Protein 3SS7 (pdb70)

Sequence (437 aa):
MNSLIAQYPLLVKDLVALKETTWFNPGTTSLAEEGLPYVGLTEQDVQDAHARLSSRFAPYLAKAFPETAATGGIIESELVAIPAMQKRLEKEYQQPISSGQLLLKKDSHLPISGSIKARGGIYEVLAHAEKLALEAGLLTLDDDDYSKLLSPEFKQFFSQYSSIAVVGSTGNLGLSSIGIMSARIGFKKVVTTVHMSADARAWKKAKLRSHGVTVVEYEQDYGVAVEEEGRKAAQSDPNNCFFIDDENSRTLFLGYSVAGQRLKAQFAQQQGRIIVDADNPLFVYLPCGVGGGPGGVAFGLKLAFGDHVHCFFAEPTHSSPCMLLGVHTGLHDQIISVQDIGIDNLTAADGLAVGRASGFVGRAMERLLDGFYTLSSDQTMYDMLGWLAQEEGIRRLLEPSALAGMAGPQRVCASVSYQQQQMHGFSAEQLRNNTTHLVWATGGGMVPEEEMNQYLAKGR

Secondary structure (DSSP, 8-state):
-HHHHHH-THHHHHHTT---EEE-TT---HHHHGGGTS--HHHHHHHHHHHHHHHHHHHHHSGGGGGGTT-----EEE-HHHHHHHHHHHT----SEEEEEEGGG-TTTSBTHHHHHHHHHHHHHHHHHHHTTS--TTS-GGGGGSHHHHHHHHTSEEEEE-SSHHHHHHHHHHHHHT-EEEEEEETTS-HHHHHHHHHTT-EEEEESS-HHHHHHHHHHHHHT-TTEEE--TTT-HHHHHHHHHHHHHHHHHHHHHT---BTTB-EEEEEE-SSSHHHHHHHHHHHHHHGGGEEEEEEEETT--HHHHHHHHS-GGG-BGGGGT-----S-GGG--SB--SSHHHHHGGG--EEEEE-HHHHHHHHHHHHHHH-----GGGGGGGGHHHHHHH-HHHHHHHT--HHHHHT-EEEEEE-B-TT--HHHHHHHHHH--

Radius of gyration: 20.94 Å; Cα contacts (8 Å, |Δi|>4): 941; chains: 1; bounding box: 58×46×59 Å

B-factor: mean 16.99, std 9.45, range [2.0, 59.84]

Foldseek 3Di:
DVVLCVVFVVVVCLLVLHWWKFFQLQADFCVVQQVQQVDDPVLLVVLVLLQVLCLCQQCVLPVVCVVVSSDFAFDKAFFVLLQVVCCVVVVFHFFATEIEGQLCCTPPQRFLLLQLLLQVLSVVLVVQCVVVVNDDSPDNCNCLQDPVNLVVQCQAEEEEEDLDRSCSNNLLNSLSSNHAYEYEYEPPRDPVSVVNSVVSVHHYHYDPDPSVVVLVVVVVVVVPPVRYHYDDLQEDVSSLSSLLNVQVVVLVVCVVVVHDFDQLQAEEEEAEQAQRSNQLSVLVSNCVNRTPRYAYEYFAASLAQALQVCLSSVVAQVDFSVNSPRDLDAQLRSRSHGGHGPRSSSSPVNSHGIYIYDHRQVLLQSQLSCCVRPVDHARSSQCRRVCVSSVCSVDPPSCVSVVDDVSSSNNYYYYRYGTHDNVDDPVVSVVSNVRYD

Nearest PDB structures (foldseek):
  3ss9-assembly1_X  TM=9.847E-01  e=2.675E-79  Escherichia coli K-12
  3r0x-assembly1_A  TM=9.718E-01  e=1.547E-72  Salmonella enterica subsp. enterica serovar Typhimurium
  3r0z-assembly1_A  TM=9.828E-01  e=5.485E-71  Salmonella enterica subsp. enterica serovar Typhimurium
  6aa9-assembly1_A  TM=9.972E-01  e=2.840E-69  Salmonella enterica subsp. enterica serovar Typhimurium str. LT2
  4h27-assembly1_A  TM=8.366E-01  e=1.452E-14  Homo sapiens

Structure (mmCIF, N/CA/C/O backbone):
data_3SS7
#
_entry.id   3SS7
#
_cell.length_a   73.774
_cell.length_b   47.806
_cell.length_c   75.193
_cell.angle_alpha   90.00
_cell.angle_beta   104.96
_cell.angle_gamma   90.00
#
_symmetry.space_group_name_H-M   'P 1 21 1'
#
loop_
_entity.id
_entity.type
_entity.pdbx_description
1 polymer 'D-serine dehydratase'
2 non-polymer GLYCEROL
3 non-polymer "PYRIDOXAL-5'-PHOSPHATE"
4 non-polymer 'POTASSIUM ION'
5 water water
#
loop_
_atom_site.group_PDB
_atom_site.id
_atom_site.type_symbol
_atom_site.label_atom_id
_atom_site.label_alt_id
_atom_site.label_comp_id
_atom_site.label_asym_id
_atom_site.label_entity_id
_atom_site.label_seq_id
_atom_site.pdbx_PDB_ins_code
_atom_site.Cartn_x
_atom_site.Cartn_y
_atom_site.Cartn_z
_atom_site.occupancy
_atom_site.B_iso_or_equiv
_atom_site.auth_seq_id
_atom_site.auth_comp_id
_atom_site.auth_asym_id
_atom_site.auth_atom_id
_atom_site.pdbx_PDB_model_num
ATOM 1 N N . MET A 1 6 ? 8.640 -9.984 -2.479 1.00 45.51 6 MET X N 1
ATOM 2 C CA . MET A 1 6 ? 8.608 -8.524 -2.240 1.00 45.73 6 MET X CA 1
ATOM 3 C C . MET A 1 6 ? 7.556 -7.885 -3.180 1.00 44.95 6 MET X C 1
ATOM 4 O O . MET A 1 6 ? 6.531 -7.336 -2.724 1.00 45.26 6 MET X O 1
ATOM 9 N N . ASN A 1 7 ? 7.806 -7.964 -4.486 1.00 43.53 7 ASN X N 1
ATOM 10 C CA . ASN A 1 7 ? 6.713 -7.913 -5.444 1.00 41.55 7 ASN X CA 1
ATOM 11 C C . ASN A 1 7 ? 6.095 -9.312 -5.436 1.00 40.13 7 ASN X C 1
ATOM 12 O O . ASN A 1 7 ? 4.909 -9.492 -5.718 1.00 39.46 7 ASN X O 1
ATOM 17 N N 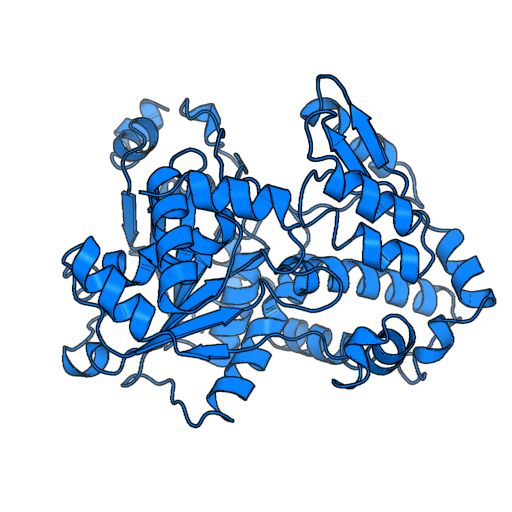. SER A 1 8 ? 6.919 -10.300 -5.102 1.00 37.97 8 SER X N 1
ATOM 18 C CA . SER A 1 8 ? 6.442 -11.657 -4.863 1.00 36.19 8 SER X CA 1
ATOM 19 C C . SER A 1 8 ? 5.462 -11.664 -3.664 1.00 34.72 8 SER X C 1
ATOM 20 O O . SER A 1 8 ? 4.408 -12.333 -3.690 1.00 33.93 8 SER X O 1
ATOM 23 N N . LEU A 1 9 ? 5.806 -10.875 -2.643 1.00 33.10 9 LEU X N 1
ATOM 24 C CA . LEU A 1 9 ? 4.926 -10.610 -1.502 1.00 30.62 9 LEU X CA 1
ATOM 25 C C . LEU A 1 9 ? 3.665 -9.901 -1.919 1.00 28.75 9 LEU X C 1
ATOM 26 O O . LEU A 1 9 ? 2.567 -10.342 -1.542 1.00 27.80 9 LEU X O 1
ATOM 31 N N . ILE A 1 10 ? 3.818 -8.789 -2.651 1.00 26.73 10 ILE X N 1
ATOM 32 C CA . ILE A 1 10 ? 2.650 -8.028 -3.125 1.00 26.16 10 ILE X CA 1
ATOM 33 C C . ILE A 1 10 ? 1.711 -8.924 -3.900 1.00 25.81 10 ILE X C 1
ATOM 34 O O . ILE A 1 10 ? 0.495 -8.837 -3.747 1.00 26.37 10 ILE X O 1
ATOM 39 N N . ALA A 1 11 ? 2.265 -9.782 -4.752 1.00 24.38 11 ALA X N 1
ATOM 40 C CA . ALA A 1 11 ? 1.400 -10.632 -5.553 1.00 24.05 11 ALA X CA 1
ATOM 41 C C . ALA A 1 11 ? 0.488 -11.480 -4.671 1.00 22.55 11 ALA X C 1
ATOM 42 O O . ALA A 1 11 ? -0.719 -11.626 -4.958 1.00 22.71 11 ALA X O 1
ATOM 44 N N . GLN A 1 12 ? 1.069 -12.074 -3.630 1.00 21.12 12 GLN X N 1
ATOM 45 C CA . GLN A 1 12 ? 0.281 -12.910 -2.736 1.00 20.05 12 GLN X CA 1
ATOM 46 C C . GLN A 1 12 ? -0.555 -12.112 -1.729 1.00 20.68 12 GLN X C 1
ATOM 47 O O . GLN A 1 12 ? -1.608 -12.576 -1.258 1.00 20.99 12 GLN X O 1
ATOM 53 N N . TYR A 1 13 ? -0.054 -10.923 -1.389 1.00 18.84 13 TYR X N 1
ATOM 54 C CA . TYR A 1 13 ? -0.679 -10.107 -0.353 1.00 19.65 13 TYR X CA 1
ATOM 55 C C . TYR A 1 13 ? -0.905 -8.698 -0.885 1.00 19.24 13 TYR X C 1
ATOM 56 O O . TYR A 1 13 ? -0.101 -7.804 -0.659 1.00 19.45 13 TYR X O 1
ATOM 65 N N . PRO A 1 14 ? -2.030 -8.477 -1.603 1.00 19.96 14 PRO X N 1
ATOM 66 C CA . PRO A 1 14 ? -2.296 -7.167 -2.198 1.00 19.38 14 PRO X CA 1
ATOM 67 C C . PRO A 1 14 ? -2.279 -5.968 -1.235 1.00 19.16 14 PRO X C 1
ATOM 68 O O . PRO A 1 14 ? -2.028 -4.842 -1.656 1.00 18.93 14 PRO X O 1
ATOM 72 N N A LEU A 1 15 ? -2.542 -6.227 0.047 0.50 18.18 15 LEU X N 1
ATOM 73 N N B LEU A 1 15 ? -2.558 -6.207 0.046 0.50 18.32 15 LEU X N 1
ATOM 74 C CA A LEU A 1 15 ? -2.481 -5.183 1.076 0.50 17.68 15 LEU X CA 1
ATOM 75 C CA B LEU A 1 15 ? -2.499 -5.129 1.039 0.50 17.87 15 LEU X CA 1
ATOM 76 C C A LEU A 1 15 ? -1.101 -4.515 1.166 0.50 17.29 15 LEU X C 1
ATOM 77 C C B LEU A 1 15 ? -1.100 -4.485 1.106 0.50 17.40 15 LEU X C 1
ATOM 78 O O A LEU A 1 15 ? -0.967 -3.336 1.529 0.50 16.75 15 LEU X O 1
ATOM 79 O O B LEU A 1 15 ? -0.954 -3.284 1.376 0.50 16.77 15 LEU X O 1
ATOM 88 N N . VAL A 1 16 ? -0.071 -5.284 0.838 1.00 16.63 16 VAL X N 1
ATOM 89 C CA . VAL A 1 16 ? 1.292 -4.770 0.888 1.00 17.29 16 VAL X CA 1
ATOM 90 C C . VAL A 1 16 ? 1.500 -3.578 -0.063 1.00 17.23 16 VAL X C 1
ATOM 91 O O . VAL A 1 16 ? 2.298 -2.698 0.246 1.00 17.38 16 VAL X O 1
ATOM 95 N N . LYS A 1 17 ? 0.757 -3.515 -1.190 1.00 17.76 17 LYS X N 1
ATOM 96 C CA . LYS A 1 17 ? 0.796 -2.328 -2.086 1.00 18.46 17 LYS X CA 1
ATOM 97 C C . LYS A 1 17 ? 0.423 -1.031 -1.345 1.00 16.70 17 LYS X C 1
ATOM 98 O O . LYS A 1 17 ? 1.074 0.014 -1.526 1.00 18.17 17 LYS X O 1
ATOM 104 N N . ASP A 1 18 ? -0.618 -1.107 -0.495 1.00 16.42 18 ASP X N 1
ATOM 105 C CA . ASP A 1 18 ? -1.050 0.049 0.283 1.00 15.53 18 ASP X CA 1
ATOM 106 C C . ASP A 1 18 ? 0.047 0.462 1.273 1.00 14.34 18 ASP X C 1
ATOM 107 O O . ASP A 1 18 ? 0.293 1.645 1.482 1.00 14.17 18 ASP X O 1
ATOM 112 N N . LEU A 1 19 ? 0.684 -0.527 1.878 1.00 14.11 19 LEU X N 1
ATOM 113 C CA . LEU A 1 19 ? 1.789 -0.227 2.810 1.00 14.16 19 LEU X CA 1
ATOM 114 C C . LEU A 1 19 ? 2.941 0.498 2.121 1.00 14.60 19 LEU X C 1
ATOM 115 O O . LEU A 1 19 ? 3.429 1.507 2.608 1.00 14.80 19 LEU X O 1
ATOM 120 N N . VAL A 1 20 ? 3.343 -0.032 0.959 1.00 15.67 20 VAL X N 1
ATOM 121 C CA . VAL A 1 20 ? 4.436 0.598 0.202 1.00 16.55 20 VAL X CA 1
ATOM 122 C C . VAL A 1 20 ? 4.054 2.026 -0.219 1.00 16.56 20 VAL X C 1
ATOM 123 O O . VAL A 1 20 ? 4.902 2.917 -0.169 1.00 19.12 20 VAL X O 1
ATOM 127 N N . ALA A 1 21 ? 2.779 2.239 -0.575 1.00 16.09 21 ALA X N 1
ATOM 128 C CA . ALA A 1 21 ? 2.259 3.563 -0.940 1.00 15.68 21 ALA X CA 1
ATOM 129 C C . ALA A 1 21 ? 2.107 4.512 0.259 1.00 15.96 21 ALA X C 1
ATOM 130 O O . ALA A 1 21 ? 1.803 5.699 0.069 1.00 16.41 21 ALA X O 1
ATOM 132 N N . LEU A 1 22 ? 2.370 3.994 1.473 1.00 15.60 22 LEU X N 1
ATOM 133 C CA . LEU A 1 22 ? 2.256 4.812 2.704 1.00 15.39 22 LEU X CA 1
ATOM 134 C C . LEU A 1 22 ? 0.824 5.301 2.896 1.00 14.72 22 LEU X C 1
ATOM 135 O O . LEU A 1 22 ? 0.598 6.350 3.489 1.00 15.44 22 LEU X O 1
ATOM 140 N N . LYS A 1 23 ? -0.128 4.494 2.435 1.00 14.13 23 LYS X N 1
ATOM 141 C CA . LYS A 1 23 ? -1.531 4.812 2.573 1.00 14.50 23 LYS X CA 1
ATOM 142 C C . LYS A 1 23 ? -2.009 4.386 3.974 1.00 13.97 23 LYS X C 1
ATOM 143 O O . LYS A 1 23 ? -1.714 3.260 4.413 1.00 14.35 23 LYS X O 1
ATOM 149 N N . GLU A 1 24 ? -2.720 5.259 4.678 1.00 13.25 24 GLU X N 1
ATOM 150 C CA . GLU A 1 24 ? -3.257 4.838 5.996 1.00 13.18 24 GLU X CA 1
ATOM 151 C C . GLU A 1 24 ? -4.109 3.589 5.770 1.00 13.38 24 GLU X C 1
ATOM 152 O O . GLU A 1 24 ? -5.003 3.600 4.929 1.00 14.82 24 GLU X O 1
ATOM 158 N N . THR A 1 25 ? -3.797 2.516 6.483 1.00 12.77 25 THR X N 1
ATOM 159 C CA . THR A 1 25 ? -4.342 1.192 6.172 1.00 12.39 25 THR X CA 1
ATOM 160 C C . THR A 1 25 ? -4.949 0.582 7.430 1.00 12.50 25 THR X C 1
ATOM 161 O O . THR A 1 25 ? -4.449 0.819 8.530 1.00 12.39 25 THR X O 1
ATOM 165 N N . THR A 1 26 ? -6.000 -0.210 7.265 1.00 12.32 26 THR X N 1
ATOM 166 C CA . THR A 1 26 ? -6.612 -0.868 8.425 1.00 12.35 26 THR X CA 1
ATOM 167 C C . THR A 1 26 ? -6.861 -2.326 8.065 1.00 13.19 26 THR X C 1
ATOM 168 O O . THR A 1 26 ? -7.568 -2.612 7.065 1.00 14.55 26 THR X O 1
ATOM 172 N N . TRP A 1 27 ? -6.295 -3.240 8.851 1.00 11.84 27 TRP X N 1
ATOM 173 C CA . TRP A 1 27 ? -6.480 -4.675 8.576 1.00 11.67 27 TRP X CA 1
ATOM 174 C C . TRP A 1 27 ? -7.120 -5.370 9.771 1.00 12.77 27 TRP X C 1
ATOM 175 O O . TRP A 1 27 ? -6.530 -5.427 10.859 1.00 12.65 27 TRP X O 1
ATOM 186 N N . PHE A 1 28 ? -8.326 -5.876 9.567 1.00 10.96 28 PHE X N 1
ATOM 187 C CA . PHE A 1 28 ? -9.014 -6.662 10.617 1.00 10.93 28 PHE X CA 1
ATOM 188 C C . PHE A 1 28 ? -8.586 -8.132 10.483 1.00 11.67 28 PHE X C 1
ATOM 189 O O . PHE A 1 28 ? -8.635 -8.724 9.402 1.00 13.60 28 PHE X O 1
ATOM 197 N N . ASN A 1 29 ? -8.122 -8.711 11.585 1.00 11.78 29 ASN X N 1
ATOM 198 C CA . ASN A 1 29 ? -7.650 -10.068 11.566 1.00 12.71 29 ASN X CA 1
ATOM 199 C C . ASN A 1 29 ? -8.823 -11.040 11.438 1.00 13.07 29 ASN X C 1
ATOM 200 O O . ASN A 1 29 ? -9.698 -11.082 12.300 1.00 13.45 29 ASN X O 1
ATOM 205 N N . PRO A 1 30 ? -8.843 -11.837 10.358 1.00 13.28 30 PRO X N 1
ATOM 206 C CA . PRO A 1 30 ? -9.972 -12.798 10.199 1.00 14.13 30 PRO X CA 1
ATOM 207 C C . PRO A 1 30 ? -9.739 -14.085 10.984 1.00 15.56 30 PRO X C 1
ATOM 208 O O . PRO A 1 30 ? -10.603 -14.971 10.986 1.00 16.93 30 PRO X O 1
ATOM 212 N N . GLY A 1 31 ? -8.610 -14.162 11.692 1.00 15.35 31 GLY X N 1
ATOM 213 C CA . GLY A 1 31 ? -8.197 -15.399 12.320 1.00 15.44 31 GLY X CA 1
ATOM 214 C C . GLY A 1 31 ? -8.182 -15.327 13.839 1.00 15.21 31 GLY X C 1
ATOM 215 O O . GLY A 1 31 ? -7.415 -16.041 14.487 1.00 15.66 31 GLY X O 1
ATOM 216 N N . THR A 1 32 ? -8.976 -14.439 14.432 1.00 14.75 32 THR X N 1
ATOM 217 C CA . THR A 1 32 ? -9.011 -14.425 15.909 1.00 14.21 32 THR X CA 1
ATOM 218 C C . THR A 1 32 ? -9.709 -15.680 16.462 1.00 14.79 32 THR X C 1
ATOM 219 O O . THR A 1 32 ? -10.525 -16.328 15.762 1.00 15.12 32 THR X O 1
ATOM 223 N N . THR A 1 33 ? -9.379 -16.028 17.701 1.00 13.38 33 THR X N 1
ATOM 224 C CA . THR A 1 33 ? -9.949 -17.214 18.331 1.00 14.22 33 THR X CA 1
ATOM 225 C C . THR A 1 33 ? -10.496 -16.832 19.707 1.00 14.77 33 THR X C 1
ATOM 226 O O . THR A 1 33 ? -10.226 -15.728 20.244 1.00 14.63 33 THR X O 1
ATOM 230 N N . SER A 1 34 ? -11.226 -17.756 20.318 1.00 14.72 34 SER X N 1
ATOM 231 C CA . SER A 1 34 ? -11.579 -17.586 21.714 1.00 16.00 34 SER X CA 1
ATOM 232 C C . SER A 1 34 ? -10.301 -17.553 22.570 1.00 15.09 34 SER X C 1
ATOM 233 O O . SER A 1 34 ? -9.222 -17.988 22.128 1.00 14.81 34 SER X O 1
ATOM 236 N N . LEU A 1 35 ? -10.429 -17.075 23.806 1.00 15.52 35 LEU X N 1
ATOM 237 C CA . LEU A 1 35 ? -9.303 -17.018 24.692 1.00 14.88 35 LEU X CA 1
ATOM 238 C C . LEU A 1 35 ? -8.764 -18.440 24.906 1.00 14.26 35 LEU X C 1
ATOM 239 O O . LEU A 1 35 ? -7.568 -18.683 24.806 1.00 13.82 35 LEU X O 1
ATOM 244 N N . ALA A 1 36 ? -9.668 -19.386 25.200 1.00 14.71 36 ALA X N 1
ATOM 245 C CA . ALA A 1 36 ? -9.253 -20.750 25.433 1.00 14.45 36 ALA X CA 1
ATOM 246 C C . ALA A 1 36 ? -8.433 -21.319 24.262 1.00 12.49 36 ALA X C 1
ATOM 247 O O . ALA A 1 36 ? -7.475 -22.070 24.485 1.00 13.77 36 ALA X O 1
ATOM 249 N N . GLU A 1 37 ? -8.846 -21.002 23.025 1.00 13.05 37 GLU X N 1
ATOM 250 C CA A GLU A 1 37 ? -8.173 -21.547 21.843 0.50 12.73 37 GLU X CA 1
ATOM 251 C CA B GLU A 1 37 ? -8.170 -21.542 21.842 0.50 12.89 37 GLU X CA 1
ATOM 252 C C . GLU A 1 37 ? -6.818 -20.867 21.605 1.00 13.03 37 GLU X C 1
ATOM 253 O O . GLU A 1 37 ? -5.845 -21.489 21.070 1.00 12.24 37 GLU X O 1
ATOM 264 N N . GLY A 1 38 ? -6.708 -19.604 22.016 1.00 11.18 38 GLY X N 1
ATOM 265 C CA . GLY A 1 38 ? -5.465 -18.875 21.792 1.00 10.94 38 GLY X CA 1
ATOM 266 C C . GLY A 1 38 ? -4.387 -19.047 22.851 1.00 10.55 38 GLY X C 1
ATOM 267 O O . GLY A 1 38 ? -3.183 -18.853 22.570 1.00 12.16 38 GLY X O 1
ATOM 268 N N . LEU A 1 39 ? -4.808 -19.359 24.074 1.00 11.39 39 LEU X N 1
ATOM 269 C CA . LEU A 1 39 ? -3.892 -19.404 25.216 1.00 11.61 39 LEU X CA 1
ATOM 270 C C . LEU A 1 39 ? -2.700 -20.330 25.016 1.00 11.17 39 LEU X C 1
ATOM 271 O O . LEU A 1 39 ? -1.613 -19.963 25.416 1.00 13.00 39 LEU X O 1
ATOM 276 N N . PRO A 1 40 ? -2.871 -21.531 24.437 1.00 11.51 40 PRO X N 1
ATOM 277 C CA . PRO A 1 40 ? -1.674 -22.395 24.331 1.00 11.35 40 PRO X CA 1
ATOM 278 C C . PRO A 1 40 ? -0.544 -21.780 23.529 1.00 11.87 40 PRO X C 1
ATOM 279 O O . PRO A 1 40 ? 0.614 -22.179 23.709 1.00 11.91 40 PRO X O 1
ATOM 283 N N . TYR A 1 41 ? -0.864 -20.791 22.703 1.00 9.76 41 TYR X N 1
ATOM 284 C CA . TYR A 1 41 ? 0.155 -20.286 21.740 1.00 9.35 41 TYR X CA 1
ATOM 285 C C . TYR A 1 41 ? 0.909 -19.109 22.354 1.00 9.80 41 TYR X C 1
ATOM 286 O O . TYR A 1 41 ? 1.870 -18.618 21.795 1.00 10.80 41 TYR X O 1
ATOM 295 N N . VAL A 1 42 ? 0.418 -18.599 23.471 1.00 9.87 42 VAL X N 1
ATOM 296 C CA . VAL A 1 42 ? 1.092 -17.460 24.091 1.00 10.22 42 VAL X CA 1
ATOM 297 C C . VAL A 1 42 ? 2.441 -17.876 24.667 1.00 10.32 42 VAL X C 1
ATOM 298 O O . VAL A 1 42 ? 3.431 -17.139 24.528 1.00 12.68 42 VAL X O 1
ATOM 302 N N . GLY A 1 43 ? 2.471 -19.069 25.273 1.00 11.85 43 GLY X N 1
ATOM 303 C CA . GLY A 1 43 ? 3.672 -19.551 25.927 1.00 12.13 43 GLY X CA 1
ATOM 304 C C . GLY A 1 43 ? 3.877 -18.999 27.322 1.00 12.67 43 GLY X C 1
ATOM 305 O O . GLY A 1 43 ? 4.899 -19.267 27.963 1.00 14.12 43 GLY X O 1
ATOM 306 N N . LEU A 1 44 ? 2.896 -18.240 27.792 1.00 11.43 44 LEU X N 1
ATOM 307 C CA . LEU A 1 44 ? 2.877 -17.709 29.174 1.00 11.39 44 LEU X CA 1
ATOM 308 C C . LEU A 1 44 ? 1.453 -17.847 29.701 1.00 10.38 44 LEU X C 1
ATOM 309 O O . LEU A 1 44 ? 0.484 -17.904 28.924 1.00 10.49 44 LEU X O 1
ATOM 314 N N . THR A 1 45 ? 1.328 -17.811 31.020 1.00 10.19 45 THR X N 1
ATOM 315 C CA . THR A 1 45 ? 0.074 -18.088 31.677 1.00 10.18 45 THR X CA 1
ATOM 316 C C . THR A 1 45 ? -0.330 -17.016 32.675 1.00 9.35 45 THR X C 1
ATOM 317 O O . THR A 1 45 ? 0.527 -16.187 33.104 1.00 8.99 45 THR X O 1
ATOM 321 N N . GLU A 1 46 ? -1.580 -17.097 33.097 1.00 9.41 46 GLU X N 1
ATOM 322 C CA . GLU A 1 46 ? -2.050 -16.262 34.174 1.00 10.76 46 GLU X CA 1
ATOM 323 C C . GLU A 1 46 ? -1.174 -16.389 35.427 1.00 9.79 46 GLU X C 1
ATOM 324 O O . GLU A 1 46 ? -0.898 -15.377 36.098 1.00 9.25 46 GLU X O 1
ATOM 330 N N . GLN A 1 47 ? -0.702 -17.606 35.747 1.00 8.91 47 GLN X N 1
ATOM 331 C CA . GLN A 1 47 ? 0.219 -17.737 36.881 1.00 9.37 47 GLN X CA 1
ATOM 332 C C . GLN A 1 47 ? 1.510 -16.898 36.715 1.00 7.72 47 GLN X C 1
ATOM 333 O O . GLN A 1 47 ? 2.007 -16.306 37.676 1.00 9.70 47 GLN X O 1
ATOM 339 N N . ASP A 1 48 ? 2.063 -16.900 35.490 1.00 7.94 48 ASP X N 1
ATOM 340 C CA . ASP A 1 48 ? 3.253 -16.048 35.176 1.00 8.65 48 ASP X CA 1
ATOM 341 C C . ASP A 1 48 ? 2.923 -14.583 35.421 1.00 8.63 48 ASP X C 1
ATOM 342 O O . ASP A 1 48 ? 3.744 -13.841 36.007 1.00 8.62 48 ASP X O 1
ATOM 347 N N . VAL A 1 49 ? 1.721 -14.194 34.998 1.00 8.56 49 VAL X N 1
ATOM 348 C CA . VAL A 1 49 ? 1.288 -12.779 35.145 1.00 8.13 49 VAL X CA 1
ATOM 349 C C . VAL A 1 49 ? 1.154 -12.475 36.657 1.00 8.32 49 VAL X C 1
ATOM 350 O O . VAL A 1 49 ? 1.645 -11.427 37.157 1.00 9.16 49 VAL X O 1
ATOM 354 N N . GLN A 1 50 ? 0.522 -13.377 37.403 1.00 8.52 50 GLN X N 1
ATOM 355 C CA . GLN A 1 50 ? 0.351 -13.154 38.849 1.00 9.39 50 GLN X CA 1
ATOM 356 C C . GLN A 1 50 ? 1.712 -13.157 39.559 1.00 8.97 50 GLN X C 1
ATOM 357 O O . GLN A 1 50 ? 1.907 -12.421 40.542 1.00 10.50 50 GLN X O 1
ATOM 363 N N . ASP A 1 51 ? 2.670 -13.933 39.039 1.00 8.50 51 ASP X N 1
ATOM 364 C CA . ASP A 1 51 ? 4.014 -13.888 39.665 1.00 9.60 51 ASP X CA 1
ATOM 365 C C . ASP A 1 51 ? 4.650 -12.491 39.483 1.00 9.64 51 ASP X C 1
ATOM 366 O O . ASP A 1 51 ? 5.373 -12.010 40.356 1.00 10.46 51 ASP X O 1
ATOM 371 N N . ALA A 1 52 ? 4.345 -11.844 38.357 1.00 8.70 52 ALA X N 1
ATOM 372 C CA . ALA A 1 52 ? 4.819 -10.506 38.085 1.00 8.67 52 ALA X CA 1
ATOM 373 C C . ALA A 1 52 ? 4.167 -9.511 39.041 1.00 8.05 52 ALA X C 1
ATOM 374 O O . ALA A 1 52 ? 4.856 -8.623 39.556 1.00 9.25 52 ALA X O 1
ATOM 376 N N . HIS A 1 53 ? 2.831 -9.611 39.219 1.00 8.65 53 HIS X N 1
ATOM 377 C CA . HIS A 1 53 ? 2.129 -8.749 40.219 1.00 9.33 53 HIS X CA 1
ATOM 378 C C . HIS A 1 53 ? 2.781 -8.931 41.587 1.00 8.50 53 HIS X C 1
ATOM 379 O O . HIS A 1 53 ? 3.096 -7.959 42.285 1.00 10.23 53 HIS X O 1
ATOM 386 N N . ALA A 1 54 ? 3.047 -10.174 41.952 1.00 8.65 54 ALA X N 1
ATOM 387 C CA . ALA A 1 54 ? 3.532 -10.479 43.303 1.00 9.16 54 ALA X CA 1
ATOM 388 C C . ALA A 1 54 ? 4.941 -9.911 43.443 1.00 9.13 54 ALA X C 1
ATOM 389 O O . ALA A 1 54 ? 5.301 -9.350 44.487 1.00 10.30 54 ALA X O 1
ATOM 391 N N . ARG A 1 55 ? 5.731 -9.971 42.352 1.00 8.23 55 ARG X N 1
ATOM 392 C CA . ARG A 1 55 ? 7.099 -9.437 42.409 1.00 8.93 55 ARG X CA 1
ATOM 393 C C . ARG A 1 55 ? 7.064 -7.931 42.583 1.00 9.74 55 ARG X C 1
ATOM 394 O O . ARG A 1 55 ? 7.817 -7.378 43.373 1.00 9.26 55 ARG X O 1
ATOM 402 N N . LEU A 1 56 ? 6.189 -7.255 41.848 1.00 9.84 56 LEU X N 1
ATOM 403 C CA . LEU A 1 56 ? 6.066 -5.792 41.981 1.00 10.14 56 LEU X CA 1
ATOM 404 C C . LEU A 1 56 ? 5.576 -5.422 43.395 1.00 10.70 56 LEU X C 1
ATOM 405 O O . LEU A 1 56 ? 5.961 -4.370 43.952 1.00 11.67 56 LEU X O 1
ATOM 410 N N . SER A 1 57 ? 4.721 -6.267 43.964 1.00 10.69 57 SER X N 1
ATOM 411 C CA A SER A 1 57 ? 4.284 -6.094 45.360 0.50 11.12 57 SER X CA 1
ATOM 412 C CA B SER A 1 57 ? 4.299 -6.042 45.350 0.50 11.22 57 SER X CA 1
ATOM 413 C C . SER A 1 57 ? 5.463 -6.171 46.333 1.00 11.52 57 SER X C 1
ATOM 414 O O . SER A 1 57 ? 5.616 -5.339 47.249 1.00 12.41 57 SER X O 1
ATOM 419 N N . ARG A 1 58 ? 6.312 -7.188 46.142 1.00 9.96 58 ARG X N 1
ATOM 420 C CA . ARG A 1 58 ? 7.508 -7.295 47.013 1.00 10.02 58 ARG X CA 1
ATOM 421 C C . ARG A 1 58 ? 8.365 -6.045 46.907 1.00 8.78 58 ARG X C 1
ATOM 422 O O . ARG A 1 58 ? 8.958 -5.589 47.907 1.00 9.86 58 ARG X O 1
ATOM 430 N N . PHE A 1 59 ? 8.480 -5.484 45.701 1.00 8.39 59 PHE X N 1
ATOM 431 C CA . PHE A 1 59 ? 9.285 -4.278 45.506 1.00 8.39 59 PHE X CA 1
ATOM 432 C C . PHE A 1 59 ? 8.622 -2.961 45.945 1.00 9.25 59 PHE X C 1
ATOM 433 O O . PHE A 1 59 ? 9.313 -1.935 45.972 1.00 10.24 59 PHE X O 1
ATOM 441 N N . ALA A 1 60 ? 7.303 -2.984 46.219 1.00 9.18 60 ALA X N 1
ATOM 442 C CA . ALA A 1 60 ? 6.584 -1.742 46.571 1.00 9.97 60 ALA X CA 1
ATOM 443 C C . ALA A 1 60 ? 7.288 -0.982 47.715 1.00 9.96 60 ALA X C 1
ATOM 444 O O . ALA A 1 60 ? 7.592 0.223 47.561 1.00 10.53 60 ALA X O 1
ATOM 446 N N . PRO A 1 61 ? 7.610 -1.659 48.852 1.00 11.52 61 PRO X N 1
ATOM 447 C CA . PRO A 1 61 ? 8.302 -0.862 49.916 1.00 11.44 61 PRO X CA 1
ATOM 448 C C . PRO A 1 61 ? 9.659 -0.305 49.480 1.00 10.75 61 PRO X C 1
ATOM 449 O O . PRO A 1 61 ? 10.065 0.769 49.940 1.00 12.80 61 PRO X O 1
ATOM 453 N N . TYR A 1 62 ? 10.352 -1.023 48.586 1.00 9.89 62 TYR X N 1
ATOM 454 C CA . TYR A 1 62 ? 11.599 -0.496 48.078 1.00 9.88 62 TYR X CA 1
ATOM 455 C C . TYR A 1 62 ? 11.371 0.778 47.258 1.00 9.11 62 TYR X C 1
ATOM 456 O O . TYR A 1 62 ? 11.997 1.808 47.482 1.00 9.45 62 TYR X O 1
ATOM 465 N N . LEU A 1 63 ? 10.462 0.687 46.289 1.00 9.52 63 LEU X N 1
ATOM 466 C CA . LEU A 1 63 ? 10.157 1.787 45.357 1.00 10.38 63 LEU X CA 1
ATOM 467 C C . LEU A 1 63 ? 9.658 3.048 46.098 1.00 9.99 63 LEU X C 1
ATOM 468 O O . LEU A 1 63 ? 9.987 4.196 45.712 1.00 10.59 63 LEU X O 1
ATOM 473 N N . ALA A 1 64 ? 8.873 2.826 47.141 1.00 10.38 64 ALA X N 1
ATOM 474 C CA . ALA A 1 64 ? 8.290 3.930 47.912 1.00 11.81 64 ALA X CA 1
ATOM 475 C C . ALA A 1 64 ? 9.398 4.782 48.528 1.00 11.97 64 ALA X C 1
ATOM 476 O O . ALA A 1 64 ? 9.209 6.023 48.701 1.00 13.44 64 ALA X O 1
ATOM 478 N N . LYS A 1 65 ? 10.518 4.136 48.849 1.00 12.51 65 LYS X N 1
ATOM 479 C CA . LYS A 1 65 ? 11.659 4.826 49.443 1.00 12.77 65 LYS X CA 1
ATOM 480 C C . LYS A 1 65 ? 12.672 5.257 48.381 1.00 13.62 65 LYS X C 1
ATOM 481 O O . LYS A 1 65 ? 13.253 6.358 48.484 1.00 15.12 65 LYS X O 1
ATOM 487 N N . ALA A 1 66 ? 12.906 4.388 47.391 1.00 11.55 66 ALA X N 1
ATOM 488 C CA . ALA A 1 66 ? 13.898 4.670 46.356 1.00 12.71 66 ALA X CA 1
ATOM 489 C C . ALA A 1 66 ? 13.478 5.838 45.488 1.00 13.77 66 ALA X C 1
ATOM 490 O O . ALA A 1 66 ? 14.320 6.640 45.080 1.00 14.79 66 ALA X O 1
ATOM 492 N N . PHE A 1 67 ? 12.179 5.888 45.181 1.00 13.94 67 PHE X N 1
ATOM 493 C CA . PHE A 1 67 ? 11.565 6.928 44.344 1.00 13.80 67 PHE X CA 1
ATOM 494 C C . PHE A 1 67 ? 10.418 7.536 45.132 1.00 14.97 67 PHE X C 1
ATOM 495 O O . PHE A 1 67 ? 9.258 7.117 44.991 1.00 13.61 67 PHE X O 1
ATOM 503 N N . PRO A 1 68 ? 10.736 8.519 45.977 1.00 16.19 68 PRO X N 1
ATOM 504 C CA . PRO A 1 68 ? 9.705 9.067 46.865 1.00 17.40 68 PRO X CA 1
ATOM 505 C C . PRO A 1 68 ? 8.472 9.609 46.128 1.00 17.63 68 PRO X C 1
ATOM 506 O O . PRO A 1 68 ? 7.410 9.729 46.745 1.00 18.92 68 PRO X O 1
ATOM 510 N N . GLU A 1 69 ? 8.587 9.890 44.829 1.00 17.69 69 GLU X N 1
ATOM 511 C CA . GLU A 1 69 ? 7.397 10.241 44.021 1.00 18.93 69 GLU X CA 1
ATOM 512 C C . GLU A 1 69 ? 6.325 9.153 44.115 1.00 18.64 69 GLU X C 1
ATOM 513 O O . GLU A 1 69 ? 5.161 9.428 43.872 1.00 21.25 69 GLU X O 1
ATOM 523 N N . THR A 1 70 ? 6.716 7.924 44.490 1.00 16.85 70 THR X N 1
ATOM 524 C CA . THR A 1 70 ? 5.767 6.801 44.571 1.00 16.30 70 THR X CA 1
ATOM 525 C C . THR A 1 70 ? 5.259 6.516 45.999 1.00 16.08 70 THR X C 1
ATOM 526 O O . THR A 1 70 ? 4.442 5.623 46.186 1.00 16.42 70 THR X O 1
ATOM 530 N N . ALA A 1 71 ? 5.741 7.285 46.972 1.00 15.32 71 ALA X N 1
ATOM 531 C CA . ALA A 1 71 ? 5.364 7.047 48.381 1.00 15.70 71 ALA X CA 1
ATOM 532 C C . ALA A 1 71 ? 3.862 7.134 48.564 1.00 16.58 71 ALA X C 1
ATOM 533 O O . ALA A 1 71 ? 3.261 6.323 49.279 1.00 15.85 71 ALA X O 1
ATOM 535 N N . ALA A 1 72 ? 3.249 8.099 47.890 1.00 17.14 72 ALA X N 1
ATOM 536 C CA . ALA A 1 72 ? 1.815 8.300 48.091 1.00 17.80 72 ALA X CA 1
ATOM 537 C C . ALA A 1 72 ? 0.959 7.143 47.545 1.00 18.60 72 ALA X C 1
ATOM 538 O O . ALA A 1 72 ? -0.207 6.971 47.951 1.00 21.07 72 ALA X O 1
ATOM 540 N N . THR A 1 73 ? 1.537 6.349 46.639 1.00 18.31 73 THR X N 1
ATOM 541 C CA . THR A 1 73 ? 0.857 5.176 46.120 1.00 17.94 73 THR X CA 1
ATOM 542 C C . THR A 1 73 ? 1.456 3.892 46.695 1.00 17.44 73 THR X C 1
ATOM 543 O O . THR A 1 73 ? 1.199 2.805 46.149 1.00 17.97 73 THR X O 1
ATOM 547 N N . GLY A 1 74 ? 2.232 4.026 47.770 1.00 15.63 74 GLY X N 1
ATOM 548 C CA . GLY A 1 74 ? 2.833 2.858 48.462 1.00 15.33 74 GLY X CA 1
ATOM 549 C C . GLY A 1 74 ? 3.779 2.071 47.588 1.00 14.96 74 GLY X C 1
ATOM 550 O O . GLY A 1 74 ? 3.917 0.840 47.772 1.00 14.86 74 GLY X O 1
ATOM 551 N N . GLY A 1 75 ? 4.458 2.783 46.688 1.00 13.33 75 GLY X N 1
ATOM 552 C CA . GLY A 1 75 ? 5.443 2.147 45.780 1.00 12.52 75 GLY X CA 1
ATOM 553 C C . GLY A 1 75 ? 4.857 1.406 44.589 1.00 13.09 75 GLY X C 1
ATOM 554 O O . GLY A 1 75 ? 5.583 0.677 43.887 1.00 12.05 75 GLY X O 1
ATOM 555 N N . ILE A 1 76 ? 3.566 1.630 44.326 1.00 11.56 76 ILE X N 1
ATOM 556 C CA . ILE A 1 76 ? 2.920 1.089 43.124 1.00 12.53 76 ILE X CA 1
ATOM 557 C C . ILE A 1 76 ? 3.050 2.074 41.963 1.00 11.62 76 ILE X C 1
ATOM 558 O O . ILE A 1 76 ? 2.825 3.298 42.138 1.00 12.79 76 ILE X O 1
ATOM 563 N N . ILE A 1 77 ? 3.416 1.538 40.810 1.00 11.23 77 ILE X N 1
ATOM 564 C CA . ILE A 1 77 ? 3.647 2.340 39.603 1.00 11.65 77 ILE X CA 1
ATOM 565 C C . ILE A 1 77 ? 2.432 2.111 38.694 1.00 10.05 77 ILE X C 1
ATOM 566 O O . ILE A 1 77 ? 2.319 1.081 38.051 1.00 12.10 77 ILE X O 1
ATOM 571 N N . GLU A 1 78 ? 1.540 3.084 38.688 1.00 11.16 78 GLU X N 1
ATOM 572 C CA . GLU A 1 78 ? 0.300 2.909 37.935 1.00 11.42 78 GLU X CA 1
ATOM 573 C C . GLU A 1 78 ? -0.113 4.295 37.478 1.00 11.60 78 GLU X C 1
ATOM 574 O O . GLU A 1 78 ? 0.461 5.319 37.903 1.00 11.60 78 GLU X O 1
ATOM 580 N N . SER A 1 79 ? -1.055 4.311 36.557 1.00 10.08 79 SER X N 1
ATOM 581 C CA . SER A 1 79 ? -1.466 5.557 35.883 1.00 9.96 79 SER X CA 1
ATOM 582 C C . SER A 1 79 ? -2.986 5.757 35.877 1.00 9.95 79 SER X C 1
ATOM 583 O O . SER A 1 79 ? -3.763 4.805 36.085 1.00 10.03 79 SER X O 1
ATOM 586 N N . GLU A 1 80 ? -3.388 6.995 35.671 1.00 10.32 80 GLU X N 1
ATOM 587 C CA . GLU A 1 80 ? -4.821 7.295 35.635 1.00 10.31 80 GLU X CA 1
ATOM 588 C C . GLU A 1 80 ? -5.525 6.758 34.414 1.00 8.87 80 GLU X C 1
ATOM 589 O O . GLU A 1 80 ? -4.970 6.716 33.270 1.00 8.65 80 GLU X O 1
ATOM 595 N N . LEU A 1 81 ? -6.786 6.424 34.657 1.00 8.87 81 LEU X N 1
ATOM 596 C CA . LEU A 1 81 ? -7.759 6.093 33.615 1.00 7.57 81 LEU X CA 1
ATOM 597 C C . LEU A 1 81 ? -8.778 7.245 33.608 1.00 8.33 81 LEU X C 1
ATOM 598 O O . LEU A 1 81 ? -9.494 7.465 34.597 1.00 8.19 81 LEU X O 1
ATOM 603 N N . VAL A 1 82 ? -8.822 7.997 32.513 1.00 7.05 82 VAL X N 1
ATOM 604 C CA . VAL A 1 82 ? -9.726 9.167 32.456 1.00 7.82 82 VAL X CA 1
ATOM 605 C C . VAL A 1 82 ? -10.695 9.135 31.268 1.00 8.17 82 VAL X C 1
ATOM 606 O O . VAL A 1 82 ? -10.445 8.456 30.263 1.00 8.55 82 VAL X O 1
ATOM 610 N N . ALA A 1 83 ? -11.768 9.931 31.376 1.00 7.35 83 ALA X N 1
ATOM 611 C CA . ALA A 1 83 ? -12.750 10.054 30.268 1.00 7.69 83 ALA X CA 1
ATOM 612 C C . ALA A 1 83 ? -12.382 11.270 29.442 1.00 8.22 83 ALA X C 1
ATOM 613 O O . ALA A 1 83 ? -12.000 12.348 30.001 1.00 8.53 83 ALA X O 1
ATOM 615 N N . ILE A 1 84 ? -12.469 11.098 28.113 1.00 8.21 84 ILE X N 1
ATOM 616 C CA . ILE A 1 84 ? -12.128 12.194 27.218 1.00 7.94 84 ILE X CA 1
ATOM 617 C C . ILE A 1 84 ? -13.244 12.499 26.206 1.00 7.68 84 ILE X C 1
ATOM 618 O O . ILE A 1 84 ? -13.057 12.404 25.006 1.00 7.99 84 ILE X O 1
ATOM 623 N N . PRO A 1 85 ? -14.443 12.819 26.719 1.00 8.04 85 PRO X N 1
ATOM 624 C CA . PRO A 1 85 ? -15.580 13.026 25.796 1.00 8.81 85 PRO X CA 1
ATOM 625 C C . PRO A 1 85 ? -15.404 14.268 24.932 1.00 9.45 85 PRO X C 1
ATOM 626 O O . PRO A 1 85 ? -16.009 14.321 23.868 1.00 11.14 85 PRO X O 1
ATOM 630 N N . ALA A 1 86 ? -14.698 15.293 25.424 1.00 9.98 86 ALA X N 1
ATOM 631 C CA . ALA A 1 86 ? -14.469 16.468 24.574 1.00 10.44 86 ALA X CA 1
ATOM 632 C C . ALA A 1 86 ? -13.604 16.087 23.380 1.00 9.54 86 ALA X C 1
ATOM 633 O O . ALA A 1 86 ? -13.905 16.492 22.252 1.00 10.01 86 ALA X O 1
ATOM 635 N N . MET A 1 87 ? -12.545 15.297 23.596 1.00 8.60 87 MET X N 1
ATOM 636 C CA . MET A 1 87 ? -11.736 14.796 22.452 1.00 8.59 87 MET X CA 1
ATOM 637 C C . MET A 1 87 ? -12.581 13.924 21.536 1.00 9.54 87 MET X C 1
ATOM 638 O O . MET A 1 87 ? -12.435 13.987 20.307 1.00 10.58 87 MET X O 1
ATOM 643 N N . GLN A 1 88 ? -13.460 13.121 22.124 1.00 9.26 88 GLN X N 1
ATOM 644 C CA . GLN A 1 88 ? -14.361 12.316 21.309 1.00 8.40 88 GLN X CA 1
ATOM 645 C C . GLN A 1 88 ? -15.152 13.207 20.344 1.00 9.19 88 GLN X C 1
ATOM 646 O O . GLN A 1 88 ? -15.142 12.946 19.134 1.00 10.26 88 GLN X O 1
ATOM 652 N N . LYS A 1 89 ? -15.754 14.273 20.876 1.00 10.40 89 LYS X N 1
ATOM 653 C CA . LYS A 1 89 ? -16.560 15.173 20.006 1.00 10.81 89 LYS X CA 1
ATOM 654 C C . LYS A 1 89 ? -15.654 15.820 18.954 1.00 11.17 89 LYS X C 1
ATOM 655 O O . LYS A 1 89 ? -16.027 15.933 17.770 1.00 12.25 89 LYS X O 1
ATOM 661 N N . ARG A 1 90 ? -14.441 16.211 19.360 1.00 10.48 90 ARG X N 1
ATOM 662 C CA . ARG A 1 90 ? -13.564 16.880 18.381 1.00 10.78 90 ARG X CA 1
ATOM 663 C C . ARG A 1 90 ? -13.165 15.922 17.224 1.00 11.22 90 ARG X C 1
ATOM 664 O O . ARG A 1 90 ? -13.155 16.294 16.045 1.00 11.57 90 ARG X O 1
ATOM 672 N N . LEU A 1 91 ? -12.841 14.676 17.570 1.00 10.11 91 LEU X N 1
ATOM 673 C CA . LEU A 1 91 ? -12.503 13.670 16.558 1.00 10.40 91 LEU X CA 1
ATOM 674 C C . LEU A 1 91 ? -13.688 13.414 15.617 1.00 10.82 91 LEU X C 1
ATOM 675 O O . LEU A 1 91 ? -13.513 13.292 14.397 1.00 10.95 91 LEU X O 1
ATOM 680 N N . GLU A 1 92 ? -14.885 13.347 16.183 1.00 11.36 92 GLU X N 1
ATOM 681 C CA . GLU A 1 92 ? -16.102 13.135 15.372 1.00 11.73 92 GLU X CA 1
ATOM 682 C C . GLU A 1 92 ? -16.252 14.274 14.347 1.00 13.29 92 GLU X C 1
ATOM 683 O O . GLU A 1 92 ? -16.556 13.995 13.160 1.00 14.72 92 GLU X O 1
ATOM 689 N N . LYS A 1 93 ? -16.004 15.499 14.808 1.00 13.88 93 LYS X N 1
ATOM 690 C CA . LYS A 1 93 ? -16.107 16.713 13.965 1.00 14.73 93 LYS X CA 1
ATOM 691 C C . LYS A 1 93 ? -15.033 16.689 12.882 1.00 15.80 93 LYS X C 1
ATOM 692 O O . LYS A 1 93 ? -15.321 16.847 11.683 1.00 15.78 93 LYS X O 1
ATOM 698 N N . GLU A 1 94 ? -13.799 16.428 13.287 1.00 14.19 94 GLU X N 1
ATOM 699 C CA . GLU A 1 94 ? -12.651 16.557 12.356 1.00 14.92 94 GLU X CA 1
ATOM 700 C C . GLU A 1 94 ? -12.643 15.484 11.293 1.00 15.58 94 GLU X C 1
ATOM 701 O O . GLU A 1 94 ? -12.308 15.770 10.126 1.00 16.33 94 GLU X O 1
ATOM 707 N N . TYR A 1 95 ? -13.007 14.250 11.659 1.00 15.44 95 TYR X N 1
ATOM 708 C CA . TYR A 1 95 ? -12.932 13.141 10.709 1.00 15.96 95 TYR X CA 1
ATOM 709 C C . TYR A 1 95 ? -14.304 12.643 10.235 1.00 16.93 95 TYR X C 1
ATOM 710 O O . TYR A 1 95 ? -14.385 11.632 9.511 1.00 18.54 95 TYR X O 1
ATOM 719 N N . GLN A 1 96 ? -15.364 13.326 10.672 1.00 17.20 96 GLN X N 1
ATOM 720 C CA . GLN A 1 96 ? -16.728 13.033 10.222 1.00 18.87 96 GLN X CA 1
ATOM 721 C C . GLN A 1 96 ? -17.074 11.558 10.321 1.00 19.58 96 GLN X C 1
ATOM 722 O O . GLN A 1 96 ? -17.670 10.994 9.390 1.00 20.92 96 GLN X O 1
ATOM 728 N N . GLN A 1 97 ? -16.694 10.928 11.436 1.00 17.61 97 GLN X N 1
ATOM 729 C CA . GLN A 1 97 ? -17.041 9.534 11.721 1.00 16.28 97 GLN X CA 1
ATOM 730 C C . GLN A 1 97 ? -17.451 9.475 13.205 1.00 15.88 97 GLN X C 1
ATOM 731 O O . GLN A 1 97 ? -16.618 9.761 14.076 1.00 14.10 97 GLN X O 1
ATOM 737 N N . PRO A 1 98 ? -18.723 9.140 13.506 1.00 15.94 98 PRO X N 1
ATOM 738 C CA . PRO A 1 98 ? -19.133 8.970 14.925 1.00 15.41 98 PRO X CA 1
ATOM 739 C C . PRO A 1 98 ? -18.276 7.912 15.663 1.00 15.04 98 PRO X C 1
ATOM 740 O O . PRO A 1 98 ? -17.832 6.909 15.074 1.00 15.92 98 PRO X O 1
ATOM 744 N N . ILE A 1 99 ? -18.047 8.169 16.951 1.00 13.63 99 ILE X N 1
ATOM 745 C CA . ILE A 1 99 ? -17.483 7.148 17.830 1.00 12.62 99 ILE X CA 1
ATOM 746 C C . ILE A 1 99 ? -18.582 6.728 18.784 1.00 12.50 99 ILE X C 1
ATOM 747 O O . ILE A 1 99 ? -19.060 7.558 19.566 1.00 13.38 99 ILE X O 1
ATOM 752 N N . SER A 1 100 ? -19.007 5.460 18.662 1.00 13.03 100 SER X N 1
ATOM 753 C CA A SER A 1 100 ? -20.065 4.933 19.539 0.50 13.19 100 SER X CA 1
ATOM 754 C CA B SER A 1 100 ? -20.033 4.869 19.513 0.50 12.48 100 SER X CA 1
ATOM 755 C C . SER A 1 100 ? -19.555 4.860 20.956 1.00 12.62 100 SER X C 1
ATOM 756 O O . SER A 1 100 ? -18.331 4.833 21.196 1.00 14.15 100 SER X O 1
ATOM 761 N N . GLY A 1 101 ? -20.483 4.815 21.906 1.00 11.18 101 GLY X N 1
ATOM 762 C CA . GLY A 1 101 ? -20.125 4.574 23.283 1.00 10.31 101 GLY X CA 1
ATOM 763 C C . GLY A 1 101 ? -19.254 5.663 23.883 1.00 9.86 101 GLY X C 1
ATOM 764 O O . GLY A 1 101 ? -19.465 6.853 23.597 1.00 11.09 101 GLY X O 1
ATOM 765 N N . GLN A 1 102 ? -18.319 5.246 24.763 1.00 8.45 102 GLN X N 1
ATOM 766 C CA . GLN A 1 102 ? -17.556 6.190 25.583 1.00 9.56 102 GLN X CA 1
ATOM 767 C C . GLN A 1 102 ? -16.074 6.072 25.272 1.00 9.39 102 GLN X C 1
ATOM 768 O O . GLN A 1 102 ? -15.534 4.965 25.202 1.00 11.43 102 GLN X O 1
ATOM 774 N N . LEU A 1 103 ? -15.414 7.227 25.147 1.00 8.81 103 LEU X N 1
ATOM 775 C CA . LEU A 1 103 ? -13.983 7.268 24.856 1.00 8.20 103 LEU X CA 1
ATOM 776 C C . LEU A 1 103 ? -13.199 7.574 26.118 1.00 9.11 103 LEU X C 1
ATOM 777 O O . LEU A 1 103 ? -13.443 8.605 26.784 1.00 9.15 103 LEU X O 1
ATOM 782 N N . LEU A 1 104 ? -12.231 6.702 26.418 1.00 7.30 104 LEU X N 1
ATOM 783 C CA . LEU A 1 104 ? -11.415 6.865 27.625 1.00 7.42 104 LEU X CA 1
ATOM 784 C C . LEU A 1 104 ? -9.959 6.869 27.192 1.00 8.18 104 LEU X C 1
ATOM 785 O O . LEU A 1 104 ? -9.612 6.408 26.094 1.00 6.69 104 LEU X O 1
ATOM 790 N N . LEU A 1 105 ? -9.110 7.404 28.062 1.00 7.44 105 LEU X N 1
ATOM 791 C CA . LEU A 1 105 ? -7.667 7.419 27.834 1.00 7.08 105 LEU X CA 1
ATOM 792 C C . LEU A 1 105 ? -6.923 6.812 29.041 1.00 7.03 105 LEU X C 1
ATOM 793 O O . LEU A 1 105 ? -7.220 7.170 30.187 1.00 6.96 105 LEU X O 1
ATOM 798 N N . LYS A 1 106 ? -5.995 5.884 28.764 1.00 6.50 106 LYS X N 1
ATOM 799 C CA . LYS A 1 106 ? -5.156 5.304 29.820 1.00 7.02 106 LYS X CA 1
ATOM 800 C C . LYS A 1 106 ? -3.827 6.019 29.768 1.00 7.31 106 LYS X C 1
ATOM 801 O O . LYS A 1 106 ? -3.137 5.970 28.719 1.00 7.77 106 LYS X O 1
ATOM 807 N N . LYS A 1 107 ? -3.503 6.742 30.843 1.00 7.87 107 LYS X N 1
ATOM 808 C CA . LYS A 1 107 ? -2.401 7.703 30.775 1.00 7.16 107 LYS X CA 1
ATOM 809 C C . LYS A 1 107 ? -1.072 7.084 31.129 1.00 7.73 107 LYS X C 1
ATOM 810 O O . LYS A 1 107 ? -0.411 7.562 32.088 1.00 6.80 107 LYS X O 1
ATOM 816 N N . ASP A 1 108 ? -0.636 6.027 30.392 1.00 7.30 108 ASP X N 1
ATOM 817 C CA . ASP A 1 108 ? 0.744 5.503 30.678 1.00 7.83 108 ASP X CA 1
ATOM 818 C C . ASP A 1 108 ? 1.849 6.543 30.386 1.00 8.96 108 ASP X C 1
ATOM 819 O O . ASP A 1 108 ? 2.996 6.409 30.846 1.00 9.99 108 ASP X O 1
ATOM 824 N N . SER A 1 109 ? 1.459 7.571 29.646 1.00 8.51 109 SER X N 1
ATOM 825 C CA . SER A 1 109 ? 2.295 8.762 29.428 1.00 8.94 109 SER X CA 1
ATOM 826 C C . SER A 1 109 ? 2.660 9.444 30.729 1.00 9.75 109 SER X C 1
ATOM 827 O O . SER A 1 109 ? 3.621 10.249 30.776 1.00 11.00 109 SER X O 1
ATOM 830 N N . HIS A 1 110 ? 1.866 9.162 31.765 1.00 8.37 110 HIS X N 1
ATOM 831 C CA . HIS A 1 110 ? 2.025 9.793 33.078 1.00 9.52 110 HIS X CA 1
ATOM 832 C C . HIS A 1 110 ? 2.360 8.820 34.213 1.00 10.66 110 HIS X C 1
ATOM 833 O O . HIS A 1 110 ? 2.168 9.120 35.384 1.00 12.52 110 HIS X O 1
ATOM 840 N N . LEU A 1 111 ? 2.901 7.646 33.871 1.00 9.08 111 LEU X N 1
ATOM 841 C CA . LEU A 1 111 ? 3.380 6.743 34.919 1.00 9.19 111 LEU X CA 1
ATOM 842 C C . LEU A 1 111 ? 4.536 7.438 35.631 1.00 9.66 111 LEU X C 1
ATOM 843 O O . LEU A 1 111 ? 5.306 8.203 35.013 1.00 9.57 111 LEU X O 1
ATOM 848 N N . PRO A 1 112 ? 4.653 7.184 36.943 1.00 10.68 112 PRO X N 1
ATOM 849 C CA . PRO A 1 112 ? 5.783 7.798 37.658 1.00 11.64 112 PRO X CA 1
ATOM 850 C C . PRO A 1 112 ? 7.130 7.264 37.191 1.00 11.86 112 PRO X C 1
ATOM 851 O O . PRO A 1 112 ? 7.223 6.281 36.468 1.00 11.32 112 PRO X O 1
ATOM 855 N N . ILE A 1 113 ? 8.174 7.946 37.675 1.00 13.04 113 ILE X N 1
ATOM 856 C CA . ILE A 1 113 ? 9.583 7.573 37.507 1.00 13.63 113 ILE X CA 1
ATOM 857 C C . ILE A 1 113 ? 10.078 7.899 36.112 1.00 13.66 113 ILE X C 1
ATOM 858 O O . ILE A 1 113 ? 11.088 8.591 35.965 1.00 15.80 113 ILE X O 1
ATOM 863 N N . SER A 1 114 ? 9.383 7.415 35.079 1.00 13.62 114 SER X N 1
ATOM 864 C CA . SER A 1 114 ? 9.905 7.639 33.712 1.00 12.60 114 SER X CA 1
ATOM 865 C C . SER A 1 114 ? 8.868 8.102 32.689 1.00 11.28 114 SER X C 1
ATOM 866 O O . SER A 1 114 ? 9.231 8.303 31.515 1.00 11.91 114 SER X O 1
ATOM 869 N N . GLY A 1 115 ? 7.606 8.277 33.087 1.00 10.53 115 GLY X N 1
ATOM 870 C CA . GLY A 1 115 ? 6.657 8.931 32.188 1.00 9.94 115 GLY X CA 1
ATOM 871 C C . GLY A 1 115 ? 6.368 8.223 30.861 1.00 9.39 115 GLY X C 1
ATOM 872 O O . GLY A 1 115 ? 6.174 8.859 29.832 1.00 10.66 115 GLY X O 1
ATOM 873 N N . SER A 1 116 ? 6.386 6.881 30.860 1.00 9.51 116 SER X N 1
ATOM 874 C CA . SER A 1 116 ? 5.966 6.181 29.661 1.00 8.27 116 SER X CA 1
ATOM 875 C C . SER A 1 116 ? 5.592 4.748 29.963 1.00 9.10 116 SER X C 1
ATOM 876 O O . SER A 1 116 ? 5.849 4.279 31.076 1.00 9.72 116 SER X O 1
ATOM 879 N N . ILE A 1 117 ? 5.008 4.058 28.970 1.00 8.22 117 ILE X N 1
ATOM 880 C CA . ILE A 1 117 ? 4.704 2.637 29.142 1.00 8.25 117 ILE X CA 1
ATOM 881 C C . ILE A 1 117 ? 5.894 1.793 29.576 1.00 8.45 117 ILE X C 1
ATOM 882 O O . ILE A 1 117 ? 5.741 0.748 30.217 1.00 9.50 117 ILE X O 1
ATOM 887 N N . LYS A 1 118 ? 7.105 2.280 29.270 1.00 9.23 118 LYS X N 1
ATOM 888 C CA . LYS A 1 118 ? 8.323 1.529 29.651 1.00 9.98 118 LYS X CA 1
ATOM 889 C C . LYS A 1 118 ? 8.545 1.491 31.178 1.00 10.05 118 LYS X C 1
ATOM 890 O O . LYS A 1 118 ? 9.342 0.693 31.682 1.00 11.40 118 LYS X O 1
ATOM 896 N N . ALA A 1 119 ? 7.840 2.356 31.910 1.00 9.06 119 ALA X N 1
ATOM 897 C CA . ALA A 1 119 ? 7.826 2.281 33.377 1.00 8.60 119 ALA X CA 1
ATOM 898 C C . ALA A 1 119 ? 7.160 0.960 33.881 1.00 8.83 119 ALA X C 1
ATOM 899 O O . ALA A 1 119 ? 7.220 0.647 35.083 1.00 9.95 119 ALA X O 1
ATOM 901 N N . ARG A 1 120 ? 6.459 0.274 32.962 1.00 8.31 120 ARG X N 1
ATOM 902 C CA . ARG A 1 120 ? 5.944 -1.056 33.265 1.00 9.18 120 ARG X CA 1
ATOM 903 C C . ARG A 1 120 ? 7.034 -2.084 32.956 1.00 7.95 120 ARG X C 1
ATOM 904 O O . ARG A 1 120 ? 7.725 -2.533 33.883 1.00 10.53 120 ARG X O 1
ATOM 912 N N . GLY A 1 121 ? 7.253 -2.395 31.665 1.00 7.39 121 GLY X N 1
ATOM 913 C CA . GLY A 1 121 ? 8.142 -3.492 31.256 1.00 8.76 121 GLY X CA 1
ATOM 914 C C . GLY A 1 121 ? 9.598 -3.245 31.583 1.00 8.96 121 GLY X C 1
ATOM 915 O O . GLY A 1 121 ? 10.262 -4.173 32.072 1.00 9.08 121 GLY X O 1
ATOM 916 N N . GLY A 1 122 ? 10.090 -2.045 31.271 1.00 8.66 122 GLY X N 1
ATOM 917 C CA . GLY A 1 122 ? 11.523 -1.734 31.491 1.00 9.92 122 GLY X CA 1
ATOM 918 C C . GLY A 1 122 ? 11.901 -1.778 32.942 1.00 10.40 122 GLY X C 1
ATOM 919 O O . GLY A 1 122 ? 12.885 -2.439 33.329 1.00 11.51 122 GLY X O 1
ATOM 920 N N . ILE A 1 123 ? 11.113 -1.090 33.773 1.00 10.44 123 ILE X N 1
ATOM 921 C CA . ILE A 1 123 ? 11.339 -1.154 35.223 1.00 10.49 123 ILE X CA 1
ATOM 922 C C . ILE A 1 123 ? 11.258 -2.602 35.742 1.00 10.11 123 ILE X C 1
ATOM 923 O O . ILE A 1 123 ? 12.139 -3.056 36.489 1.00 10.94 123 ILE X O 1
ATOM 928 N N . TYR A 1 124 ? 10.226 -3.330 35.325 1.00 10.85 124 TYR X N 1
ATOM 929 C CA . TYR A 1 124 ? 10.052 -4.702 35.777 1.00 10.54 124 TYR X CA 1
ATOM 930 C C . TYR A 1 124 ? 11.270 -5.549 35.446 1.00 10.61 124 TYR X C 1
ATOM 931 O O . TYR A 1 124 ? 11.762 -6.319 36.293 1.00 11.39 124 TYR X O 1
ATOM 940 N N . GLU A 1 125 ? 11.772 -5.419 34.212 1.00 9.79 125 GLU X N 1
ATOM 941 C CA . GLU A 1 125 ? 12.939 -6.207 33.801 1.00 10.38 125 GLU X CA 1
ATOM 942 C C . GLU A 1 125 ? 14.111 -5.973 34.776 1.00 9.81 125 GLU X C 1
ATOM 943 O O . GLU A 1 125 ? 14.801 -6.948 35.226 1.00 10.57 125 GLU X O 1
ATOM 949 N N . VAL A 1 126 ? 14.352 -4.688 35.068 1.00 8.79 126 VAL X N 1
ATOM 950 C CA . VAL A 1 126 ? 15.448 -4.316 35.964 1.00 9.20 126 VAL X CA 1
ATOM 951 C C . VAL A 1 126 ? 15.218 -4.913 37.352 1.00 9.63 126 VAL X C 1
ATOM 952 O O . VAL A 1 126 ? 16.136 -5.525 37.955 1.00 10.16 126 VAL X O 1
ATOM 956 N N . LEU A 1 127 ? 14.003 -4.776 37.868 1.00 9.11 127 LEU X N 1
ATOM 957 C CA . LEU A 1 127 ? 13.761 -5.281 39.248 1.00 9.21 127 LEU X CA 1
ATOM 958 C C . LEU A 1 127 ? 13.868 -6.805 39.315 1.00 10.38 127 LEU X C 1
ATOM 959 O O . LEU A 1 127 ? 14.392 -7.374 40.285 1.00 10.48 127 LEU X O 1
ATOM 964 N N . ALA A 1 128 ? 13.343 -7.498 38.296 1.00 9.20 128 ALA X N 1
ATOM 965 C CA . ALA A 1 128 ? 13.444 -8.958 38.248 1.00 11.02 128 ALA X CA 1
ATOM 966 C C . ALA A 1 128 ? 14.917 -9.407 38.258 1.00 11.50 128 ALA X C 1
ATOM 967 O O . ALA A 1 128 ? 15.306 -10.376 38.955 1.00 11.44 128 ALA X O 1
ATOM 969 N N . HIS A 1 129 ? 15.735 -8.677 37.500 1.00 11.17 129 HIS X N 1
ATOM 970 C CA . HIS A 1 129 ? 17.166 -9.039 37.413 1.00 11.31 129 HIS X CA 1
ATOM 971 C C . HIS A 1 129 ? 17.838 -8.829 38.768 1.00 10.99 129 HIS X C 1
ATOM 972 O O . HIS A 1 129 ? 18.520 -9.716 39.292 1.00 11.86 129 HIS X O 1
ATOM 979 N N . ALA A 1 130 ? 17.591 -7.671 39.373 1.00 10.63 130 ALA X N 1
ATOM 980 C CA . ALA A 1 130 ? 18.087 -7.364 40.716 1.00 10.09 130 ALA X CA 1
ATOM 981 C C . ALA A 1 130 ? 17.685 -8.453 41.711 1.00 9.83 130 ALA X C 1
ATOM 982 O O . ALA A 1 130 ? 18.508 -8.933 42.516 1.00 9.79 130 ALA X O 1
ATOM 984 N N . GLU A 1 131 ? 16.391 -8.813 41.719 1.00 8.49 131 GLU X N 1
ATOM 985 C CA . GLU A 1 131 ? 15.905 -9.788 42.709 1.00 9.86 131 GLU X CA 1
ATOM 986 C C . GLU A 1 131 ? 16.607 -11.144 42.506 1.00 10.18 131 GLU X C 1
ATOM 987 O O . GLU A 1 131 ? 17.048 -11.757 43.484 1.00 11.63 131 GLU X O 1
ATOM 993 N N . LYS A 1 132 ? 16.711 -11.583 41.242 1.00 11.07 132 LYS X N 1
ATOM 994 C CA . LYS A 1 132 ? 17.257 -12.891 40.925 1.00 12.74 132 LYS X CA 1
ATOM 995 C C . LYS A 1 132 ? 18.699 -12.920 41.447 1.00 11.85 132 LYS X C 1
ATOM 996 O O . LYS A 1 132 ? 19.107 -13.918 42.061 1.00 14.18 132 LYS X O 1
ATOM 1002 N N . LEU A 1 133 ? 19.456 -11.852 41.181 1.00 10.90 133 LEU X N 1
ATOM 1003 C CA . LEU A 1 133 ? 20.865 -11.799 41.632 1.00 11.00 133 LEU X CA 1
ATOM 1004 C C . LEU A 1 133 ? 20.978 -11.877 43.151 1.00 11.52 133 LEU X C 1
ATOM 1005 O O . LEU A 1 133 ? 21.828 -12.625 43.700 1.00 10.95 133 LEU X O 1
ATOM 1010 N N . ALA A 1 134 ? 20.152 -11.084 43.847 1.00 10.84 134 ALA X N 1
ATOM 1011 C CA . ALA A 1 134 ? 20.235 -11.015 45.313 1.00 11.78 134 ALA X CA 1
ATOM 1012 C C . ALA A 1 134 ? 19.789 -12.321 45.967 1.00 12.06 134 ALA X C 1
ATOM 1013 O O . ALA A 1 134 ? 20.357 -12.781 46.951 1.00 12.45 134 ALA X O 1
ATOM 1015 N N . LEU A 1 135 ? 18.753 -12.928 45.398 1.00 10.94 135 LEU X N 1
ATOM 1016 C CA . LEU A 1 135 ? 18.310 -14.256 45.870 1.00 12.29 135 LEU X CA 1
ATOM 1017 C C . LEU A 1 135 ? 19.420 -15.317 45.698 1.00 14.05 135 LEU X C 1
ATOM 1018 O O . LEU A 1 135 ? 19.701 -16.069 46.636 1.00 15.12 135 LEU X O 1
ATOM 1023 N N . GLU A 1 136 ? 20.009 -15.360 44.496 1.00 13.15 136 GLU X N 1
ATOM 1024 C CA . GLU A 1 136 ? 21.012 -16.396 44.169 1.00 13.02 136 GLU X CA 1
ATOM 1025 C C . GLU A 1 136 ? 22.250 -16.211 45.015 1.00 13.12 136 GLU X C 1
ATOM 1026 O O . GLU A 1 136 ? 22.961 -17.184 45.306 1.00 14.35 136 GLU X O 1
ATOM 1032 N N . ALA A 1 137 ? 22.525 -14.969 45.397 1.00 12.61 137 ALA X N 1
ATOM 1033 C CA . ALA A 1 137 ? 23.683 -14.654 46.268 1.00 12.50 137 ALA X CA 1
ATOM 1034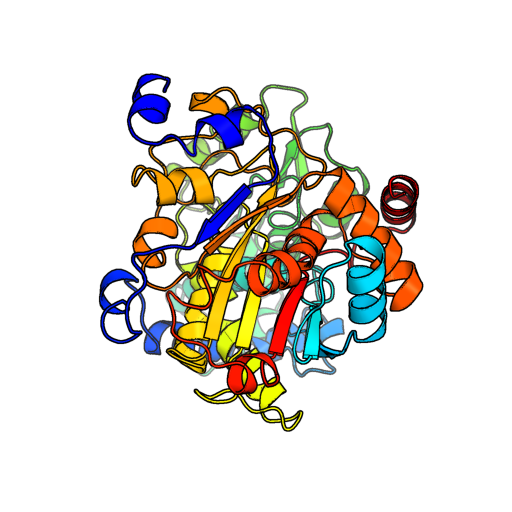 C C . ALA A 1 137 ? 23.452 -14.983 47.737 1.00 13.17 137 ALA X C 1
ATOM 1035 O O . ALA A 1 137 ? 24.376 -14.833 48.548 1.00 13.76 137 ALA X O 1
ATOM 1037 N N . GLY A 1 138 ? 22.230 -15.366 48.087 1.00 13.15 138 GLY X N 1
ATOM 1038 C CA . GLY A 1 138 ? 21.864 -15.658 49.473 1.00 13.42 138 GLY X CA 1
ATOM 1039 C C . GLY A 1 138 ? 21.764 -14.422 50.344 1.00 13.17 138 GLY X C 1
ATOM 1040 O O . GLY A 1 138 ? 21.777 -14.522 51.592 1.00 14.24 138 GLY X O 1
ATOM 1041 N N . LEU A 1 139 ? 21.669 -13.247 49.701 1.00 12.72 139 LEU X N 1
ATOM 1042 C CA . LEU A 1 139 ? 21.580 -11.955 50.403 1.00 12.74 139 LEU X CA 1
ATOM 1043 C C . LEU A 1 139 ? 20.137 -11.462 50.666 1.00 12.07 139 LEU X C 1
ATOM 1044 O O . LEU A 1 139 ? 19.948 -10.523 51.425 1.00 12.29 139 LEU X O 1
ATOM 1049 N N . LEU A 1 140 ? 19.165 -12.132 50.050 1.00 12.81 140 LEU X N 1
ATOM 1050 C CA . LEU A 1 140 ? 17.763 -11.710 50.084 1.00 12.78 140 LEU X CA 1
ATOM 1051 C C . LEU A 1 140 ? 16.959 -12.979 50.130 1.00 12.55 140 LEU X C 1
ATOM 1052 O O . LEU A 1 140 ? 17.356 -13.972 49.521 1.00 12.83 140 LEU X O 1
ATOM 1057 N N . THR A 1 141 ? 15.805 -12.943 50.827 1.00 14.12 141 THR X N 1
ATOM 1058 C CA . THR A 1 141 ? 14.807 -14.014 50.682 1.00 14.95 141 THR X CA 1
ATOM 1059 C C . THR A 1 141 ? 13.448 -13.405 50.284 1.00 14.17 141 THR X C 1
ATOM 1060 O O . THR A 1 141 ? 13.227 -12.186 50.468 1.00 14.07 141 THR X O 1
ATOM 1064 N N . LEU A 1 142 ? 12.552 -14.249 49.773 1.00 14.99 142 LEU X N 1
ATOM 1065 C CA . LEU A 1 142 ? 11.269 -13.770 49.258 1.00 15.25 142 LEU X CA 1
ATOM 1066 C C . LEU A 1 142 ? 10.390 -13.118 50.337 1.00 15.95 142 LEU X C 1
ATOM 1067 O O . LEU A 1 142 ? 9.504 -12.320 50.008 1.00 16.36 142 LEU X O 1
ATOM 1072 N N . ASP A 1 143 ? 10.671 -13.445 51.599 1.00 16.53 143 ASP X N 1
ATOM 1073 C CA A ASP A 1 143 ? 9.925 -12.923 52.753 0.50 16.68 143 ASP X CA 1
ATOM 1074 C CA B ASP A 1 143 ? 9.897 -12.906 52.725 0.50 17.28 143 ASP X CA 1
ATOM 1075 C C . ASP A 1 143 ? 10.492 -11.635 53.339 1.00 16.26 143 ASP X C 1
ATOM 1076 O O . ASP A 1 143 ? 9.937 -11.075 54.287 1.00 17.02 143 ASP X O 1
ATOM 1085 N N . ASP A 1 144 ? 11.624 -11.174 52.815 1.00 15.55 144 ASP X N 1
ATOM 1086 C CA . ASP A 1 144 ? 12.241 -9.962 53.324 1.00 15.16 144 ASP X CA 1
ATOM 1087 C C . ASP A 1 144 ? 11.460 -8.687 52.969 1.00 14.54 144 ASP X C 1
ATOM 1088 O O . ASP A 1 144 ? 10.659 -8.656 52.022 1.00 14.51 144 ASP X O 1
ATOM 1093 N N . ASP A 1 145 ? 11.694 -7.632 53.745 1.00 14.51 145 ASP X N 1
ATOM 1094 C CA . ASP A 1 145 ? 11.264 -6.302 53.383 1.00 14.13 145 ASP X CA 1
ATOM 1095 C C . ASP A 1 145 ? 12.294 -5.814 52.363 1.00 14.57 145 ASP X C 1
ATOM 1096 O O . ASP A 1 145 ? 13.462 -5.583 52.726 1.00 13.98 145 ASP X O 1
ATOM 1101 N N . TYR A 1 146 ? 11.872 -5.665 51.107 1.00 12.83 146 TYR X N 1
ATOM 1102 C CA . TYR A 1 146 ? 12.824 -5.297 50.063 1.00 11.62 146 TYR X CA 1
ATOM 1103 C C . TYR A 1 146 ? 13.403 -3.872 50.217 1.00 12.11 146 TYR X C 1
ATOM 1104 O O . TYR A 1 146 ? 14.286 -3.491 49.456 1.00 12.36 146 TYR X O 1
ATOM 1113 N N . SER A 1 147 ? 12.902 -3.079 51.185 1.00 12.81 147 SER X N 1
ATOM 1114 C CA . SER A 1 147 ? 13.537 -1.813 51.570 1.00 14.24 147 SER X CA 1
ATOM 1115 C C . SER A 1 147 ? 15.028 -2.022 51.830 1.00 13.50 147 SER X C 1
ATOM 1116 O O . SER A 1 147 ? 15.836 -1.099 51.654 1.00 15.25 147 SER X O 1
ATOM 1119 N N . LYS A 1 148 ? 15.376 -3.223 52.273 1.00 13.82 148 LYS X N 1
ATOM 1120 C CA . LYS A 1 148 ? 16.784 -3.477 52.645 1.00 14.57 148 LYS X CA 1
ATOM 1121 C C . LYS A 1 148 ? 17.695 -3.285 51.437 1.00 14.04 148 LYS X C 1
ATOM 1122 O O . LYS A 1 148 ? 18.889 -3.070 51.598 1.00 15.21 148 LYS X O 1
ATOM 1128 N N . LEU A 1 149 ? 17.123 -3.326 50.230 1.00 12.90 149 LEU X N 1
ATOM 1129 C CA . LEU A 1 149 ? 17.952 -3.220 49.002 1.00 12.63 149 LEU X CA 1
ATOM 1130 C C . LEU A 1 149 ? 18.516 -1.814 48.786 1.00 13.33 149 LEU X C 1
ATOM 1131 O O . LEU A 1 149 ? 19.314 -1.588 47.858 1.00 12.01 149 LEU X O 1
ATOM 1136 N N . LEU A 1 150 ? 18.062 -0.885 49.615 1.00 12.96 150 LEU X N 1
ATOM 1137 C CA . LEU A 1 150 ? 18.529 0.487 49.549 1.00 16.07 150 LEU X CA 1
ATOM 1138 C C . LEU A 1 150 ? 19.854 0.685 50.274 1.00 16.51 150 LEU X C 1
ATOM 1139 O O . LEU A 1 150 ? 20.452 1.763 50.166 1.00 18.12 150 LEU X O 1
ATOM 1144 N N . SER A 1 151 ? 20.306 -0.320 51.021 1.00 16.80 151 SER X N 1
ATOM 1145 C CA . SER A 1 151 ? 21.489 -0.145 51.883 1.00 17.30 151 SER X CA 1
ATOM 1146 C C . SER A 1 151 ? 22.727 0.124 51.032 1.00 18.65 151 SER X C 1
ATOM 1147 O O . SER A 1 151 ? 22.815 -0.328 49.881 1.00 17.32 151 SER X O 1
ATOM 1150 N N . PRO A 1 152 ? 23.721 0.825 51.610 1.00 20.86 152 PRO X N 1
ATOM 1151 C CA . PRO A 1 152 ? 25.011 0.981 50.953 1.00 21.17 152 PRO X CA 1
ATOM 1152 C C . PRO A 1 152 ? 25.616 -0.379 50.554 1.00 21.18 152 PRO X C 1
ATOM 1153 O O . PRO A 1 152 ? 26.190 -0.491 49.458 1.00 21.95 152 PRO X O 1
ATOM 1157 N N . GLU A 1 153 ? 25.447 -1.406 51.392 1.00 19.25 153 GLU X N 1
ATOM 1158 C CA . GLU A 1 153 ? 25.956 -2.741 51.099 1.00 19.87 153 GLU X CA 1
ATOM 1159 C C . GLU A 1 153 ? 25.296 -3.324 49.842 1.00 17.88 153 GLU X C 1
ATOM 1160 O O . GLU A 1 153 ? 25.973 -3.891 48.980 1.00 18.03 153 GLU X O 1
ATOM 1166 N N . PHE A 1 154 ? 23.981 -3.172 49.732 1.00 15.98 154 PHE X N 1
ATOM 1167 C CA . PHE A 1 154 ? 23.301 -3.600 48.514 1.00 13.72 154 PHE X CA 1
ATOM 1168 C C . PHE A 1 154 ? 23.701 -2.803 47.281 1.00 13.61 154 PHE X C 1
ATOM 1169 O O . PHE A 1 154 ? 23.818 -3.369 46.172 1.00 13.55 154 PHE X O 1
ATOM 1177 N N . LYS A 1 155 ? 23.854 -1.497 47.459 1.00 14.77 155 LYS X N 1
ATOM 1178 C CA . LYS A 1 155 ? 24.324 -0.678 46.333 1.00 15.77 155 LYS X CA 1
ATOM 1179 C C . LYS A 1 155 ? 25.686 -1.171 45.860 1.00 15.99 155 LYS X C 1
ATOM 1180 O O . LYS A 1 155 ? 25.920 -1.231 44.656 1.00 16.41 155 LYS X O 1
ATOM 1186 N N . GLN A 1 156 ? 26.562 -1.551 46.806 1.00 15.82 156 GLN X N 1
ATOM 1187 C CA . GLN A 1 156 ? 27.864 -2.138 46.439 1.00 15.89 156 GLN X CA 1
ATOM 1188 C C . GLN A 1 156 ? 27.680 -3.424 45.644 1.00 14.27 156 GLN X C 1
ATOM 1189 O O . GLN A 1 156 ? 28.312 -3.618 44.610 1.00 14.74 156 GLN X O 1
ATOM 1195 N N . PHE A 1 157 ? 26.820 -4.301 46.157 1.00 13.01 157 PHE X N 1
ATOM 1196 C CA . PHE A 1 157 ? 26.507 -5.564 45.514 1.00 11.84 157 PHE X CA 1
ATOM 1197 C C . PHE A 1 157 ? 26.028 -5.356 44.070 1.00 11.60 157 PHE X C 1
ATOM 1198 O O . PHE A 1 157 ? 26.558 -5.951 43.119 1.00 12.15 157 PHE X O 1
ATOM 1206 N N . PHE A 1 158 ? 25.018 -4.499 43.893 1.00 11.91 158 PHE X N 1
ATOM 1207 C CA . PHE A 1 158 ? 24.511 -4.301 42.521 1.00 10.97 158 PHE X CA 1
ATOM 1208 C C . PHE A 1 158 ? 25.530 -3.661 41.576 1.00 11.02 158 PHE X C 1
ATOM 1209 O O . PHE A 1 158 ? 25.522 -3.973 40.385 1.00 11.59 158 PHE X O 1
ATOM 1217 N N . SER A 1 159 ? 26.427 -2.832 42.119 1.00 11.52 159 SER X N 1
ATOM 1218 C CA . SER A 1 159 ? 27.522 -2.211 41.331 1.00 13.11 159 SER X CA 1
ATOM 1219 C C . SER A 1 159 ? 28.451 -3.279 40.715 1.00 12.28 159 SER X C 1
ATOM 1220 O O . SER A 1 159 ? 29.219 -2.983 39.782 1.00 14.70 159 SER X O 1
ATOM 1223 N N . GLN A 1 160 ? 28.416 -4.504 41.247 1.00 12.46 160 GLN X N 1
ATOM 1224 C CA . GLN A 1 160 ? 29.227 -5.590 40.675 1.00 12.08 160 GLN X CA 1
ATOM 1225 C C . GLN A 1 160 ? 28.631 -6.202 39.414 1.00 13.39 160 GLN X C 1
ATOM 1226 O O . GLN A 1 160 ? 29.196 -7.152 38.853 1.00 12.63 160 GLN X O 1
ATOM 1232 N N . TYR A 1 161 ? 27.480 -5.673 38.983 1.00 11.91 161 TYR X N 1
ATOM 1233 C CA . TYR A 1 161 ? 26.811 -6.117 37.755 1.00 11.62 161 TYR X CA 1
ATOM 1234 C C . TYR A 1 161 ? 26.472 -4.923 36.888 1.00 11.89 161 TYR X C 1
ATOM 1235 O O . TYR A 1 161 ? 26.333 -3.797 37.395 1.00 12.17 161 TYR X O 1
ATOM 1244 N N . SER A 1 162 ? 26.395 -5.161 35.581 1.00 12.23 162 SER X N 1
ATOM 1245 C CA A SER A 1 162 ? 26.089 -4.038 34.697 0.50 12.93 162 SER X CA 1
ATOM 1246 C CA B SER A 1 162 ? 26.166 -4.073 34.618 0.50 11.72 162 SER X CA 1
ATOM 1247 C C . SER A 1 162 ? 24.927 -4.334 33.773 1.00 12.12 162 SER X C 1
ATOM 1248 O O . SER A 1 162 ? 24.618 -5.490 33.477 1.00 11.23 162 SER X O 1
ATOM 1253 N N . ILE A 1 163 ? 24.268 -3.251 33.366 1.00 11.44 163 ILE X N 1
ATOM 1254 C CA . ILE A 1 163 ? 23.153 -3.323 32.416 1.00 12.91 163 ILE X CA 1
ATOM 1255 C C . ILE A 1 163 ? 23.499 -2.388 31.253 1.00 12.01 163 ILE X C 1
ATOM 1256 O O . ILE A 1 163 ? 24.084 -1.314 31.473 1.00 12.78 163 ILE X O 1
ATOM 1261 N N . ALA A 1 164 ? 23.130 -2.782 30.036 1.00 12.78 164 ALA X N 1
ATOM 1262 C CA . ALA A 1 164 ? 23.314 -1.896 28.879 1.00 12.40 164 ALA X CA 1
ATOM 1263 C C . ALA A 1 164 ? 22.080 -1.966 28.042 1.00 11.67 164 ALA X C 1
ATOM 1264 O O . ALA A 1 164 ? 21.407 -3.010 28.000 1.00 10.78 164 ALA X O 1
ATOM 1266 N N . VAL A 1 165 ? 21.752 -0.831 27.422 1.00 11.64 165 VAL X N 1
ATOM 1267 C CA A VAL A 1 165 ? 20.569 -0.691 26.547 0.50 12.35 165 VAL X CA 1
ATOM 1268 C CA B VAL A 1 165 ? 20.649 -0.838 26.471 0.50 12.13 165 VAL X CA 1
ATOM 1269 C C . VAL A 1 165 ? 20.969 0.052 25.279 1.00 12.21 165 VAL X C 1
ATOM 1270 O O . VAL A 1 165 ? 21.700 1.045 25.378 1.00 12.72 165 VAL X O 1
ATOM 1277 N N . GLY A 1 166 ? 20.463 -0.354 24.116 1.00 12.21 166 GLY X N 1
ATOM 1278 C CA . GLY A 1 166 ? 20.566 0.474 22.911 1.00 12.86 166 GLY X CA 1
ATOM 1279 C C . GLY A 1 166 ? 19.219 1.122 22.672 1.00 13.90 166 GLY X C 1
ATOM 1280 O O . GLY A 1 166 ? 18.278 0.458 22.235 1.00 14.32 166 GLY X O 1
ATOM 1281 N N . SER A 1 167 ? 19.092 2.405 22.992 1.00 12.62 167 SER X N 1
ATOM 1282 C CA . SER A 1 167 ? 17.811 3.108 22.860 1.00 13.67 167 SER X CA 1
ATOM 1283 C C . SER A 1 167 ? 18.037 4.596 22.881 1.00 14.12 167 SER X C 1
ATOM 1284 O O . SER A 1 167 ? 18.804 5.106 23.699 1.00 14.03 167 SER X O 1
ATOM 1287 N N . THR A 1 168 ? 17.345 5.293 22.004 1.00 12.87 168 THR X N 1
ATOM 1288 C CA . THR A 1 168 ? 17.366 6.747 22.040 1.00 14.20 168 THR X CA 1
ATOM 1289 C C . THR A 1 168 ? 16.072 7.264 22.628 1.00 14.20 168 THR X C 1
ATOM 1290 O O . THR A 1 168 ? 15.814 8.472 22.567 1.00 15.03 168 THR X O 1
ATOM 1294 N N . GLY A 1 169 ? 15.269 6.360 23.213 1.00 13.83 169 GLY X N 1
ATOM 1295 C CA . GLY A 1 169 ? 13.961 6.764 23.691 1.00 12.48 169 GLY X CA 1
ATOM 1296 C C . GLY A 1 169 ? 13.621 6.250 25.071 1.00 11.35 169 GLY X C 1
ATOM 1297 O O . GLY A 1 169 ? 14.491 6.164 25.971 1.00 10.92 169 GLY X O 1
ATOM 1298 N N . ASN A 1 170 ? 12.334 5.945 25.234 1.00 10.51 170 ASN X N 1
ATOM 1299 C CA . ASN A 1 170 ? 11.818 5.600 26.554 1.00 10.20 170 ASN X CA 1
ATOM 1300 C C . ASN A 1 170 ? 12.379 4.312 27.158 1.00 9.39 170 ASN X C 1
ATOM 1301 O O . ASN A 1 170 ? 12.427 4.171 28.395 1.00 10.17 170 ASN X O 1
ATOM 1306 N N . LEU A 1 171 ? 12.796 3.369 26.310 1.00 9.39 171 LEU X N 1
ATOM 1307 C CA . LEU A 1 171 ? 13.340 2.116 26.877 1.00 10.17 171 LEU X CA 1
ATOM 1308 C C . LEU A 1 171 ? 14.634 2.453 27.653 1.00 9.57 171 LEU X C 1
ATOM 1309 O O . LEU A 1 171 ? 14.815 2.032 28.790 1.00 10.95 171 LEU X O 1
ATOM 1314 N N . GLY A 1 172 ? 15.491 3.257 27.027 1.00 10.17 172 GLY X N 1
ATOM 1315 C CA . GLY A 1 172 ? 16.747 3.680 27.655 1.00 10.79 172 GLY X CA 1
ATOM 1316 C C . GLY A 1 172 ? 16.465 4.560 28.862 1.00 10.73 172 GLY X C 1
ATOM 1317 O O . GLY A 1 172 ? 17.102 4.442 29.913 1.00 10.33 172 GLY X O 1
ATOM 1318 N N . LEU A 1 173 ? 15.515 5.464 28.743 1.00 10.44 173 LEU X N 1
ATOM 1319 C CA . LEU A 1 173 ? 15.200 6.316 29.913 1.00 10.80 173 LEU X CA 1
ATOM 1320 C C . LEU A 1 173 ? 14.754 5.502 31.118 1.00 11.31 173 LEU X C 1
ATOM 1321 O O . LEU A 1 173 ? 15.276 5.688 32.223 1.00 12.11 173 LEU X O 1
ATOM 1326 N N . SER A 1 174 ? 13.847 4.542 30.893 1.00 10.91 174 SER X N 1
ATOM 1327 C CA A SER A 1 174 ? 13.250 3.766 31.978 0.50 11.31 174 SER X CA 1
ATOM 1328 C CA B SER A 1 174 ? 13.247 3.755 31.976 0.50 12.66 174 SER X CA 1
ATOM 1329 C C . SER A 1 174 ? 14.261 2.796 32.596 1.00 11.57 174 SER X C 1
ATOM 1330 O O . SER A 1 174 ? 14.420 2.734 33.815 1.00 13.95 174 SER X O 1
ATOM 1335 N N . ILE A 1 175 ? 14.934 2.033 31.741 1.00 10.98 175 ILE X N 1
ATOM 1336 C CA . ILE A 1 175 ? 15.956 1.069 32.202 1.00 11.83 175 ILE X CA 1
ATOM 1337 C C . ILE A 1 175 ? 17.085 1.835 32.887 1.00 11.08 175 ILE X C 1
ATOM 1338 O O . ILE A 1 175 ? 17.579 1.400 33.943 1.00 11.78 175 ILE X O 1
ATOM 1343 N N . GLY A 1 176 ? 17.505 2.950 32.283 1.00 9.58 176 GLY X N 1
ATOM 1344 C CA . GLY A 1 176 ? 18.651 3.710 32.852 1.00 9.46 176 GLY X CA 1
ATOM 1345 C C . GLY A 1 176 ? 18.337 4.218 34.245 1.00 10.48 176 GLY X C 1
ATOM 1346 O O . GLY A 1 176 ? 19.138 4.048 35.199 1.00 10.46 176 GLY X O 1
ATOM 1347 N N . ILE A 1 177 ? 17.213 4.902 34.371 1.00 10.32 177 ILE X N 1
ATOM 1348 C CA . ILE A 1 177 ? 16.838 5.501 35.652 1.00 10.12 177 ILE X CA 1
ATOM 1349 C C . ILE A 1 177 ? 16.717 4.423 36.727 1.00 9.66 177 ILE X C 1
ATOM 1350 O O . ILE A 1 177 ? 17.239 4.565 37.857 1.00 11.15 177 ILE X O 1
ATOM 1355 N N . MET A 1 178 ? 16.009 3.342 36.394 1.00 9.71 178 MET X N 1
ATOM 1356 C CA . MET A 1 178 ? 15.761 2.291 37.378 1.00 10.05 178 MET X CA 1
ATOM 1357 C C . MET A 1 178 ? 17.054 1.584 37.740 1.00 10.15 178 MET X C 1
ATOM 1358 O O . MET A 1 178 ? 17.334 1.362 38.919 1.00 11.61 178 MET X O 1
ATOM 1363 N N . SER A 1 179 ? 17.886 1.311 36.743 1.00 10.19 179 SER X N 1
ATOM 1364 C CA . SER A 1 179 ? 19.091 0.528 37.016 1.00 10.46 179 SER X CA 1
ATOM 1365 C C . SER A 1 179 ? 20.044 1.355 37.879 1.00 11.25 179 SER X C 1
ATOM 1366 O O . SER A 1 179 ? 20.636 0.817 38.813 1.00 10.54 179 SER X O 1
ATOM 1369 N N . ALA A 1 180 ? 20.163 2.644 37.590 1.00 10.72 180 ALA X N 1
ATOM 1370 C CA . ALA A 1 180 ? 21.118 3.489 38.354 1.00 11.43 180 ALA X CA 1
ATOM 1371 C C . ALA A 1 180 ? 20.670 3.591 39.821 1.00 11.88 180 ALA X C 1
ATOM 1372 O O . ALA A 1 180 ? 21.503 3.615 40.764 1.00 12.76 180 ALA X O 1
ATOM 1374 N N . ARG A 1 181 ? 19.358 3.656 40.036 1.00 12.07 181 ARG X N 1
ATOM 1375 C CA . ARG A 1 181 ? 18.869 3.768 41.409 1.00 12.17 181 ARG X CA 1
ATOM 1376 C C . ARG A 1 181 ? 19.119 2.479 42.171 1.00 12.04 181 ARG X C 1
ATOM 1377 O O . ARG A 1 181 ? 19.418 2.522 43.364 1.00 13.18 181 ARG X O 1
ATOM 1385 N N . ILE A 1 182 ? 18.894 1.337 41.534 1.00 11.72 182 ILE X N 1
ATOM 1386 C CA . ILE A 1 182 ? 19.193 0.038 42.181 1.00 12.85 182 ILE X CA 1
ATOM 1387 C C . ILE A 1 182 ? 20.678 0.038 42.596 1.00 12.55 182 ILE X C 1
ATOM 1388 O O . ILE A 1 182 ? 21.040 -0.443 43.686 1.00 12.31 182 ILE X O 1
ATOM 1393 N N . GLY A 1 183 ? 21.540 0.503 41.677 1.00 11.73 183 GLY X N 1
ATOM 1394 C CA . GLY A 1 183 ? 22.981 0.549 41.919 1.00 11.76 183 GLY X CA 1
ATOM 1395 C C . GLY A 1 183 ? 23.795 -0.217 40.880 1.00 11.79 183 GLY X C 1
ATOM 1396 O O . GLY A 1 183 ? 25.010 -0.278 40.959 1.00 13.02 183 GLY X O 1
ATOM 1397 N N . PHE A 1 184 ? 23.147 -0.819 39.889 1.00 10.35 184 PHE X N 1
ATOM 1398 C CA . PHE A 1 184 ? 23.917 -1.376 38.775 1.00 11.92 184 PHE X CA 1
ATOM 1399 C C . PHE A 1 184 ? 24.742 -0.300 38.076 1.00 11.48 184 PHE X C 1
ATOM 1400 O O . PHE A 1 184 ? 24.364 0.868 38.035 1.00 11.94 184 PHE X O 1
ATOM 1408 N N . LYS A 1 185 ? 25.852 -0.725 37.449 1.00 11.16 185 LYS X N 1
ATOM 1409 C CA A LYS A 1 185 ? 26.517 0.103 36.433 0.50 12.40 185 LYS X CA 1
ATOM 1410 C CA B LYS A 1 185 ? 26.497 0.129 36.448 0.50 12.20 185 LYS X CA 1
ATOM 1411 C C . LYS A 1 185 ? 25.630 0.053 35.202 1.00 12.29 185 LYS X C 1
ATOM 1412 O O . LYS A 1 185 ? 25.254 -1.033 34.760 1.00 13.45 185 LYS X O 1
ATOM 1423 N N . VAL A 1 186 ? 25.268 1.223 34.658 1.00 12.13 186 VAL X N 1
ATOM 1424 C CA A VAL A 1 186 ? 24.368 1.253 33.479 0.70 12.96 186 VAL X CA 1
ATOM 1425 C CA B VAL A 1 186 ? 24.358 1.261 33.513 0.30 12.50 186 VAL X CA 1
ATOM 1426 C C . VAL A 1 186 ? 24.889 2.114 32.378 1.00 12.31 186 VAL X C 1
ATOM 1427 O O . VAL A 1 186 ? 25.284 3.254 32.607 1.00 13.35 186 VAL X O 1
ATOM 1434 N N . THR A 1 187 ? 24.813 1.572 31.170 1.00 10.62 187 THR X N 1
ATOM 1435 C CA A THR A 1 187 ? 25.171 2.304 29.954 0.50 9.87 187 THR X CA 1
ATOM 1436 C CA B THR A 1 187 ? 25.155 2.329 29.970 0.50 11.88 187 THR X CA 1
ATOM 1437 C C . THR A 1 187 ? 24.022 2.308 28.953 1.00 11.67 187 THR X C 1
ATOM 1438 O O . THR A 1 187 ? 23.446 1.254 28.676 1.00 11.53 187 THR X O 1
ATOM 1445 N N . VAL A 1 188 ? 23.722 3.488 28.415 1.00 10.83 188 VAL X N 1
ATOM 1446 C CA . VAL A 1 188 ? 22.710 3.617 27.349 1.00 10.67 188 VAL X CA 1
ATOM 1447 C C . VAL A 1 188 ? 23.467 4.080 26.103 1.00 11.08 188 VAL X C 1
ATOM 1448 O O . VAL A 1 188 ? 24.173 5.121 26.127 1.00 10.81 188 VAL X O 1
ATOM 1452 N N . HIS A 1 189 ? 23.345 3.301 25.034 1.00 10.64 189 HIS X N 1
ATOM 1453 C CA . HIS A 1 189 ? 24.003 3.615 23.755 1.00 10.67 189 HIS X CA 1
ATOM 1454 C C . HIS A 1 189 ? 23.020 4.372 22.877 1.00 12.29 189 HIS X C 1
ATOM 1455 O O . HIS A 1 189 ? 21.921 3.867 22.629 1.00 11.53 189 HIS X O 1
ATOM 1462 N N . MET A 1 190 ? 23.417 5.566 22.404 1.00 13.00 190 MET X N 1
ATOM 1463 C CA . MET A 1 190 ? 22.488 6.463 21.671 1.00 14.98 190 MET X CA 1
ATOM 1464 C C . MET A 1 190 ? 23.129 7.050 20.414 1.00 15.84 190 MET X C 1
ATOM 1465 O O . MET A 1 190 ? 24.370 7.183 20.343 1.00 16.38 190 MET X O 1
ATOM 1470 N N . SER A 1 191 ? 22.300 7.402 19.424 1.00 17.02 191 SER X N 1
ATOM 1471 C CA . SER A 1 191 ? 22.820 8.149 18.281 1.00 17.36 191 SER X CA 1
ATOM 1472 C C . SER A 1 191 ? 23.170 9.537 18.806 1.00 17.52 191 SER X C 1
ATOM 1473 O O . SER A 1 191 ? 22.514 10.050 19.726 1.00 17.98 191 SER X O 1
ATOM 1476 N N . ALA A 1 192 ? 24.204 10.162 18.223 1.00 17.52 192 ALA X N 1
ATOM 1477 C CA . ALA A 1 192 ? 24.544 11.551 18.581 1.00 17.13 192 ALA X CA 1
ATOM 1478 C C . ALA A 1 192 ? 23.378 12.506 18.272 1.00 17.76 192 ALA X C 1
ATOM 1479 O O . ALA A 1 192 ? 23.270 13.564 18.889 1.00 18.75 192 ALA X O 1
ATOM 1481 N N . ASP A 1 193 ? 22.515 12.126 17.320 1.00 18.37 193 ASP X N 1
ATOM 1482 C CA . ASP A 1 193 ? 21.383 12.971 16.916 1.00 19.92 193 ASP X CA 1
ATOM 1483 C C . ASP A 1 193 ? 20.224 12.945 17.905 1.00 19.85 193 ASP X C 1
ATOM 1484 O O . ASP A 1 193 ? 19.259 13.721 17.780 1.00 20.99 193 ASP X O 1
ATOM 1489 N N . ALA A 1 194 ? 20.277 12.043 18.888 1.00 18.39 194 ALA X N 1
ATOM 1490 C CA . ALA A 1 194 ? 19.187 11.952 19.859 1.00 17.43 194 ALA X CA 1
ATOM 1491 C C . ALA A 1 194 ? 19.085 13.229 20.696 1.00 16.95 194 ALA X C 1
ATOM 1492 O O . ALA A 1 194 ? 20.062 13.970 20.840 1.00 16.90 194 ALA X O 1
ATOM 1494 N N . ARG A 1 195 ? 17.912 13.483 21.257 1.00 16.05 195 ARG X N 1
ATOM 1495 C CA . ARG A 1 195 ? 17.663 14.773 21.922 1.00 16.52 195 ARG X CA 1
ATOM 1496 C C . ARG A 1 195 ? 18.548 14.958 23.150 1.00 15.86 195 ARG X C 1
ATOM 1497 O O . ARG A 1 195 ? 18.647 14.057 23.979 1.00 15.94 195 ARG X O 1
ATOM 1505 N N . ALA A 1 196 ? 19.170 16.134 23.289 1.00 15.30 196 ALA X N 1
ATOM 1506 C CA . ALA A 1 196 ? 19.968 16.465 24.491 1.00 15.25 196 ALA X CA 1
ATOM 1507 C C . ALA A 1 196 ? 19.251 16.251 25.829 1.00 14.10 196 ALA X C 1
ATOM 1508 O O . ALA A 1 196 ? 19.874 15.823 26.789 1.00 14.22 196 ALA X O 1
ATOM 1510 N N . TRP A 1 197 ? 17.957 16.562 25.920 1.00 13.54 197 TRP X N 1
ATOM 1511 C CA . TRP A 1 197 ? 17.282 16.479 27.230 1.00 12.98 197 TRP X CA 1
ATOM 1512 C C . TRP A 1 197 ? 17.312 15.032 27.743 1.00 13.26 197 TRP X C 1
ATOM 1513 O O . TRP A 1 197 ? 17.429 14.792 28.944 1.00 13.37 197 TRP X O 1
ATOM 1524 N N . LYS A 1 198 ? 17.265 14.075 26.827 1.00 12.79 198 LYS X N 1
ATOM 1525 C CA . LYS A 1 198 ? 17.278 12.675 27.256 1.00 13.66 198 LYS X CA 1
ATOM 1526 C C . LYS A 1 198 ? 18.663 12.274 27.793 1.00 12.41 198 LYS X C 1
ATOM 1527 O O . LYS A 1 198 ? 18.794 11.556 28.813 1.00 13.00 198 LYS X O 1
ATOM 1533 N N . LYS A 1 199 ? 19.711 12.773 27.119 1.00 13.20 199 LYS X N 1
ATOM 1534 C CA . LYS A 1 199 ? 21.078 12.474 27.548 1.00 13.30 199 LYS X CA 1
ATOM 1535 C C . LYS A 1 199 ? 21.344 13.181 28.874 1.00 12.73 199 LYS X C 1
ATOM 1536 O O . LYS A 1 199 ? 21.934 12.577 29.781 1.00 13.53 199 LYS X O 1
ATOM 1542 N N . ALA A 1 200 ? 20.898 14.439 29.009 1.00 12.36 200 ALA X N 1
ATOM 1543 C CA . ALA A 1 200 ? 21.072 15.201 30.254 1.00 12.58 200 ALA X CA 1
ATOM 1544 C C . ALA A 1 200 ? 20.379 14.478 31.410 1.00 12.97 200 ALA X C 1
ATOM 1545 O O . ALA A 1 200 ? 20.925 14.353 32.527 1.00 13.96 200 ALA X O 1
ATOM 1547 N N . LYS A 1 201 ? 19.152 14.020 31.159 1.00 12.94 201 LYS X N 1
ATOM 1548 C CA . LYS A 1 201 ? 18.414 13.305 32.182 1.00 13.06 201 LYS X CA 1
ATOM 1549 C C . LYS A 1 201 ? 19.139 12.035 32.623 1.00 12.42 201 LYS X C 1
ATOM 1550 O O . LYS A 1 201 ? 19.324 11.835 33.792 1.00 13.18 201 LYS X O 1
ATOM 1556 N N . LEU A 1 202 ? 19.549 11.189 31.687 1.00 10.35 202 LEU X N 1
ATOM 1557 C CA . LEU A 1 202 ? 20.212 9.942 32.056 1.00 10.79 202 LEU X CA 1
ATOM 1558 C C . LEU A 1 202 ? 21.502 10.263 32.839 1.00 10.66 202 LEU X C 1
ATOM 1559 O O . LEU A 1 202 ? 21.776 9.648 33.851 1.00 11.89 202 LEU X O 1
ATOM 1564 N N . ARG A 1 203 ? 22.260 11.248 32.372 1.00 11.21 203 ARG X N 1
ATOM 1565 C CA . ARG A 1 203 ? 23.532 11.594 33.037 1.00 11.23 203 ARG X CA 1
ATOM 1566 C C . ARG A 1 203 ? 23.307 12.119 34.444 1.00 12.07 203 ARG X C 1
ATOM 1567 O O . ARG A 1 203 ? 24.123 11.846 35.351 1.00 13.37 203 ARG X O 1
ATOM 1575 N N . SER A 1 204 ? 22.198 12.829 34.632 1.00 12.68 204 SER X N 1
ATOM 1576 C CA . SER A 1 204 ? 21.878 13.346 35.955 1.00 12.74 204 SER X CA 1
ATOM 1577 C C . SER A 1 204 ? 21.605 12.243 36.949 1.00 12.89 204 SER X C 1
ATOM 1578 O O . SER A 1 204 ? 21.700 12.470 38.137 1.00 14.68 204 SER X O 1
ATOM 1581 N N . HIS A 1 205 ? 21.194 11.067 36.454 1.00 11.88 205 HIS X N 1
ATOM 1582 C CA . HIS A 1 205 ? 20.971 9.885 37.277 1.00 13.06 205 HIS X CA 1
ATOM 1583 C C . HIS A 1 205 ? 22.207 8.986 37.413 1.00 12.75 205 HIS X C 1
ATOM 1584 O O . HIS A 1 205 ? 22.144 7.948 38.089 1.00 13.72 205 HIS X O 1
ATOM 1591 N N . GLY A 1 206 ? 23.323 9.362 36.777 1.00 12.94 206 GLY X N 1
ATOM 1592 C CA . GLY A 1 206 ? 24.542 8.583 36.895 1.00 13.36 206 GLY X CA 1
ATOM 1593 C C . GLY A 1 206 ? 24.679 7.506 35.836 1.00 13.49 206 GLY X C 1
ATOM 1594 O O . GLY A 1 206 ? 25.504 6.589 35.957 1.00 14.76 206 GLY X O 1
ATOM 1595 N N . VAL A 1 207 ? 23.875 7.615 34.787 1.00 11.98 207 VAL X N 1
ATOM 1596 C CA . VAL A 1 207 ? 23.967 6.662 33.692 1.00 10.91 207 VAL X CA 1
ATOM 1597 C C . VAL A 1 207 ? 25.049 7.118 32.723 1.00 12.26 207 VAL X C 1
ATOM 1598 O O . VAL A 1 207 ? 25.206 8.319 32.479 1.00 12.75 207 VAL X O 1
ATOM 1602 N N . THR A 1 208 ? 25.827 6.156 32.206 1.00 12.17 208 THR X N 1
ATOM 1603 C CA . THR A 1 208 ? 26.824 6.480 31.178 1.00 12.57 208 THR X CA 1
ATOM 1604 C C . THR A 1 208 ? 26.109 6.429 29.858 1.00 12.57 208 THR X C 1
ATOM 1605 O O . THR A 1 208 ? 25.549 5.386 29.484 1.00 12.51 208 THR X O 1
ATOM 1609 N N . VAL A 1 209 ? 26.095 7.570 29.183 1.00 11.81 209 VAL X N 1
ATOM 1610 C CA . VAL A 1 209 ? 25.474 7.669 27.864 1.00 11.90 209 VAL X CA 1
ATOM 1611 C C . VAL A 1 209 ? 26.580 7.712 26.809 1.00 11.99 209 VAL X C 1
ATOM 1612 O O . VAL A 1 209 ? 27.373 8.678 26.799 1.00 11.37 209 VAL X O 1
ATOM 1616 N N . VAL A 1 210 ? 26.632 6.699 25.943 1.00 11.16 210 VAL X N 1
ATOM 1617 C CA . VAL A 1 210 ? 27.653 6.633 24.900 1.00 11.73 210 VAL X CA 1
ATOM 1618 C C . VAL A 1 210 ? 26.981 7.023 23.591 1.00 12.86 210 VAL X C 1
ATOM 1619 O O . VAL A 1 210 ? 25.922 6.464 23.261 1.00 12.78 210 VAL X O 1
ATOM 1623 N N . GLU A 1 211 ? 27.591 7.971 22.867 1.00 13.01 211 GLU X N 1
ATOM 1624 C CA . GLU A 1 211 ? 27.013 8.507 21.615 1.00 13.60 211 GLU X CA 1
ATOM 1625 C C . GLU A 1 211 ? 27.838 8.090 20.394 1.00 15.81 211 GLU X C 1
ATOM 1626 O O . GLU A 1 211 ? 29.075 7.995 20.460 1.00 15.81 211 GLU X O 1
ATOM 1632 N N . TYR A 1 212 ? 27.122 7.865 19.307 1.00 16.19 212 TYR X N 1
ATOM 1633 C CA . TYR A 1 212 ? 27.696 7.404 18.025 1.00 18.14 212 TYR X CA 1
ATOM 1634 C C . TYR A 1 212 ? 27.274 8.360 16.936 1.00 19.48 212 TYR X C 1
ATOM 1635 O O . TYR A 1 212 ? 26.070 8.601 16.740 1.00 19.28 212 TYR X O 1
ATOM 1644 N N . GLU A 1 213 ? 28.267 8.925 16.251 1.00 22.82 213 GLU X N 1
ATOM 1645 C CA . GLU A 1 213 ? 28.001 9.939 15.226 1.00 26.12 213 GLU X CA 1
ATOM 1646 C C . GLU A 1 213 ? 27.500 9.278 13.947 1.00 27.34 213 GLU X C 1
ATOM 1647 O O . GLU A 1 213 ? 26.742 9.875 13.188 1.00 28.37 213 GLU X O 1
ATOM 1653 N N . GLN A 1 214 ? 27.913 8.037 13.728 1.00 28.39 214 GLN X N 1
ATOM 1654 C CA . GLN A 1 214 ? 27.455 7.274 12.577 1.00 30.08 214 GLN X CA 1
ATOM 1655 C C . GLN A 1 214 ? 27.435 5.786 12.899 1.00 30.23 214 GLN X C 1
ATOM 1656 O O . GLN A 1 214 ? 28.008 5.356 13.904 1.00 31.31 214 GLN X O 1
ATOM 1662 N N . ASP A 1 215 ? 26.763 5.013 12.041 1.00 30.23 215 ASP X N 1
ATOM 1663 C CA . ASP A 1 215 ? 26.645 3.563 12.188 1.00 30.46 215 ASP X CA 1
ATOM 1664 C C . ASP A 1 215 ? 26.092 3.178 13.576 1.00 29.38 215 ASP X C 1
ATOM 1665 O O . ASP A 1 215 ? 26.571 2.225 14.205 1.00 29.83 215 ASP X O 1
ATOM 1670 N N . TYR A 1 216 ? 25.087 3.920 14.036 1.00 28.47 216 TYR X N 1
ATOM 1671 C CA . TYR A 1 216 ? 24.482 3.660 15.359 1.00 26.78 216 TYR X CA 1
ATOM 1672 C C . TYR A 1 216 ? 23.904 2.234 15.484 1.00 26.56 216 TYR X C 1
ATOM 1673 O O . TYR A 1 216 ? 24.167 1.547 16.472 1.00 26.05 216 TYR X O 1
ATOM 1682 N N . GLY A 1 217 ? 23.128 1.805 14.489 1.00 25.33 217 GLY X N 1
ATOM 1683 C CA . GLY A 1 217 ? 22.568 0.453 14.473 1.00 25.03 217 GLY X CA 1
ATOM 1684 C C . GLY A 1 217 ? 23.656 -0.595 14.597 1.00 24.52 217 GLY X C 1
ATOM 1685 O O . GLY A 1 217 ? 23.542 -1.525 15.395 1.00 24.83 217 GLY X O 1
ATOM 1686 N N . VAL A 1 218 ? 24.737 -0.416 13.839 1.00 24.45 218 VAL X N 1
ATOM 1687 C CA . VAL A 1 218 ? 25.918 -1.295 13.918 1.00 24.85 218 VAL X CA 1
ATOM 1688 C C . VAL A 1 218 ? 26.561 -1.249 15.308 1.00 24.16 218 VAL X C 1
ATOM 1689 O O . VAL A 1 218 ? 26.873 -2.287 15.886 1.00 23.57 218 VAL X O 1
ATOM 1693 N N . ALA A 1 219 ? 26.708 -0.039 15.842 1.00 24.36 219 ALA X N 1
ATOM 1694 C CA . ALA A 1 219 ? 27.223 0.168 17.201 1.00 23.76 219 ALA X CA 1
ATOM 1695 C C . ALA A 1 219 ? 26.443 -0.654 18.246 1.00 23.28 219 ALA X C 1
ATOM 1696 O O . ALA A 1 219 ? 27.050 -1.313 19.117 1.00 22.96 219 ALA X O 1
ATOM 1698 N N . VAL A 1 220 ? 25.108 -0.626 18.155 1.00 22.79 220 VAL X N 1
ATOM 1699 C CA . VAL A 1 220 ? 24.282 -1.365 19.130 1.00 22.06 220 VAL X CA 1
ATOM 1700 C C . VAL A 1 220 ? 24.518 -2.882 18.976 1.00 23.43 220 VAL X C 1
ATOM 1701 O O . VAL A 1 220 ? 24.682 -3.606 19.966 1.00 21.70 220 VAL X O 1
ATOM 1705 N N . GLU A 1 221 ? 24.562 -3.348 17.730 1.00 24.68 221 GLU X N 1
ATOM 1706 C CA A GLU A 1 221 ? 24.813 -4.768 17.459 0.50 25.97 221 GLU X CA 1
ATOM 1707 C CA B GLU A 1 221 ? 24.806 -4.766 17.471 0.50 25.98 221 GLU X CA 1
ATOM 1708 C C . GLU A 1 221 ? 26.177 -5.185 18.008 1.00 26.69 221 GLU X C 1
ATOM 1709 O O . GLU A 1 221 ? 26.311 -6.240 18.629 1.00 27.42 221 GLU X O 1
ATOM 1714 N N . GLU A 1 222 ? 27.183 -4.338 17.791 1.00 27.88 222 GLU X N 1
ATOM 1715 C CA . GLU A 1 222 ? 28.513 -4.576 18.330 1.00 29.79 222 GLU X CA 1
ATOM 1716 C C . GLU A 1 222 ? 28.505 -4.614 19.869 1.00 29.58 222 GLU X C 1
ATOM 1717 O O . GLU A 1 222 ? 29.146 -5.485 20.471 1.00 30.36 222 GLU X O 1
ATOM 1723 N N . GLY A 1 223 ? 27.776 -3.691 20.496 1.00 29.43 223 GLY X N 1
ATOM 1724 C CA . GLY A 1 223 ? 27.617 -3.708 21.961 1.00 28.84 223 GLY X CA 1
ATOM 1725 C C . GLY A 1 223 ? 26.957 -4.984 22.456 1.00 28.97 223 GLY X C 1
ATOM 1726 O O . GLY A 1 223 ? 27.372 -5.582 23.462 1.00 28.04 223 GLY X O 1
ATOM 1727 N N . ARG A 1 224 ? 25.917 -5.405 21.746 1.00 28.41 224 ARG X N 1
ATOM 1728 C CA . ARG A 1 224 ? 25.165 -6.588 22.130 1.00 30.00 224 ARG X CA 1
ATOM 1729 C C . ARG A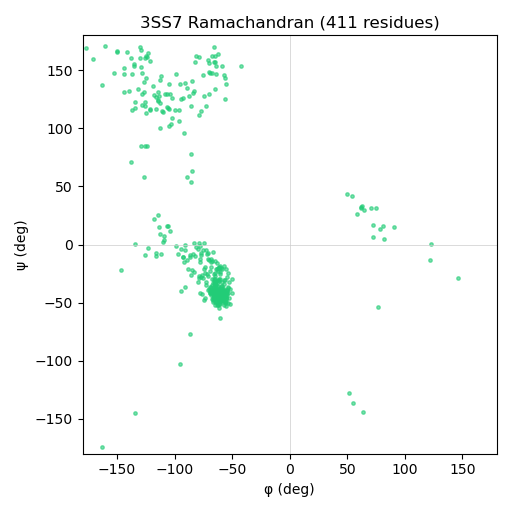 1 224 ? 26.031 -7.837 22.060 1.00 31.02 224 ARG X C 1
ATOM 1730 O O . ARG A 1 224 ? 25.928 -8.710 22.930 1.00 31.33 224 ARG X O 1
ATOM 1738 N N . LYS A 1 225 ? 26.861 -7.917 21.016 1.00 31.79 225 LYS X N 1
ATOM 1739 C CA . LYS A 1 225 ? 27.808 -9.017 20.868 1.00 33.50 225 LYS X CA 1
ATOM 1740 C C . LYS A 1 225 ? 28.917 -8.985 21.915 1.00 33.22 225 LYS X C 1
ATOM 1741 O O . LYS A 1 225 ? 29.255 -10.030 22.475 1.00 34.10 225 LYS X O 1
ATOM 1744 N N . ALA A 1 226 ? 29.470 -7.805 22.187 1.00 33.83 226 ALA X N 1
ATOM 1745 C CA . ALA A 1 226 ? 30.460 -7.652 23.257 1.00 34.43 226 ALA X CA 1
ATOM 1746 C C . ALA A 1 226 ? 29.917 -8.103 24.622 1.00 35.33 226 ALA X C 1
ATOM 1747 O O . ALA A 1 226 ? 30.673 -8.633 25.446 1.00 35.34 226 ALA X O 1
ATOM 1749 N N . ALA A 1 227 ? 28.614 -7.900 24.851 1.00 35.92 227 ALA X N 1
ATOM 1750 C CA . ALA A 1 227 ? 27.962 -8.293 26.107 1.00 36.29 227 ALA X CA 1
ATOM 1751 C C . ALA A 1 227 ? 27.627 -9.775 26.147 1.00 36.81 227 ALA X C 1
ATOM 1752 O O . ALA A 1 227 ? 27.633 -10.382 27.214 1.00 36.78 227 ALA X O 1
ATOM 1754 N N . GLN A 1 228 ? 27.322 -10.336 24.978 1.00 37.52 228 GLN X N 1
ATOM 1755 C CA . GLN A 1 228 ? 26.932 -11.739 24.810 1.00 38.40 228 GLN X CA 1
ATOM 1756 C C . GLN A 1 228 ? 27.940 -12.710 25.444 1.00 38.11 228 GLN X C 1
ATOM 1757 O O . GLN A 1 228 ? 27.570 -13.781 25.949 1.00 38.72 228 GLN X O 1
ATOM 1763 N N . SER A 1 229 ? 29.208 -12.317 25.423 1.00 37.17 229 SER X N 1
ATOM 1764 C CA . SER A 1 229 ? 30.267 -13.134 25.982 1.00 36.45 229 SER X CA 1
ATOM 1765 C C . SER A 1 229 ? 30.901 -12.464 27.209 1.00 35.46 229 SER X C 1
ATOM 1766 O O . SER A 1 229 ? 31.983 -12.868 27.662 1.00 35.95 229 SER X O 1
ATOM 1769 N N . ASP A 1 230 ? 30.217 -11.447 27.743 1.00 33.23 230 ASP X N 1
ATOM 1770 C CA . ASP A 1 230 ? 30.654 -10.728 28.950 1.00 30.77 230 ASP X CA 1
ATOM 1771 C C . ASP A 1 230 ? 29.699 -10.996 30.112 1.00 28.72 230 ASP X C 1
ATOM 1772 O O . ASP A 1 230 ? 28.627 -10.381 30.191 1.00 27.35 230 ASP X O 1
ATOM 1777 N N . PRO A 1 231 ? 30.081 -11.918 31.026 1.00 26.97 231 PRO X N 1
ATOM 1778 C CA . PRO A 1 231 ? 29.114 -12.485 31.966 1.00 25.46 231 PRO X CA 1
ATOM 1779 C C . PRO A 1 231 ? 28.458 -11.524 32.919 1.00 24.55 231 PRO X C 1
ATOM 1780 O O . PRO A 1 231 ? 27.369 -11.788 33.400 1.00 26.27 231 PRO X O 1
ATOM 1784 N N . ASN A 1 232 ? 29.062 -10.394 33.189 1.00 23.74 232 ASN X N 1
ATOM 1785 C CA A ASN A 1 232 ? 28.336 -9.558 34.159 0.50 22.84 232 ASN X CA 1
ATOM 1786 C CA B ASN A 1 232 ? 28.565 -9.430 34.137 0.50 23.07 232 ASN X CA 1
ATOM 1787 C C . ASN A 1 232 ? 27.686 -8.347 33.501 1.00 22.27 232 ASN X C 1
ATOM 1788 O O . ASN A 1 232 ? 27.262 -7.397 34.193 1.00 22.49 232 ASN X O 1
ATOM 1797 N N . CYS A 1 233 ? 27.536 -8.415 32.177 1.00 20.83 233 CYS X N 1
ATOM 1798 C CA . CYS A 1 233 ? 26.766 -7.395 31.463 1.00 18.27 233 CYS X CA 1
ATOM 1799 C C . CYS A 1 233 ? 25.485 -7.985 30.886 1.00 16.67 233 CYS X C 1
ATOM 1800 O O . CYS A 1 233 ? 25.526 -8.911 30.087 1.00 16.75 233 CYS X O 1
ATOM 1803 N N . PHE A 1 234 ? 24.357 -7.414 31.297 1.00 14.24 234 PHE X N 1
ATOM 1804 C CA . PHE A 1 234 ? 23.035 -7.802 30.773 1.00 14.03 2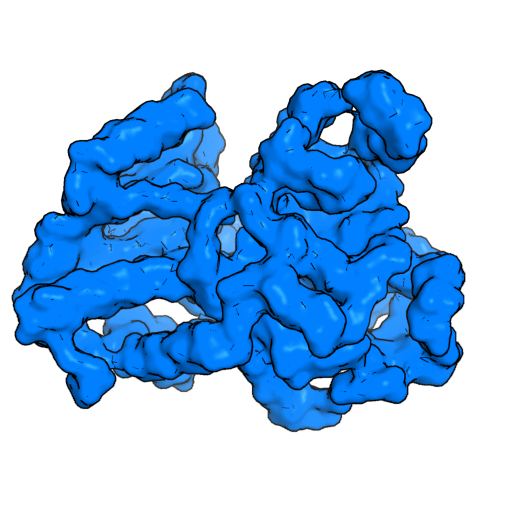34 PHE X CA 1
ATOM 1805 C C . PHE A 1 234 ? 22.632 -6.728 29.774 1.00 13.49 234 PHE X C 1
ATOM 1806 O O . PHE A 1 234 ? 22.376 -5.596 30.162 1.00 13.64 234 PHE X O 1
ATOM 1814 N N . PHE A 1 235 ? 22.646 -7.075 28.476 1.00 12.64 235 PHE X N 1
ATOM 1815 C CA . PHE A 1 235 ? 22.254 -6.130 27.426 1.00 12.77 235 PHE X CA 1
ATOM 1816 C C . PHE A 1 235 ? 20.779 -6.384 27.088 1.00 13.11 235 PHE X C 1
ATOM 1817 O O . PHE A 1 235 ? 20.407 -7.463 26.577 1.00 14.24 235 PHE X O 1
ATOM 1825 N N . ILE A 1 236 ? 19.947 -5.380 27.360 1.00 12.87 236 ILE X N 1
ATOM 1826 C CA . ILE A 1 236 ? 18.502 -5.515 27.184 1.00 12.48 236 ILE X CA 1
ATOM 1827 C C . ILE A 1 236 ? 18.162 -5.935 25.764 1.00 12.26 236 ILE X C 1
ATOM 1828 O O . ILE A 1 236 ? 18.745 -5.424 24.803 1.00 12.85 236 ILE X O 1
ATOM 1833 N N . ASP A 1 237 ? 17.210 -6.867 25.662 1.00 13.34 237 ASP X N 1
ATOM 1834 C CA . ASP A 1 237 ? 16.776 -7.412 24.378 1.00 12.29 237 ASP X CA 1
ATOM 1835 C C . ASP A 1 237 ? 15.261 -7.231 24.204 1.00 11.81 237 ASP X C 1
ATOM 1836 O O . ASP A 1 237 ? 14.472 -8.125 24.526 1.00 11.78 237 ASP X O 1
ATOM 1841 N N . ASP A 1 238 ? 14.848 -6.060 23.722 1.00 10.98 238 ASP X N 1
ATOM 1842 C CA . ASP A 1 238 ? 13.412 -5.802 23.578 1.00 11.51 238 ASP X CA 1
ATOM 1843 C C . ASP A 1 238 ? 12.723 -6.660 22.481 1.00 11.31 238 ASP X C 1
ATOM 1844 O O . ASP A 1 238 ? 11.502 -6.713 22.422 1.00 12.25 238 ASP X O 1
ATOM 1849 N N . GLU A 1 239 ? 13.508 -7.335 21.636 1.00 9.66 239 GLU X N 1
ATOM 1850 C CA . GLU A 1 239 ? 12.903 -8.166 20.582 1.00 9.89 239 GLU X CA 1
ATOM 1851 C C . GLU A 1 239 ? 12.542 -9.550 21.092 1.00 10.72 239 GLU X C 1
ATOM 1852 O O . GLU A 1 239 ? 11.700 -10.237 20.489 1.00 12.04 239 GLU X O 1
ATOM 1858 N N . ASN A 1 240 ? 13.187 -9.990 22.186 1.00 9.49 240 ASN X N 1
ATOM 1859 C CA . ASN A 1 240 ? 13.011 -11.355 22.678 1.00 11.39 240 ASN X CA 1
ATOM 1860 C C . ASN A 1 240 ? 12.597 -11.549 24.132 1.00 10.29 240 ASN X C 1
ATOM 1861 O O . ASN A 1 240 ? 12.268 -12.682 24.543 1.00 11.96 240 ASN X O 1
ATOM 1866 N N . SER A 1 241 ? 12.606 -10.473 24.914 1.00 10.01 241 SER X N 1
ATOM 1867 C CA . SER A 1 241 ? 12.424 -10.636 26.348 1.00 10.72 241 SER X CA 1
ATOM 1868 C C . SER A 1 241 ? 10.986 -10.882 26.746 1.00 10.49 241 SER X C 1
ATOM 1869 O O . SER A 1 241 ? 10.114 -10.010 26.568 1.00 10.27 241 SER X O 1
ATOM 1872 N N . ARG A 1 242 ? 10.726 -12.066 27.277 1.00 10.49 242 ARG X N 1
ATOM 1873 C CA . ARG A 1 242 ? 9.398 -12.364 27.841 1.00 11.86 242 ARG X CA 1
ATOM 1874 C C . ARG A 1 242 ? 9.202 -11.642 29.177 1.00 11.38 242 ARG X C 1
ATOM 1875 O O . ARG A 1 242 ? 8.085 -11.454 29.608 1.00 11.67 242 ARG X O 1
ATOM 1883 N N . THR A 1 243 ? 10.305 -11.311 29.867 1.00 10.83 243 THR X N 1
ATOM 1884 C CA . THR A 1 243 ? 10.201 -10.574 31.129 1.00 10.93 243 THR X CA 1
ATOM 1885 C C . THR A 1 243 ? 9.646 -9.148 30.876 1.00 10.92 243 THR X C 1
ATOM 1886 O O . THR A 1 243 ? 8.777 -8.666 31.624 1.00 10.79 243 THR X O 1
ATOM 1890 N N . LEU A 1 244 ? 10.118 -8.478 29.818 1.00 10.53 244 LEU X N 1
ATOM 1891 C CA . LEU A 1 244 ? 9.526 -7.175 29.463 1.00 9.79 244 LEU X CA 1
ATOM 1892 C C . LEU A 1 244 ? 8.021 -7.326 29.231 1.00 9.37 244 LEU X C 1
ATOM 1893 O O . LEU A 1 244 ? 7.201 -6.574 29.782 1.00 8.64 244 LEU X O 1
ATOM 1898 N N . PHE A 1 245 ? 7.674 -8.327 28.433 1.00 8.69 245 PHE X N 1
ATOM 1899 C CA . PHE A 1 245 ? 6.290 -8.612 28.076 1.00 8.75 245 PHE X CA 1
ATOM 1900 C C . PHE A 1 245 ? 5.449 -8.809 29.335 1.00 8.17 245 PHE X C 1
ATOM 1901 O O . PHE A 1 245 ? 4.380 -8.196 29.462 1.00 9.24 245 PHE X O 1
ATOM 1909 N N . LEU A 1 246 ? 5.942 -9.612 30.287 1.00 7.73 246 LEU X N 1
ATOM 1910 C CA . LEU A 1 246 ? 5.161 -9.860 31.515 1.00 7.77 246 LEU X CA 1
ATOM 1911 C C . LEU A 1 246 ? 5.039 -8.587 32.372 1.00 8.47 246 LEU X C 1
ATOM 1912 O O . LEU A 1 246 ? 4.010 -8.337 32.996 1.00 9.26 246 LEU X O 1
ATOM 1917 N N . GLY A 1 247 ? 6.096 -7.762 32.372 1.00 8.70 247 GLY X N 1
ATOM 1918 C CA . GLY A 1 247 ? 6.015 -6.500 33.076 1.00 8.50 247 GLY X CA 1
ATOM 1919 C C . GLY A 1 247 ? 4.888 -5.646 32.510 1.00 9.03 247 GLY X C 1
ATOM 1920 O O . GLY A 1 247 ? 4.137 -5.017 33.272 1.00 8.98 247 GLY X O 1
ATOM 1921 N N . TYR A 1 248 ? 4.764 -5.593 31.184 1.00 8.69 248 TYR X N 1
ATOM 1922 C CA . TYR A 1 248 ? 3.675 -4.833 30.595 1.00 8.59 248 TYR X CA 1
ATOM 1923 C C . TYR A 1 248 ? 2.298 -5.434 30.942 1.00 7.69 248 TYR X C 1
ATOM 1924 O O . TYR A 1 248 ? 1.295 -4.728 31.127 1.00 8.69 248 TYR X O 1
ATOM 1933 N N . SER A 1 249 ? 2.249 -6.776 30.982 1.00 8.28 249 SER X N 1
ATOM 1934 C CA . SER A 1 249 ? 0.970 -7.491 31.142 1.00 8.72 249 SER X CA 1
ATOM 1935 C C . SER A 1 249 ? 0.295 -7.207 32.472 1.00 8.07 249 SER X C 1
ATOM 1936 O O . SER A 1 249 ? -0.877 -7.488 32.645 1.00 9.73 249 SER X O 1
ATOM 1939 N N . VAL A 1 250 ? 1.086 -6.757 33.452 1.00 8.89 250 VAL X N 1
ATOM 1940 C CA . VAL A 1 250 ? 0.508 -6.355 34.752 1.00 8.04 250 VAL X CA 1
ATOM 1941 C C . VAL A 1 250 ? -0.604 -5.289 34.552 1.00 7.64 250 VAL X C 1
ATOM 1942 O O . VAL A 1 250 ? -1.519 -5.164 35.379 1.00 8.79 250 VAL X O 1
ATOM 1946 N N . ALA A 1 251 ? -0.504 -4.509 33.480 1.00 7.39 251 ALA X N 1
ATOM 1947 C CA . ALA A 1 251 ? -1.528 -3.464 33.225 1.00 7.93 251 ALA X CA 1
ATOM 1948 C C . ALA A 1 251 ? -2.962 -4.045 33.150 1.00 9.08 251 ALA X C 1
ATOM 1949 O O . ALA A 1 251 ? -3.948 -3.323 33.414 1.00 8.71 251 ALA X O 1
ATOM 1951 N N . GLY A 1 2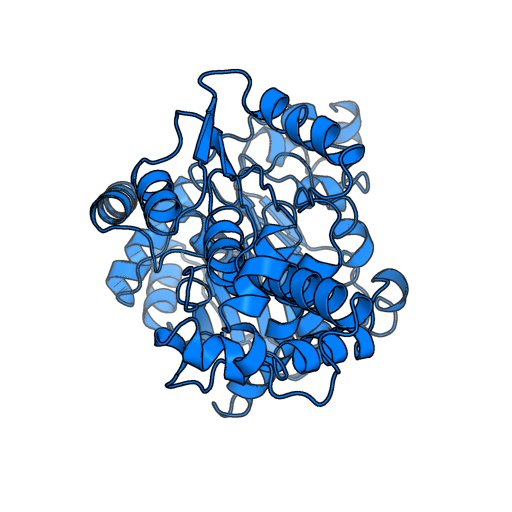52 ? -3.101 -5.295 32.704 1.00 9.37 252 GLY X N 1
ATOM 1952 C CA . GLY A 1 252 ? -4.451 -5.853 32.454 1.00 8.90 252 GLY X CA 1
ATOM 1953 C C . GLY A 1 252 ? -5.244 -5.862 33.753 1.00 8.57 252 GLY X C 1
ATOM 1954 O O . GLY A 1 252 ? -6.330 -5.308 33.811 1.00 9.49 252 GLY X O 1
ATOM 1955 N N . GLN A 1 253 ? -4.699 -6.480 34.802 1.00 8.13 253 GLN X N 1
ATOM 1956 C CA . GLN A 1 253 ? -5.480 -6.554 36.053 1.00 9.02 253 GLN X CA 1
ATOM 1957 C C . GLN A 1 253 ? -5.551 -5.203 36.735 1.00 8.90 253 GLN X C 1
ATOM 1958 O O . GLN A 1 253 ? -6.551 -4.846 37.359 1.00 8.70 253 GLN X O 1
ATOM 1964 N N . ARG A 1 254 ? -4.503 -4.396 36.592 1.00 9.26 254 ARG X N 1
ATOM 1965 C CA . ARG A 1 254 ? -4.562 -3.021 37.122 1.00 8.91 254 ARG X CA 1
ATOM 1966 C C . ARG A 1 254 ? -5.743 -2.252 36.496 1.00 9.07 254 ARG X C 1
ATOM 1967 O O . ARG A 1 254 ? -6.497 -1.555 37.191 1.00 10.44 254 ARG X O 1
ATOM 1975 N N . LEU A 1 255 ? -5.889 -2.383 35.191 1.00 7.62 255 LEU X N 1
ATOM 1976 C CA . LEU A 1 255 ? -7.006 -1.725 34.486 1.00 8.21 255 LEU X CA 1
ATOM 1977 C C . LEU A 1 255 ? -8.358 -2.322 34.928 1.00 8.08 255 LEU X C 1
ATOM 1978 O O . LEU A 1 255 ? -9.332 -1.578 35.186 1.00 8.48 255 LEU X O 1
ATOM 1983 N N . LYS A 1 256 ? -8.445 -3.651 35.024 1.00 8.62 256 LYS X N 1
ATOM 1984 C CA . LYS A 1 256 ? -9.696 -4.277 35.467 1.00 8.75 256 LYS X CA 1
ATOM 1985 C C . LYS A 1 256 ? -10.118 -3.699 36.840 1.00 7.84 256 LYS X C 1
ATOM 1986 O O . LYS A 1 256 ? -11.310 -3.386 37.064 1.00 9.09 256 LYS X O 1
ATOM 1992 N N . ALA A 1 257 ? -9.138 -3.512 37.750 1.00 8.43 257 ALA X N 1
ATOM 1993 C CA . ALA A 1 257 ? -9.442 -3.000 39.077 1.00 9.22 257 ALA X CA 1
ATOM 1994 C C . ALA A 1 257 ? -9.958 -1.546 38.956 1.00 9.06 257 ALA X C 1
ATOM 1995 O O . ALA A 1 257 ? -10.883 -1.137 39.669 1.00 9.80 257 ALA X O 1
ATOM 1997 N N . GLN A 1 258 ? -9.344 -0.766 38.048 1.00 7.87 258 GLN X N 1
ATOM 1998 C CA . GLN A 1 258 ? -9.847 0.595 37.840 1.00 7.78 258 GLN X CA 1
ATOM 1999 C C . GLN A 1 258 ? -11.266 0.635 37.286 1.00 9.11 258 GLN X C 1
ATOM 2000 O O . GLN A 1 258 ? -12.043 1.493 37.716 1.00 9.44 258 GLN X O 1
ATOM 2006 N N . PHE A 1 259 ? -11.603 -0.236 36.323 1.00 8.67 259 PHE X N 1
ATOM 2007 C CA . PHE A 1 259 ? -12.941 -0.299 35.774 1.00 9.40 259 PHE X CA 1
ATOM 2008 C C . PHE A 1 259 ? -13.937 -0.602 36.927 1.00 9.59 259 PHE X C 1
ATOM 2009 O O . PHE A 1 259 ? -14.945 0.075 37.063 1.00 10.62 259 PHE X O 1
ATOM 2017 N N . ALA A 1 260 ? -13.585 -1.557 37.783 1.00 9.96 260 ALA X N 1
ATOM 2018 C CA . ALA A 1 260 ? -14.425 -1.931 38.921 1.00 10.54 260 ALA X CA 1
ATOM 2019 C C . ALA A 1 260 ? -14.624 -0.716 39.825 1.00 10.45 260 ALA X C 1
ATOM 2020 O O . ALA A 1 260 ? -15.778 -0.369 40.159 1.00 12.27 260 ALA X O 1
ATOM 2022 N N . GLN A 1 261 ? -13.528 -0.030 40.180 1.00 9.38 261 GLN X N 1
ATOM 2023 C CA A GLN A 1 261 ? -13.647 1.168 41.034 0.70 9.10 261 GLN X CA 1
ATOM 2024 C CA B GLN A 1 261 ? -13.632 1.152 41.020 0.30 9.23 261 GLN X CA 1
ATOM 2025 C C . GLN A 1 261 ? -14.528 2.212 40.386 1.00 9.14 261 GLN X C 1
ATOM 2026 O O . GLN A 1 261 ? -15.346 2.859 41.079 1.00 9.31 261 GLN X O 1
ATOM 2037 N N . GLN A 1 262 ? -14.350 2.424 39.082 1.00 7.83 262 GLN X N 1
ATOM 2038 C CA . GLN A 1 262 ? -15.121 3.446 38.396 1.00 9.01 262 GLN X CA 1
ATOM 2039 C C . GLN A 1 262 ? -16.538 3.018 38.070 1.00 8.76 262 GLN X C 1
ATOM 2040 O O . GLN A 1 262 ? -17.328 3.823 37.512 1.00 10.53 262 GLN X O 1
ATOM 2046 N N . GLY A 1 263 ? -16.907 1.774 38.418 1.00 9.01 263 GLY X N 1
ATOM 2047 C CA . GLY A 1 263 ? -18.268 1.334 38.134 1.00 9.48 263 GLY X CA 1
ATOM 2048 C C . GLY A 1 263 ? -18.554 1.116 36.680 1.00 10.05 263 GLY X C 1
ATOM 2049 O O . GLY A 1 263 ? -19.716 1.252 36.236 1.00 10.43 263 GLY X O 1
ATOM 2050 N N . ARG A 1 264 ? -17.523 0.710 35.933 1.00 9.78 264 ARG X N 1
ATOM 2051 C CA . ARG A 1 264 ? -17.662 0.508 34.495 1.00 10.81 264 ARG X CA 1
ATOM 2052 C C . ARG A 1 264 ? -17.670 -0.963 34.173 1.00 13.04 264 ARG X C 1
ATOM 2053 O O . ARG A 1 264 ? -16.765 -1.682 34.594 1.00 16.21 264 ARG X O 1
ATOM 2061 N N . ILE A 1 265 ? -18.656 -1.401 33.409 1.00 13.47 265 ILE X N 1
ATOM 2062 C CA A ILE A 1 265 ? -18.707 -2.838 33.129 0.30 12.79 265 ILE X CA 1
ATOM 2063 C CA B ILE A 1 265 ? -18.857 -2.815 33.084 0.70 13.85 265 ILE X CA 1
ATOM 2064 C C . ILE A 1 265 ? -18.121 -3.178 31.782 1.00 12.95 265 ILE X C 1
ATOM 2065 O O . ILE A 1 265 ? -18.129 -2.377 30.828 1.00 12.88 265 ILE X O 1
ATOM 2074 N N . VAL A 1 266 ? -17.523 -4.371 31.739 1.00 12.40 266 VAL X N 1
ATOM 2075 C CA . VAL A 1 266 ? -17.025 -4.963 30.499 1.00 11.74 266 VAL X CA 1
ATOM 2076 C C . VAL A 1 266 ? -17.634 -6.368 30.452 1.00 11.61 266 VAL X C 1
ATOM 2077 O O . VAL A 1 266 ? -17.388 -7.174 31.350 1.00 13.98 266 VAL X O 1
ATOM 2081 N N . ASP A 1 267 ? -18.405 -6.644 29.423 1.00 11.93 267 ASP X N 1
ATOM 2082 C CA . ASP A 1 267 ? -19.003 -7.975 29.232 1.00 12.68 267 ASP X CA 1
ATOM 2083 C C . ASP A 1 267 ? -19.479 -8.100 27.786 1.00 12.91 267 ASP X C 1
ATOM 2084 O O . ASP A 1 267 ? -19.228 -7.212 26.945 1.00 11.89 267 ASP X O 1
ATOM 2089 N N . ALA A 1 268 ? -20.170 -9.200 27.445 1.00 13.49 268 ALA X N 1
ATOM 2090 C CA . ALA A 1 268 ? -20.568 -9.367 26.053 1.00 15.07 268 ALA X CA 1
ATOM 2091 C C . ALA A 1 268 ? -21.451 -8.231 25.521 1.00 15.23 268 ALA X C 1
ATOM 2092 O O . ALA A 1 268 ? -21.362 -7.870 24.358 1.00 17.14 268 ALA X O 1
ATOM 2094 N N . ASP A 1 269 ? -22.256 -7.664 26.401 1.00 14.08 269 ASP X N 1
ATOM 2095 C CA . ASP A 1 269 ? -23.155 -6.554 26.054 1.00 14.85 269 ASP X CA 1
ATOM 2096 C C . ASP A 1 269 ? -22.505 -5.165 26.166 1.00 13.96 269 ASP X C 1
ATOM 2097 O O . ASP A 1 269 ? -23.088 -4.169 25.742 1.00 15.19 269 ASP X O 1
ATOM 2102 N N . ASN A 1 270 ? -21.302 -5.130 26.732 1.00 11.45 270 ASN X N 1
ATOM 2103 C CA . ASN A 1 270 ? -20.540 -3.889 26.964 1.00 11.49 270 ASN X CA 1
ATOM 2104 C C . ASN A 1 270 ? -19.077 -4.145 26.601 1.00 10.22 270 ASN X C 1
ATOM 2105 O O . ASN A 1 270 ? -18.221 -4.285 27.492 1.00 9.05 270 ASN X O 1
ATOM 2110 N N . PRO A 1 271 ? -18.782 -4.282 25.300 1.00 10.21 271 PRO X N 1
ATOM 2111 C CA . PRO A 1 271 ? -17.426 -4.663 24.885 1.00 10.49 271 PRO X CA 1
ATOM 2112 C C . PRO A 1 271 ? -16.422 -3.555 25.249 1.00 9.84 271 PRO X C 1
ATOM 2113 O O . PRO A 1 271 ? -16.830 -2.400 25.375 1.00 10.86 271 PRO X O 1
ATOM 2117 N N . LEU A 1 272 ? -15.134 -3.914 25.377 1.00 9.20 272 LEU X N 1
ATOM 2118 C CA . LEU A 1 272 ? -14.095 -2.923 25.555 1.00 8.10 272 LEU X CA 1
ATOM 2119 C C . LEU A 1 272 ? -13.173 -3.065 24.330 1.00 8.90 272 LEU X C 1
ATOM 2120 O O . LEU A 1 272 ? -12.701 -4.144 24.057 1.00 8.03 272 LEU X O 1
ATOM 2125 N N . PHE A 1 273 ? -12.889 -1.959 23.645 1.00 8.06 273 PHE X N 1
ATOM 2126 C CA . PHE A 1 273 ? -11.980 -1.974 22.497 1.00 7.62 273 PHE X CA 1
ATOM 2127 C C . PHE A 1 273 ? -10.792 -1.138 22.953 1.00 7.96 273 PHE X C 1
ATOM 2128 O O . PHE A 1 273 ? -11.001 -0.057 23.537 1.00 7.84 273 PHE X O 1
ATOM 2136 N N . VAL A 1 274 ? -9.583 -1.656 22.764 1.00 7.35 274 VAL X N 1
ATOM 2137 C CA . VAL A 1 274 ? -8.386 -0.959 23.270 1.00 7.18 274 VAL X CA 1
ATOM 2138 C C . VAL A 1 274 ? -7.422 -0.791 22.097 1.00 7.73 274 VAL X C 1
ATOM 2139 O O . VAL A 1 274 ? -7.217 -1.728 21.298 1.00 8.65 274 VAL X O 1
ATOM 2143 N N . TYR A 1 275 ? -6.788 0.381 22.039 1.00 7.21 275 TYR X N 1
ATOM 2144 C CA . TYR A 1 275 ? -6.008 0.827 20.848 1.00 7.50 275 TYR X CA 1
ATOM 2145 C C . TYR A 1 275 ? -4.619 1.150 21.339 1.00 8.02 275 TYR X C 1
ATOM 2146 O O . TYR A 1 275 ? -4.437 2.069 22.122 1.00 7.77 275 TYR X O 1
ATOM 2155 N N . LEU A 1 276 ? -3.657 0.339 20.882 1.00 7.78 276 LEU X N 1
ATOM 2156 C CA . LEU A 1 276 ? -2.343 0.283 21.510 1.00 8.23 276 LEU X CA 1
ATOM 2157 C C . LEU A 1 276 ? -1.245 0.636 20.504 1.00 8.75 276 LEU X C 1
ATOM 2158 O O . LEU A 1 276 ? -1.063 -0.088 19.531 1.00 8.93 276 LEU X O 1
ATOM 2163 N N . PRO A 1 277 ? -0.512 1.731 20.724 1.00 8.19 277 PRO X N 1
ATOM 2164 C CA . PRO A 1 277 ? 0.660 2.029 19.868 1.00 8.06 277 PRO X CA 1
ATOM 2165 C C . PRO A 1 277 ? 1.655 0.861 19.884 1.00 8.44 277 PRO X C 1
ATOM 2166 O O . PRO A 1 277 ? 1.888 0.261 20.954 1.00 8.50 277 PRO X O 1
ATOM 2170 N N . CYS A 1 278 ? 2.287 0.582 18.738 1.00 9.46 278 CYS X N 1
ATOM 2171 C CA . CYS A 1 278 ? 3.109 -0.628 18.583 1.00 9.65 278 CYS X CA 1
ATOM 2172 C C . CYS A 1 278 ? 4.449 -0.311 17.921 1.00 9.53 278 CYS X C 1
ATOM 2173 O O . CYS A 1 278 ? 4.468 0.157 16.796 1.00 12.07 278 CYS X O 1
ATOM 2176 N N . GLY A 1 279 ? 5.530 -0.557 18.671 1.00 9.39 279 GLY X N 1
ATOM 2177 C CA . GLY A 1 279 ? 6.914 -0.459 18.163 1.00 10.13 279 GLY X CA 1
ATOM 2178 C C . GLY A 1 279 ? 7.343 -1.847 17.742 1.00 10.18 279 GLY X C 1
ATOM 2179 O O . GLY A 1 279 ? 6.911 -2.330 16.718 1.00 11.68 279 GLY X O 1
ATOM 2180 N N . VAL A 1 280 ? 8.145 -2.479 18.559 1.00 9.73 280 VAL X N 1
ATOM 2181 C CA . VAL A 1 280 ? 8.576 -3.871 18.335 1.00 9.89 280 VAL X CA 1
ATOM 2182 C C . VAL A 1 280 ? 7.471 -4.878 18.661 1.00 9.89 280 VAL X C 1
ATOM 2183 O O . VAL A 1 280 ? 7.427 -5.984 18.117 1.00 9.78 280 VAL X O 1
ATOM 2187 N N . GLY A 1 281 ? 6.595 -4.502 19.601 1.00 9.74 281 GLY X N 1
ATOM 2188 C CA . GLY A 1 281 ? 5.422 -5.265 19.902 1.00 9.34 281 GLY X CA 1
ATOM 2189 C C . GLY A 1 281 ? 5.326 -5.715 21.353 1.00 9.33 281 GLY X C 1
ATOM 2190 O O . GLY A 1 281 ? 4.279 -6.164 21.795 1.00 9.53 281 GLY X O 1
ATOM 2191 N N . GLY A 1 282 ? 6.430 -5.606 22.107 1.00 9.94 282 GLY X N 1
ATOM 2192 C CA . GLY A 1 282 ? 6.416 -6.064 23.501 1.00 9.28 282 GLY X CA 1
ATOM 2193 C C . GLY A 1 282 ? 5.391 -5.344 24.377 1.00 10.00 282 GLY X C 1
ATOM 2194 O O . GLY A 1 282 ? 4.652 -5.977 25.159 1.00 9.73 282 GLY X O 1
ATOM 2195 N N . GLY A 1 283 ? 5.400 -4.009 24.291 1.00 9.49 283 GLY X N 1
ATOM 2196 C CA . GLY A 1 283 ? 4.493 -3.182 25.108 1.00 8.44 283 GLY X CA 1
ATOM 2197 C C . GLY A 1 283 ? 3.015 -3.502 24.818 1.00 8.22 283 GLY X C 1
ATOM 2198 O O . GLY A 1 283 ? 2.247 -3.921 25.695 1.00 9.03 283 GLY X O 1
ATOM 2199 N N . PRO A 1 284 ? 2.574 -3.257 23.585 1.00 8.15 284 PRO X N 1
ATOM 2200 C CA . PRO A 1 284 ? 1.178 -3.491 23.276 1.00 7.62 284 PRO X CA 1
ATOM 2201 C C . PRO A 1 284 ? 0.791 -4.985 23.396 1.00 8.31 284 PRO X C 1
ATOM 2202 O O . PRO A 1 284 ? -0.312 -5.326 23.832 1.00 9.01 284 PRO X O 1
ATOM 2206 N N . GLY A 1 285 ? 1.724 -5.865 23.042 1.00 7.68 285 GLY X N 1
ATOM 2207 C CA . GLY A 1 285 ? 1.474 -7.316 23.116 1.00 7.55 285 GLY X CA 1
ATOM 2208 C C . GLY A 1 285 ? 1.277 -7.752 24.585 1.00 6.86 285 GLY X C 1
ATOM 2209 O O . GLY A 1 285 ? 0.337 -8.519 24.913 1.00 8.58 285 GLY X O 1
ATOM 2210 N N . GLY A 1 286 ? 2.203 -7.343 25.474 1.00 6.92 286 GLY X N 1
ATOM 2211 C CA . GLY A 1 286 ? 2.045 -7.671 26.882 1.00 6.42 286 GLY X CA 1
ATOM 2212 C C . GLY A 1 286 ? 0.781 -7.091 27.483 1.00 7.57 286 GLY X C 1
ATOM 2213 O O . GLY A 1 286 ? 0.059 -7.798 28.246 1.00 7.74 286 GLY X O 1
ATOM 2214 N N . VAL A 1 287 ? 0.524 -5.812 27.206 1.00 6.76 287 VAL X N 1
ATOM 2215 C CA . VAL A 1 287 ? -0.695 -5.196 27.719 1.00 8.03 287 VAL X CA 1
ATOM 2216 C C . VAL A 1 287 ? -1.882 -5.987 27.219 1.00 8.05 287 VAL X C 1
ATOM 2217 O O . VAL A 1 287 ? -2.775 -6.371 27.997 1.00 7.50 287 VAL X O 1
ATOM 2221 N N . ALA A 1 288 ? -1.879 -6.290 25.936 1.00 7.14 288 ALA X N 1
ATOM 2222 C CA . ALA A 1 288 ? -3.016 -7.051 25.353 1.00 7.44 288 ALA X CA 1
ATOM 2223 C C . ALA A 1 288 ? -3.208 -8.428 26.029 1.00 8.25 288 ALA X C 1
ATOM 2224 O O . ALA A 1 288 ? -4.333 -8.867 26.289 1.00 9.71 288 ALA X O 1
ATOM 2226 N N . PHE A 1 289 ? -2.093 -9.108 26.310 1.00 7.14 289 PHE X N 1
ATOM 2227 C CA . PHE A 1 289 ? -2.193 -10.404 26.990 1.00 7.38 289 PHE X CA 1
ATOM 2228 C C . PHE A 1 289 ? -2.841 -10.215 28.368 1.00 6.72 289 PHE X C 1
ATOM 2229 O O . PHE A 1 289 ? -3.782 -10.952 28.708 1.00 7.45 289 PHE X O 1
ATOM 2237 N N . GLY A 1 290 ? -2.350 -9.237 29.145 1.00 6.39 290 GLY X N 1
ATOM 2238 C CA . GLY A 1 290 ? -2.927 -8.961 30.480 1.00 6.37 290 GLY X CA 1
ATOM 2239 C C . GLY A 1 290 ? -4.415 -8.626 30.353 1.00 6.34 290 GLY X C 1
ATOM 2240 O O . GLY A 1 290 ? -5.227 -9.036 31.198 1.00 8.67 290 GLY X O 1
ATOM 2241 N N . LEU A 1 291 ? -4.773 -7.844 29.325 1.00 6.98 291 LEU X N 1
ATOM 2242 C CA . LEU A 1 291 ? -6.190 -7.503 29.094 1.00 8.54 291 LEU X CA 1
ATOM 2243 C C . LEU A 1 291 ? -7.042 -8.711 28.784 1.00 8.43 291 LEU X C 1
ATOM 2244 O O . LEU A 1 291 ? -8.168 -8.850 29.287 1.00 9.51 291 LEU X O 1
ATOM 2249 N N . LYS A 1 292 ? -6.497 -9.611 27.971 1.00 9.02 292 LYS X N 1
ATOM 2250 C CA . LYS A 1 292 ? -7.235 -10.810 27.609 1.00 9.33 292 LYS X CA 1
ATOM 2251 C C . LYS A 1 292 ? -7.440 -11.695 28.855 1.00 9.93 292 LYS X C 1
ATOM 2252 O O . LYS A 1 292 ? -8.497 -12.276 29.034 1.00 9.85 292 LYS X O 1
ATOM 2258 N N . LEU A 1 293 ? -6.420 -11.805 29.706 1.00 8.47 293 LEU X N 1
ATOM 2259 C CA . LEU A 1 293 ? -6.602 -12.639 30.898 1.00 8.49 293 LEU X CA 1
ATOM 2260 C C . LEU A 1 293 ? -7.666 -11.963 31.794 1.00 9.57 293 LEU X C 1
ATOM 2261 O O . LEU A 1 293 ? -8.424 -12.642 32.493 1.00 10.15 293 LEU X O 1
ATOM 2266 N N . ALA A 1 294 ? -7.710 -10.623 31.789 1.00 9.20 294 ALA X N 1
ATOM 2267 C CA . ALA A 1 294 ? -8.612 -9.869 32.680 1.00 11.13 294 ALA X CA 1
ATOM 2268 C C . ALA A 1 294 ? -10.069 -9.958 32.218 1.00 11.51 294 ALA X C 1
ATOM 2269 O O . ALA A 1 294 ? -10.991 -10.100 33.056 1.00 12.27 294 ALA X O 1
ATOM 2271 N N . PHE A 1 295 ? -10.255 -9.756 30.913 1.00 11.52 295 PHE X N 1
ATOM 2272 C CA . PHE A 1 295 ? -11.586 -9.541 30.302 1.00 11.67 295 PHE X CA 1
ATOM 2273 C C . PHE A 1 295 ? -12.004 -10.617 29.313 1.00 12.59 295 PHE X C 1
ATOM 2274 O O . PHE A 1 295 ? -13.138 -10.585 28.763 1.00 11.68 295 PHE X O 1
ATOM 2282 N N . GLY A 1 296 ? -11.097 -11.537 28.994 1.00 12.19 296 GLY X N 1
ATOM 2283 C CA . GLY A 1 296 ? -11.398 -12.616 28.030 1.00 13.27 296 GLY X CA 1
ATOM 2284 C C . GLY A 1 296 ? -11.892 -12.115 26.684 1.00 13.50 296 GLY X C 1
ATOM 2285 O O . GLY A 1 296 ? -11.339 -11.185 26.097 1.00 12.58 296 GLY X O 1
ATOM 2286 N N . ASP A 1 297 ? -12.926 -12.752 26.147 1.00 12.03 297 ASP X N 1
ATOM 2287 C CA . ASP A 1 297 ? -13.355 -12.513 24.779 1.00 12.94 297 ASP X CA 1
ATOM 2288 C C . ASP A 1 297 ? -14.016 -11.153 24.612 1.00 12.50 297 ASP X C 1
ATOM 2289 O O . ASP A 1 297 ? -14.300 -10.736 23.456 1.00 13.29 297 ASP X O 1
ATOM 2294 N N . HIS A 1 298 ? -14.259 -10.463 25.734 1.00 11.22 298 HIS X N 1
ATOM 2295 C CA . HIS A 1 298 ? -14.998 -9.208 25.667 1.00 12.55 298 HIS X CA 1
ATOM 2296 C C . HIS A 1 298 ? -14.148 -7.980 25.506 1.00 10.99 298 HIS X C 1
ATOM 2297 O O . HIS A 1 298 ? -14.691 -6.892 25.354 1.00 10.93 298 HIS X O 1
ATOM 2304 N N . VAL A 1 299 ? -12.836 -8.180 25.546 1.00 9.58 299 VAL X N 1
ATOM 2305 C CA . VAL A 1 299 ? -11.903 -7.109 25.187 1.00 8.54 299 VAL X CA 1
ATOM 2306 C C . VAL A 1 299 ? -11.330 -7.395 23.794 1.00 9.14 299 VAL X C 1
ATOM 2307 O O . VAL A 1 299 ? -11.045 -8.547 23.426 1.00 10.08 299 VAL X O 1
ATOM 2311 N N . HIS A 1 300 ? -11.245 -6.331 23.006 1.00 8.43 300 HIS X N 1
ATOM 2312 C CA . HIS A 1 300 ? -10.828 -6.420 21.599 1.00 8.61 300 HIS X CA 1
ATOM 2313 C C . HIS A 1 300 ? -9.672 -5.464 21.400 1.00 9.97 300 HIS X C 1
ATOM 2314 O O . HIS A 1 300 ? -9.852 -4.256 21.624 1.00 10.26 300 HIS X O 1
ATOM 2321 N N . CYS A 1 301 ? -8.505 -5.972 21.001 1.00 8.61 301 CYS X N 1
ATOM 2322 C CA . CYS A 1 301 ? -7.305 -5.131 21.005 1.00 8.43 301 CYS X CA 1
ATOM 2323 C C . CYS A 1 301 ? -6.841 -4.882 19.585 1.00 9.83 301 CYS X C 1
ATOM 2324 O O . CYS A 1 301 ? -6.851 -5.777 18.746 1.00 8.92 301 CYS X O 1
ATOM 2327 N N . PHE A 1 302 ? -6.382 -3.661 19.357 1.00 8.89 302 PHE X N 1
ATOM 2328 C CA . PHE A 1 302 ? -5.986 -3.203 18.023 1.00 8.86 302 PHE X CA 1
ATOM 2329 C C . PHE A 1 302 ? -4.650 -2.552 18.184 1.00 10.25 302 PHE X C 1
ATOM 2330 O O . PHE A 1 302 ? -4.498 -1.728 19.067 1.00 10.98 302 PHE X O 1
ATOM 2338 N N . PHE A 1 303 ? -3.705 -2.880 17.300 1.00 9.13 303 PHE X N 1
ATOM 2339 C CA . PHE A 1 303 ? -2.348 -2.276 17.333 1.00 8.01 303 PHE X CA 1
ATOM 2340 C C . PHE A 1 303 ? -2.303 -1.153 16.310 1.00 9.39 303 PHE X C 1
ATOM 2341 O O . PHE A 1 303 ? -2.941 -1.267 15.246 1.00 9.94 303 PHE X O 1
ATOM 2349 N N . ALA A 1 304 ? -1.536 -0.105 16.622 1.00 8.36 304 ALA X N 1
ATOM 2350 C CA . ALA A 1 304 ? -1.482 1.109 15.790 1.00 9.07 304 ALA X CA 1
ATOM 2351 C C . ALA A 1 304 ? -0.033 1.422 15.500 1.00 9.91 304 ALA X C 1
ATOM 2352 O O . ALA A 1 304 ? 0.793 1.493 16.426 1.00 8.95 304 ALA X O 1
ATOM 2354 N N . GLU A 1 305 ? 0.303 1.636 14.217 1.00 9.22 305 GLU X N 1
ATOM 2355 C CA . GLU A 1 305 ? 1.705 1.852 13.803 1.00 10.00 305 GLU X CA 1
ATOM 2356 C C . GLU A 1 305 ? 1.813 3.021 12.816 1.00 9.18 305 GLU X C 1
ATOM 2357 O O . GLU A 1 305 ? 0.821 3.349 12.143 1.00 8.59 305 GLU X O 1
ATOM 2363 N N . PRO A 1 306 ? 2.977 3.648 12.737 1.00 9.96 306 PRO X N 1
ATOM 2364 C CA . PRO A 1 306 ? 3.147 4.700 11.728 1.00 9.58 306 PRO X CA 1
ATOM 2365 C C . PRO A 1 306 ? 3.124 4.092 10.323 1.00 10.14 306 PRO X C 1
ATOM 2366 O O . PRO A 1 306 ? 3.541 2.983 10.130 1.00 10.27 306 PRO X O 1
ATOM 2370 N N . THR A 1 307 ? 2.615 4.839 9.340 1.00 10.33 307 THR X N 1
ATOM 2371 C CA . THR A 1 307 ? 2.713 4.374 7.958 1.00 11.08 307 THR X CA 1
ATOM 2372 C C . THR A 1 307 ? 4.158 4.119 7.548 1.00 12.49 307 THR X C 1
ATOM 2373 O O . THR A 1 307 ? 4.407 3.288 6.667 1.00 13.11 307 THR X O 1
ATOM 2377 N N . HIS A 1 308 ? 5.102 4.855 8.124 1.00 11.46 308 HIS X N 1
ATOM 2378 C CA . HIS A 1 308 ? 6.517 4.640 7.759 1.00 13.01 308 HIS X CA 1
ATOM 2379 C C . HIS A 1 308 ? 7.154 3.466 8.491 1.00 12.91 308 HIS X C 1
ATOM 2380 O O . HIS A 1 308 ? 8.312 3.138 8.208 1.00 13.90 308 HIS X O 1
ATOM 2387 N N . SER A 1 309 ? 6.410 2.806 9.398 1.00 11.65 309 SER X N 1
ATOM 2388 C CA A SER A 1 309 ? 6.970 1.706 10.194 0.50 11.48 309 SER X CA 1
ATOM 2389 C CA B SER A 1 309 ? 6.971 1.711 10.177 0.50 12.42 309 SER X CA 1
ATOM 2390 C C . SER A 1 309 ? 5.962 0.604 10.549 1.00 11.79 309 SER X C 1
ATOM 2391 O O . SER A 1 309 ? 5.769 0.269 11.749 1.00 12.66 309 SER X O 1
ATOM 2396 N N . PRO A 1 310 ? 5.303 0.006 9.529 1.00 11.32 310 PRO X N 1
ATOM 2397 C CA . PRO A 1 310 ? 4.262 -0.981 9.845 1.00 11.55 310 PRO X CA 1
ATOM 2398 C C . PRO A 1 310 ? 4.785 -2.396 10.067 1.00 11.82 310 PRO X C 1
ATOM 2399 O O . PRO A 1 310 ? 4.313 -3.347 9.420 1.00 12.24 310 PRO X O 1
ATOM 2403 N N . CYS A 1 311 ? 5.766 -2.551 10.969 1.00 10.65 311 CYS X N 1
ATOM 2404 C CA . CYS A 1 311 ? 6.472 -3.814 11.056 1.00 10.62 311 CYS X CA 1
ATOM 2405 C C . CYS A 1 311 ? 5.573 -4.954 11.544 1.00 11.08 311 CYS X C 1
ATOM 2406 O O . CYS A 1 311 ? 5.661 -6.088 11.068 1.00 12.23 311 CYS X O 1
ATOM 2409 N N . MET A 1 312 ? 4.722 -4.673 12.537 1.00 10.72 312 MET X N 1
ATOM 2410 C CA . MET A 1 312 ? 3.910 -5.753 13.098 1.00 10.21 312 MET X CA 1
ATOM 2411 C C . MET A 1 312 ? 2.749 -6.100 12.147 1.00 9.65 312 MET X C 1
ATOM 2412 O O . MET A 1 312 ? 2.443 -7.271 11.929 1.00 10.66 312 MET X O 1
ATOM 2417 N N . LEU A 1 313 ? 2.107 -5.080 11.588 1.00 10.35 313 LEU X N 1
ATOM 2418 C CA . LEU A 1 313 ? 1.054 -5.326 10.588 1.00 11.40 313 LEU X CA 1
ATOM 2419 C C . LEU A 1 313 ? 1.641 -6.162 9.436 1.00 11.66 313 LEU X C 1
ATOM 2420 O O . LEU A 1 313 ? 1.059 -7.179 9.071 1.00 12.35 313 LEU X O 1
ATOM 2425 N N . LEU A 1 314 ? 2.775 -5.734 8.910 1.00 12.22 314 LEU X N 1
ATOM 2426 C CA . LEU A 1 314 ? 3.450 -6.495 7.856 1.00 12.45 314 LEU X CA 1
ATOM 2427 C C . LEU A 1 314 ? 3.756 -7.942 8.292 1.00 12.32 314 LEU X C 1
ATOM 2428 O O . LEU A 1 314 ? 3.417 -8.919 7.589 1.00 13.29 314 LEU X O 1
ATOM 2433 N N . GLY A 1 315 ? 4.363 -8.092 9.475 1.00 12.07 315 GLY X N 1
ATOM 2434 C CA . GLY A 1 315 ? 4.758 -9.400 9.966 1.00 12.57 315 GLY X CA 1
ATOM 2435 C C . GLY A 1 315 ? 3.568 -10.339 10.132 1.00 12.19 315 GLY X C 1
ATOM 2436 O O . GLY A 1 315 ? 3.654 -11.531 9.792 1.00 13.22 315 GLY X O 1
ATOM 2437 N N . VAL A 1 316 ? 2.474 -9.851 10.726 1.00 11.04 316 VAL X N 1
ATOM 2438 C CA . VAL A 1 316 ? 1.363 -10.750 11.034 1.00 11.78 316 VAL X CA 1
ATOM 2439 C C . VAL A 1 316 ? 0.568 -11.031 9.767 1.00 12.10 316 VAL X C 1
ATOM 2440 O O . VAL A 1 316 ? 0.146 -12.158 9.522 1.00 13.85 316 VAL X O 1
ATOM 2444 N N . HIS A 1 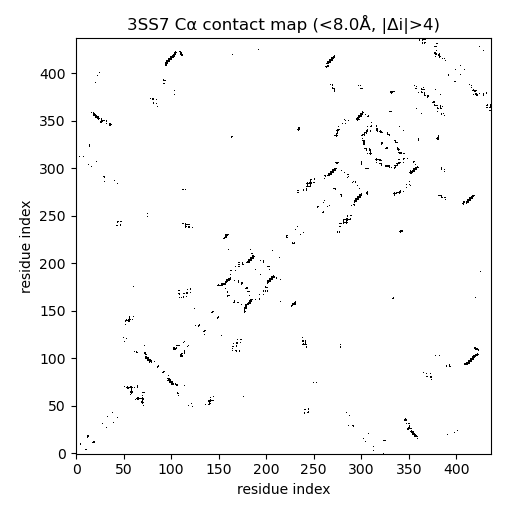317 ? 0.353 -9.982 8.978 1.00 11.85 317 HIS X N 1
ATOM 2445 C CA . HIS A 1 317 ? -0.442 -10.091 7.752 1.00 12.41 317 HIS X CA 1
ATOM 2446 C C . HIS A 1 317 ? 0.188 -11.110 6.796 1.00 13.13 317 HIS X C 1
ATOM 2447 O O . HIS A 1 317 ? -0.519 -11.933 6.244 1.00 14.07 317 HIS X O 1
ATOM 2454 N N . THR A 1 318 ? 1.511 -11.064 6.656 1.00 13.56 318 THR X N 1
ATOM 2455 C CA . THR A 1 318 ? 2.200 -11.977 5.707 1.00 14.48 318 THR X CA 1
ATOM 2456 C C . THR A 1 318 ? 2.534 -13.331 6.355 1.00 15.75 318 THR X C 1
ATOM 2457 O O . THR A 1 318 ? 2.993 -14.276 5.684 1.00 16.35 318 THR X O 1
ATOM 2461 N N . GLY A 1 319 ? 2.390 -13.430 7.673 1.00 14.73 319 GLY X N 1
ATOM 2462 C CA . GLY A 1 319 ? 2.804 -14.624 8.406 1.00 14.05 319 GLY X CA 1
ATOM 2463 C C . GLY A 1 319 ? 4.325 -14.827 8.540 1.00 12.97 319 GLY X C 1
ATOM 2464 O O . GLY A 1 319 ? 4.773 -15.866 9.068 1.00 14.59 319 GLY X O 1
ATOM 2465 N N . LEU A 1 320 ? 5.114 -13.832 8.101 1.00 12.26 320 LEU X N 1
ATOM 2466 C CA . LEU A 1 320 ? 6.570 -13.895 8.149 1.00 13.28 320 LEU X CA 1
ATOM 2467 C C . LEU A 1 320 ? 7.136 -13.371 9.476 1.00 12.70 320 LEU X C 1
ATOM 2468 O O . LEU A 1 320 ? 8.262 -13.705 9.865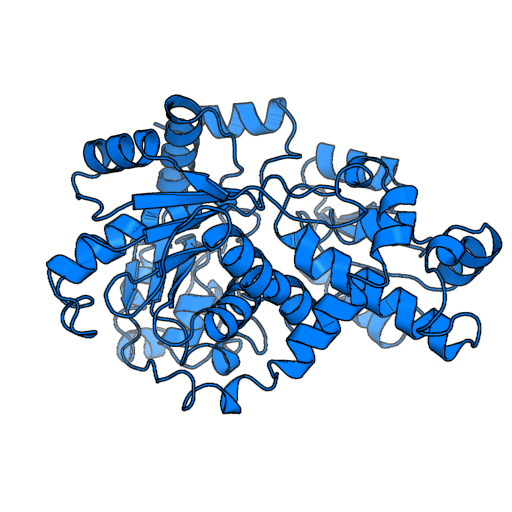 1.00 13.54 320 LEU X O 1
ATOM 2473 N N . HIS A 1 321 ? 6.326 -12.555 10.165 1.00 12.58 321 HIS X N 1
ATOM 2474 C CA . HIS A 1 321 ? 6.709 -12.030 11.480 1.00 12.06 321 HIS X CA 1
ATOM 2475 C C . HIS A 1 321 ? 8.104 -11.390 11.398 1.00 11.91 321 HIS X C 1
ATOM 2476 O O . HIS A 1 321 ? 8.325 -10.529 10.518 1.00 13.34 321 HIS X O 1
ATOM 2483 N N . ASP A 1 322 ? 9.037 -11.769 12.277 1.00 12.02 322 ASP X N 1
ATOM 2484 C CA . ASP A 1 322 ? 10.333 -11.100 12.264 1.00 12.96 322 ASP X CA 1
ATOM 2485 C C . ASP A 1 322 ? 11.256 -11.508 11.088 1.00 12.78 322 ASP X C 1
ATOM 2486 O O . ASP A 1 322 ? 12.379 -11.035 11.013 1.00 13.71 322 ASP X O 1
ATOM 2491 N N . GLN A 1 323 ? 10.775 -12.380 10.209 1.00 13.63 323 GLN X N 1
ATOM 2492 C CA . GLN A 1 323 ? 11.545 -12.752 9.019 1.00 14.95 323 GLN X CA 1
ATOM 2493 C C . GLN A 1 323 ? 11.432 -11.700 7.917 1.00 15.42 323 GLN X C 1
ATOM 2494 O O . GLN A 1 323 ? 12.011 -11.870 6.827 1.00 17.50 323 GLN X O 1
ATOM 2500 N N . ILE A 1 324 ? 10.621 -10.665 8.145 1.00 14.71 324 ILE X N 1
ATOM 2501 C CA A ILE A 1 324 ? 10.496 -9.561 7.208 0.70 15.29 324 ILE X CA 1
ATOM 2502 C CA B ILE A 1 324 ? 10.487 -9.554 7.207 0.30 14.88 324 ILE X CA 1
ATOM 2503 C C . ILE A 1 324 ? 10.615 -8.234 7.958 1.00 15.21 324 ILE X C 1
ATOM 2504 O O . ILE A 1 324 ? 10.223 -8.137 9.161 1.00 14.65 324 ILE X O 1
ATOM 2513 N N . SER A 1 325 ? 11.175 -7.232 7.282 1.00 14.63 325 SER X N 1
ATOM 2514 C CA . SER A 1 325 ? 11.299 -5.875 7.811 1.00 14.99 325 SER X CA 1
ATOM 2515 C C . SER A 1 325 ? 10.607 -4.893 6.849 1.00 14.54 325 SER X C 1
ATOM 2516 O O . SER A 1 325 ? 10.323 -5.206 5.673 1.00 14.87 325 SER X O 1
ATOM 2519 N N . VAL A 1 326 ? 10.352 -3.680 7.314 1.00 13.38 326 VAL X N 1
ATOM 2520 C CA . VAL A 1 326 ? 9.638 -2.731 6.456 1.00 13.80 326 VAL X CA 1
ATOM 2521 C C . VAL A 1 326 ? 10.589 -2.308 5.332 1.00 15.60 326 VAL X C 1
ATOM 2522 O O . VAL A 1 326 ? 10.146 -1.950 4.238 1.00 16.18 326 VAL X O 1
ATOM 2526 N N . GLN A 1 327 ? 11.883 -2.374 5.643 1.00 15.99 327 GLN X N 1
ATOM 2527 C CA . GLN A 1 327 ? 12.922 -1.958 4.689 1.00 16.93 327 GLN X CA 1
ATOM 2528 C C . GLN A 1 327 ? 13.014 -2.962 3.579 1.00 17.49 327 GLN X C 1
ATOM 2529 O O . GLN A 1 327 ? 13.397 -2.574 2.461 1.00 17.82 327 GLN X O 1
ATOM 2535 N N . ASP A 1 328 ? 12.622 -4.215 3.849 1.00 17.95 328 ASP X N 1
ATOM 2536 C CA . ASP A 1 328 ? 12.573 -5.269 2.816 1.00 18.75 328 ASP X CA 1
ATOM 2537 C C . ASP A 1 328 ? 11.587 -4.911 1.694 1.00 19.62 328 ASP X C 1
ATOM 2538 O O . ASP A 1 328 ? 11.782 -5.339 0.543 1.00 21.40 328 ASP X O 1
ATOM 2543 N N . ILE A 1 329 ? 10.542 -4.148 2.010 1.00 19.60 329 ILE X N 1
ATOM 2544 C CA . ILE A 1 329 ? 9.568 -3.764 1.002 1.00 20.05 329 ILE X CA 1
ATOM 2545 C C . ILE A 1 329 ? 9.734 -2.292 0.596 1.00 20.05 329 ILE X C 1
ATOM 2546 O O . ILE A 1 329 ? 8.845 -1.704 -0.024 1.00 21.77 329 ILE X O 1
ATOM 2551 N N . GLY A 1 330 ? 10.883 -1.712 0.933 1.00 19.69 330 GLY X N 1
ATOM 2552 C CA . GLY A 1 330 ? 11.185 -0.355 0.502 1.00 20.57 330 GLY X CA 1
ATOM 2553 C C . GLY A 1 330 ? 10.571 0.779 1.305 1.00 20.85 330 GLY X C 1
ATOM 2554 O O . GLY A 1 330 ? 10.547 1.930 0.858 1.00 22.44 330 GLY X O 1
ATOM 2555 N N . ILE A 1 331 ? 10.077 0.480 2.506 1.00 18.43 331 ILE X N 1
ATOM 2556 C CA . ILE A 1 331 ? 9.581 1.547 3.379 1.00 17.58 331 ILE X CA 1
ATOM 2557 C C . ILE A 1 331 ? 10.732 2.032 4.280 1.00 17.08 331 ILE X C 1
ATOM 2558 O O . ILE A 1 331 ? 11.506 1.215 4.787 1.00 17.38 331 ILE X O 1
ATOM 2563 N N . ASP A 1 332 ? 10.840 3.340 4.494 1.00 17.11 332 ASP X N 1
ATOM 2564 C CA . ASP A 1 332 ? 12.088 3.891 5.049 1.00 17.42 332 ASP X CA 1
ATOM 2565 C C . ASP A 1 332 ? 12.228 3.845 6.577 1.00 16.95 332 ASP X C 1
ATOM 2566 O O . ASP A 1 332 ? 13.298 4.137 7.112 1.00 17.85 332 ASP X O 1
ATOM 2571 N N . ASN A 1 333 ? 11.156 3.477 7.300 1.00 17.03 333 ASN X N 1
ATOM 2572 C CA . ASN A 1 333 ? 11.243 3.475 8.786 1.00 17.41 333 ASN X CA 1
ATOM 2573 C C . ASN A 1 333 ? 11.609 4.856 9.401 1.00 17.11 333 ASN X C 1
ATOM 2574 O O . ASN A 1 333 ? 12.191 4.933 10.498 1.00 17.87 333 ASN X O 1
ATOM 2579 N N . LEU A 1 334 ? 11.287 5.933 8.681 1.00 16.60 334 LEU X N 1
ATOM 2580 C CA . LEU A 1 334 ? 11.508 7.278 9.177 1.00 16.59 334 LEU X CA 1
ATOM 2581 C C . LEU A 1 334 ? 10.168 7.892 9.595 1.00 16.38 334 LEU X C 1
ATOM 2582 O O . LEU A 1 334 ? 9.258 8.062 8.773 1.00 16.07 334 LEU X O 1
ATOM 2587 N N . THR A 1 335 ? 10.036 8.217 10.878 1.00 16.39 335 THR X N 1
ATOM 2588 C CA . THR A 1 335 ? 8.769 8.746 11.378 1.00 15.87 335 THR X CA 1
ATOM 2589 C C . THR A 1 335 ? 8.989 9.633 12.595 1.00 15.69 335 THR X C 1
ATOM 2590 O O . THR A 1 335 ? 9.907 9.396 13.372 1.00 16.56 335 THR X O 1
ATOM 2594 N N . ALA A 1 336 ? 8.139 10.643 12.724 1.00 16.04 336 ALA X N 1
ATOM 2595 C CA . ALA A 1 336 ? 8.109 11.484 13.921 1.00 16.16 336 ALA X CA 1
ATOM 2596 C C . ALA A 1 336 ? 7.769 10.699 15.189 1.00 16.00 336 ALA X C 1
ATOM 2597 O O . ALA A 1 336 ? 8.002 11.173 16.301 1.00 15.92 336 ALA X O 1
ATOM 2599 N N . ALA A 1 337 ? 7.163 9.531 15.005 1.00 14.34 337 ALA X N 1
ATOM 2600 C CA . ALA A 1 337 ? 6.747 8.707 16.142 1.00 14.61 337 ALA X CA 1
ATOM 2601 C C . ALA A 1 337 ? 7.954 7.871 16.531 1.00 14.65 337 ALA X C 1
ATOM 2602 O O . ALA A 1 337 ? 8.052 6.698 16.202 1.00 14.71 337 ALA X O 1
ATOM 2604 N N . ASP A 1 338 ? 8.893 8.501 17.230 1.00 15.32 338 ASP X N 1
ATOM 2605 C CA . ASP A 1 338 ? 10.200 7.878 17.426 1.00 17.05 338 ASP X CA 1
ATOM 2606 C C . ASP A 1 338 ? 10.119 6.612 18.254 1.00 16.75 338 ASP X C 1
ATOM 2607 O O . ASP A 1 338 ? 10.842 5.660 17.976 1.00 19.01 338 ASP X O 1
ATOM 2612 N N . GLY A 1 339 ? 9.181 6.542 19.197 1.00 15.05 339 GLY X N 1
ATOM 2613 C CA . GLY A 1 339 ? 9.009 5.293 19.979 1.00 13.81 339 GLY X CA 1
ATOM 2614 C C . GLY A 1 339 ? 8.487 4.117 19.163 1.00 15.12 339 GLY X C 1
ATOM 2615 O O . GLY A 1 339 ? 8.517 2.944 19.624 1.00 16.92 339 GLY X O 1
ATOM 2616 N N . LEU A 1 340 ? 7.978 4.423 17.958 1.00 12.28 340 LEU X N 1
ATOM 2617 C CA . LEU A 1 340 ? 7.388 3.397 17.086 1.00 11.87 340 LEU X CA 1
ATOM 2618 C C . LEU A 1 340 ? 8.234 3.186 15.824 1.00 13.31 340 LEU X C 1
ATOM 2619 O O . LEU A 1 340 ? 7.804 2.457 14.913 1.00 15.00 340 LEU X O 1
ATOM 2624 N N . ALA A 1 341 ? 9.427 3.779 15.764 1.00 13.04 341 ALA X N 1
ATOM 2625 C CA . ALA A 1 341 ? 10.214 3.712 14.526 1.00 14.49 341 ALA X CA 1
ATOM 2626 C C . ALA A 1 341 ? 11.016 2.409 14.518 1.00 14.85 341 ALA X C 1
ATOM 2627 O O . ALA A 1 341 ? 12.240 2.417 14.514 1.00 15.59 341 ALA X O 1
ATOM 2629 N N . VAL A 1 342 ? 10.298 1.286 14.503 1.00 14.40 342 VAL X N 1
ATOM 2630 C CA . VAL A 1 342 ? 10.912 -0.052 14.574 1.00 13.58 342 VAL X CA 1
ATOM 2631 C C . VAL A 1 342 ? 10.625 -0.748 13.242 1.00 13.87 342 VAL X C 1
ATOM 2632 O O . VAL A 1 342 ? 9.474 -0.871 12.832 1.00 14.42 342 VAL X O 1
ATOM 2636 N N . GLY A 1 343 ? 11.681 -1.214 12.559 1.00 13.40 343 GLY X N 1
ATOM 2637 C CA . GLY A 1 343 ? 11.474 -1.767 11.205 1.00 13.34 343 GLY X CA 1
ATOM 2638 C C . GLY A 1 343 ? 11.159 -3.257 11.147 1.00 12.65 343 GLY X C 1
ATOM 2639 O O . GLY A 1 343 ? 10.765 -3.780 10.110 1.00 13.10 343 GLY X O 1
ATOM 2640 N N . ARG A 1 344 ? 11.366 -3.961 12.262 1.00 12.65 344 ARG X N 1
ATOM 2641 C CA . ARG A 1 344 ? 11.179 -5.406 12.288 1.00 11.38 344 ARG X CA 1
ATOM 2642 C C . ARG A 1 344 ? 10.502 -5.792 13.610 1.00 11.73 344 ARG X C 1
ATOM 2643 O O . ARG A 1 344 ? 10.950 -5.390 14.698 1.00 10.94 344 ARG X O 1
ATOM 2651 N N . ALA A 1 345 ? 9.473 -6.615 13.480 1.00 10.56 345 ALA X N 1
ATOM 2652 C CA . ALA A 1 345 ? 8.637 -7.000 14.617 1.00 10.85 345 ALA X CA 1
ATOM 2653 C C . ALA A 1 345 ? 9.442 -7.847 15.581 1.00 10.54 345 ALA X C 1
ATOM 2654 O O . ALA A 1 345 ? 10.487 -8.463 15.217 1.00 11.92 345 ALA X O 1
ATOM 2656 N N . SER A 1 346 ? 8.910 -7.939 16.802 1.00 10.49 346 SER X N 1
ATOM 2657 C CA . SER A 1 346 ? 9.397 -8.830 17.835 1.00 9.82 346 SER X CA 1
ATOM 2658 C C . SER A 1 346 ? 9.752 -10.257 17.332 1.00 10.04 346 SER X C 1
ATOM 2659 O O . SER A 1 346 ? 9.122 -10.756 16.389 1.00 9.87 346 SER X O 1
ATOM 2662 N N . GLY A 1 347 ? 10.661 -10.905 18.029 1.00 9.31 347 GLY X N 1
ATOM 2663 C CA . GLY A 1 347 ? 10.980 -12.316 17.775 1.00 9.30 347 GLY X CA 1
ATOM 2664 C C . GLY A 1 347 ? 9.871 -13.279 18.207 1.00 10.02 347 GLY X C 1
ATOM 2665 O O . GLY A 1 347 ? 9.919 -14.472 17.892 1.00 13.00 347 GLY X O 1
ATOM 2666 N N . PHE A 1 348 ? 8.879 -12.817 18.982 1.00 9.36 348 PHE X N 1
ATOM 2667 C CA . PHE A 1 348 ? 7.894 -13.768 19.460 1.00 9.99 348 PHE X CA 1
ATOM 2668 C C . PHE A 1 348 ? 6.480 -13.195 19.605 1.00 9.74 348 PHE X C 1
ATOM 2669 O O . PHE A 1 348 ? 5.532 -13.964 19.650 1.00 10.15 348 PHE X O 1
ATOM 2677 N N . VAL A 1 349 ? 6.311 -11.872 19.731 1.00 8.81 349 VAL X N 1
ATOM 2678 C CA . VAL A 1 349 ? 4.970 -11.380 20.092 1.00 9.38 349 VAL X CA 1
ATOM 2679 C C . VAL A 1 349 ? 3.903 -11.662 19.027 1.00 9.37 349 VAL X C 1
ATOM 2680 O O . VAL A 1 349 ? 2.772 -12.075 19.368 1.00 9.82 349 VAL X O 1
ATOM 2684 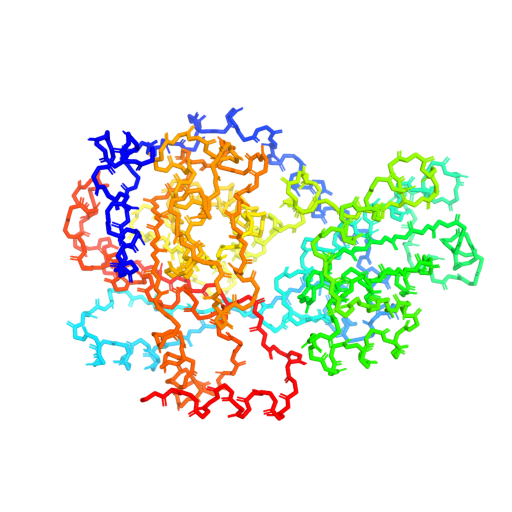N N . GLY A 1 350 ? 4.279 -11.537 17.747 1.00 9.58 350 GLY X N 1
ATOM 2685 C CA . GLY A 1 350 ? 3.263 -11.774 16.690 1.00 9.31 350 GLY X CA 1
ATOM 2686 C C . GLY A 1 350 ? 2.706 -13.200 16.761 1.00 8.87 350 GLY X C 1
ATOM 2687 O O . GLY A 1 350 ? 1.512 -13.403 16.724 1.00 11.14 350 GLY X O 1
ATOM 2688 N N . ARG A 1 351 ? 3.601 -14.190 16.855 1.00 8.46 351 ARG X N 1
ATOM 2689 C CA . ARG A 1 351 ? 3.080 -15.544 16.877 1.00 8.58 351 ARG X CA 1
ATOM 2690 C C . ARG A 1 351 ? 2.331 -15.796 18.187 1.00 8.64 351 ARG X C 1
ATOM 2691 O O . ARG A 1 351 ? 1.363 -16.560 18.209 1.00 9.74 351 ARG X O 1
ATOM 2699 N N . ALA A 1 352 ? 2.833 -15.224 19.288 1.00 8.41 352 ALA X N 1
ATOM 2700 C CA . ALA A 1 352 ? 2.219 -15.447 20.611 1.00 8.61 352 ALA X CA 1
ATOM 2701 C C . ALA A 1 352 ? 0.810 -14.886 20.706 1.00 9.13 352 ALA X C 1
ATOM 2702 O O . ALA A 1 352 ? -0.065 -15.442 21.446 1.00 10.41 352 ALA X O 1
ATOM 2704 N N . MET A 1 353 ? 0.605 -13.746 20.029 1.00 8.46 353 MET X N 1
ATOM 2705 C CA . MET A 1 353 ? -0.597 -12.980 20.269 1.00 8.26 353 MET X CA 1
ATOM 2706 C C . MET A 1 353 ? -1.573 -12.825 19.091 1.00 9.26 353 MET X C 1
ATOM 2707 O O . MET A 1 353 ? -2.658 -12.313 19.297 1.00 9.67 353 MET X O 1
ATOM 2712 N N . GLU A 1 354 ? -1.175 -13.222 17.872 1.00 8.25 354 GLU X N 1
ATOM 2713 C CA . GLU A 1 354 ? -2.013 -12.894 16.700 1.00 9.97 354 GLU X CA 1
ATOM 2714 C C . GLU A 1 354 ? -3.435 -13.414 16.895 1.00 9.93 354 GLU X C 1
ATOM 2715 O O . GLU A 1 354 ? -4.397 -12.739 16.487 1.00 11.29 354 GLU X O 1
ATOM 2721 N N . ARG A 1 355 ? -3.604 -14.619 17.473 1.00 9.53 355 ARG X N 1
ATOM 2722 C CA . ARG A 1 355 ? -4.988 -15.157 17.635 1.00 10.17 355 ARG X CA 1
ATOM 2723 C C . ARG A 1 355 ? -5.868 -14.275 18.538 1.00 10.80 355 ARG X C 1
ATOM 2724 O O . ARG A 1 355 ? -7.082 -14.329 18.469 1.00 11.75 355 ARG X O 1
ATOM 2732 N N . LEU A 1 356 ? -5.209 -13.450 19.347 1.00 10.23 356 LEU X N 1
ATOM 2733 C CA . LEU A 1 356 ? -5.871 -12.674 20.394 1.00 9.80 356 LEU X CA 1
ATOM 2734 C C . LEU A 1 356 ? -5.909 -11.172 20.057 1.00 9.80 356 LEU X C 1
ATOM 2735 O O . LEU A 1 356 ? -6.291 -10.357 20.888 1.00 10.37 356 LEU X O 1
ATOM 2740 N N . LEU A 1 357 ? -5.490 -10.830 18.837 1.00 9.15 357 LEU X N 1
ATOM 2741 C CA . LEU A 1 357 ? -5.489 -9.420 18.369 1.00 9.60 357 LEU X CA 1
ATOM 2742 C C . LEU A 1 357 ? -6.501 -9.227 17.227 1.00 11.04 357 LEU X C 1
ATOM 2743 O O . LEU A 1 357 ? -6.432 -9.948 16.225 1.00 10.80 357 LEU X O 1
ATOM 2748 N N . ASP A 1 358 ? -7.388 -8.238 17.369 1.00 8.62 358 ASP X N 1
ATOM 2749 C CA . ASP A 1 358 ? -8.497 -8.062 16.396 1.00 8.98 358 ASP X CA 1
ATOM 2750 C C . ASP A 1 358 ? -8.107 -7.308 15.159 1.00 9.71 358 ASP X C 1
ATOM 2751 O O . ASP A 1 358 ? -8.756 -7.429 14.122 1.00 9.69 358 ASP X O 1
ATOM 2756 N N . GLY A 1 359 ? -7.063 -6.500 15.251 1.00 9.06 359 GLY X N 1
ATOM 2757 C CA . GLY A 1 359 ? -6.713 -5.723 14.041 1.00 8.86 359 GLY X CA 1
ATOM 2758 C C . GLY A 1 359 ? -5.475 -4.905 14.226 1.00 9.53 359 GLY X C 1
ATOM 2759 O O . GLY A 1 359 ? -4.945 -4.783 15.337 1.00 9.10 359 GLY X O 1
ATOM 2760 N N . PHE A 1 360 ? -4.998 -4.372 13.099 1.00 9.97 360 PHE X N 1
ATOM 2761 C CA . PHE A 1 360 ? -3.731 -3.661 13.028 1.00 9.74 360 PHE X CA 1
ATOM 2762 C C . PHE A 1 360 ? -3.927 -2.544 12.038 1.00 10.92 360 PHE X C 1
ATOM 2763 O O . PHE A 1 360 ? -4.497 -2.805 10.956 1.00 10.64 360 PHE X O 1
ATOM 2771 N N . TYR A 1 361 ? -3.545 -1.327 12.392 1.00 9.48 361 TYR X N 1
ATOM 2772 C CA . TYR A 1 361 ? -3.755 -0.255 11.407 1.00 10.13 361 TYR X CA 1
ATOM 2773 C C . TYR A 1 361 ? -2.589 0.679 11.452 1.00 10.47 361 TYR X C 1
ATOM 2774 O O . TYR A 1 361 ? -1.807 0.658 12.419 1.00 9.79 361 TYR X O 1
ATOM 2783 N N . THR A 1 362 ? -2.494 1.515 10.415 1.00 9.30 362 THR X N 1
ATOM 2784 C CA . THR A 1 362 ? -1.449 2.528 10.384 1.00 9.06 362 THR X CA 1
ATOM 2785 C C . THR A 1 362 ? -2.015 3.938 10.286 1.00 8.76 362 THR X C 1
ATOM 2786 O O . THR A 1 362 ? -3.167 4.152 9.857 1.00 9.25 362 THR X O 1
ATOM 2790 N N . LEU A 1 363 ? -1.197 4.890 10.707 1.00 9.56 363 LEU X N 1
ATOM 2791 C CA . LEU A 1 363 ? -1.572 6.300 10.578 1.00 10.04 363 LEU X CA 1
ATOM 2792 C C . LEU A 1 363 ? -0.325 7.114 10.255 1.00 10.74 363 LEU X C 1
ATOM 2793 O O . LEU A 1 363 ? 0.805 6.749 10.617 1.00 10.92 363 LEU X O 1
ATOM 2798 N N . SER A 1 364 ? -0.547 8.223 9.569 1.00 11.33 364 SER X N 1
ATOM 2799 C CA A SER A 1 364 ? 0.530 9.088 9.123 0.50 11.67 364 SER X CA 1
ATOM 2800 C CA B SER A 1 364 ? 0.549 9.073 9.147 0.50 12.14 364 SER X CA 1
ATOM 2801 C C . SER A 1 364 ? 1.022 9.984 10.284 1.00 12.54 364 SER X C 1
ATOM 2802 O O . SER A 1 364 ? 0.301 10.225 11.298 1.00 11.32 364 SER X O 1
ATOM 2807 N N . ASP A 1 365 ? 2.226 10.510 10.133 1.00 13.10 365 ASP X N 1
ATOM 2808 C CA . ASP A 1 365 ? 2.780 11.465 11.108 1.00 12.58 365 ASP X CA 1
ATOM 2809 C C . ASP A 1 365 ? 1.840 12.657 11.269 1.00 12.37 365 ASP X C 1
ATOM 2810 O O . ASP A 1 365 ? 1.569 13.122 12.405 1.00 11.81 365 ASP X O 1
ATOM 2815 N N . GLN A 1 366 ? 1.321 13.188 10.171 1.00 11.76 366 GLN X N 1
ATOM 2816 C CA . GLN A 1 366 ? 0.498 14.386 10.314 1.00 11.57 366 GLN X CA 1
ATOM 2817 C C . GLN A 1 366 ? -0.739 14.084 11.173 1.00 10.07 366 GLN X C 1
ATOM 2818 O O . GLN A 1 366 ? -1.211 14.936 11.940 1.00 10.59 366 GLN X O 1
ATOM 2824 N N . THR A 1 367 ? -1.272 12.863 11.029 1.00 10.03 367 THR X N 1
ATOM 2825 C CA . THR A 1 367 ? -2.484 12.514 11.751 1.00 10.04 367 THR X CA 1
ATOM 2826 C C . THR A 1 367 ? -2.131 12.510 13.250 1.00 9.42 367 THR X C 1
ATOM 2827 O O . THR A 1 367 ? -2.884 13.040 14.055 1.00 9.36 367 THR X O 1
ATOM 2831 N N . MET A 1 368 ? -0.987 11.916 13.593 1.00 9.55 368 MET X N 1
ATOM 2832 C CA . MET A 1 368 ? -0.541 11.962 14.995 1.00 9.64 368 MET X CA 1
ATOM 2833 C C . MET A 1 368 ? -0.365 13.394 15.519 1.00 9.32 368 MET X C 1
ATOM 2834 O O . MET A 1 368 ? -0.835 13.725 16.620 1.00 10.02 368 MET X O 1
ATOM 2840 N N . TYR A 1 369 ? 0.247 14.271 14.705 1.00 9.54 369 TYR X N 1
ATOM 2841 C CA . TYR A 1 369 ? 0.485 15.660 15.181 1.00 9.55 369 TYR X CA 1
ATOM 2842 C C . TYR A 1 369 ? -0.864 16.379 15.354 1.00 9.26 369 TYR X C 1
ATOM 2843 O O . TYR A 1 369 ? -1.060 17.189 16.278 1.00 8.81 369 TYR X O 1
ATOM 2852 N N . ASP A 1 370 ? -1.767 16.158 14.413 1.00 9.92 370 ASP X N 1
ATOM 2853 C CA . ASP A 1 370 ? -3.038 16.867 14.441 1.00 9.57 370 ASP X CA 1
ATOM 2854 C C . ASP A 1 370 ? -3.786 16.503 15.732 1.00 9.50 370 ASP X C 1
ATOM 2855 O O . ASP A 1 370 ? -4.240 17.367 16.495 1.00 11.02 370 ASP X O 1
ATOM 2860 N N . MET A 1 371 ? -3.887 15.192 15.961 1.00 9.55 371 MET X N 1
ATOM 2861 C CA . MET A 1 371 ? -4.608 14.725 17.163 1.00 8.42 371 MET X CA 1
ATOM 2862 C C . MET A 1 371 ? -3.903 15.154 18.456 1.00 8.18 371 MET X C 1
ATOM 2863 O O . MET A 1 371 ? -4.549 15.400 19.486 1.00 8.94 371 MET X O 1
ATOM 2868 N N . LEU A 1 372 ? -2.577 15.216 18.413 1.00 9.31 372 LEU X N 1
ATOM 2869 C CA . LEU A 1 372 ? -1.804 15.628 19.566 1.00 9.80 372 LEU X CA 1
ATOM 2870 C C . LEU A 1 372 ? -2.281 17.041 19.968 1.00 9.12 372 LEU X C 1
ATOM 2871 O O . LEU A 1 372 ? -2.546 17.308 21.162 1.00 10.38 372 LEU X O 1
ATOM 2876 N N . GLY A 1 373 ? -2.394 17.932 18.984 1.00 8.65 373 GLY X N 1
ATOM 2877 C CA . GLY A 1 373 ? -2.864 19.278 19.252 1.00 10.15 373 GLY X CA 1
ATOM 2878 C C . GLY A 1 373 ? -4.279 19.312 19.762 1.00 9.14 373 GLY X C 1
ATOM 2879 O O . GLY A 1 373 ? -4.580 20.046 20.713 1.00 8.88 373 GLY X O 1
ATOM 2880 N N . TRP A 1 374 ? -5.173 18.553 19.101 1.00 9.12 374 TRP X N 1
ATOM 2881 C CA . TRP A 1 374 ? -6.586 18.575 19.517 1.00 9.21 374 TRP X CA 1
ATOM 2882 C C . TRP A 1 374 ? -6.711 18.087 20.959 1.00 9.42 374 TRP X C 1
ATOM 2883 O O . TRP A 1 374 ? -7.497 18.626 21.718 1.00 9.82 374 TRP X O 1
ATOM 2894 N N . LEU A 1 375 ? -5.928 17.057 21.331 1.00 9.35 375 LEU X N 1
ATOM 2895 C CA . LEU A 1 375 ? -6.022 16.549 22.706 1.00 9.77 375 LEU X CA 1
ATOM 2896 C C . LEU A 1 375 ? -5.582 17.628 23.734 1.00 9.96 375 LEU X C 1
ATOM 2897 O O . LEU A 1 375 ? -6.201 17.769 24.805 1.00 10.59 375 LEU X O 1
ATOM 2902 N N . ALA A 1 376 ? -4.520 18.381 23.419 1.00 10.34 376 ALA X N 1
ATOM 2903 C CA . ALA A 1 376 ? -4.106 19.485 24.288 1.00 10.40 376 ALA X CA 1
ATOM 2904 C C . ALA A 1 376 ? -5.212 20.547 24.387 1.00 10.69 376 ALA X C 1
ATOM 2905 O O . ALA A 1 376 ? -5.550 21.081 25.478 1.00 11.97 376 ALA X O 1
ATOM 2907 N N . GLN A 1 377 ? -5.789 20.861 23.237 1.00 10.11 377 GLN X N 1
ATOM 2908 C CA . GLN A 1 377 ? -6.874 21.886 23.190 1.00 10.57 377 GLN X CA 1
ATOM 2909 C C . GLN A 1 377 ? -8.137 21.480 23.945 1.00 11.81 377 GLN X C 1
ATOM 2910 O O . GLN A 1 377 ? -8.776 22.297 24.633 1.00 13.40 377 GLN X O 1
ATOM 2916 N N . GLU A 1 378 ? -8.511 20.213 23.815 1.00 10.76 378 GLU X N 1
ATOM 2917 C CA . GLU A 1 378 ? -9.801 19.724 24.333 1.00 11.04 378 GLU X CA 1
ATOM 2918 C C . GLU A 1 378 ? -9.719 19.197 25.739 1.00 11.81 378 GLU X C 1
ATOM 2919 O O . GLU A 1 378 ? -10.678 19.332 26.488 1.00 12.95 378 GLU X O 1
ATOM 2925 N N . GLU A 1 379 ? -8.605 18.545 26.081 1.00 10.82 379 GLU X N 1
ATOM 2926 C CA . GLU A 1 379 ? -8.519 17.891 27.384 1.00 11.87 379 GLU X CA 1
ATOM 2927 C C . GLU A 1 379 ? -7.342 18.367 28.203 1.00 10.70 379 GLU X C 1
ATOM 2928 O O . GLU A 1 379 ? -7.198 17.947 29.355 1.00 11.77 379 GLU X O 1
ATOM 2934 N N . GLY A 1 380 ? -6.504 19.251 27.647 1.00 10.69 380 GLY X N 1
ATOM 2935 C CA . GLY A 1 380 ? -5.369 19.711 28.425 1.00 10.90 380 GLY X CA 1
ATOM 2936 C C . GLY A 1 380 ? -4.341 18.671 28.779 1.00 11.81 380 GLY X C 1
ATOM 2937 O O . GLY A 1 380 ? -3.624 18.784 29.784 1.00 13.39 380 GLY X O 1
ATOM 2938 N N . ILE A 1 381 ? -4.232 17.681 27.904 1.00 9.97 381 ILE X N 1
ATOM 2939 C CA . ILE A 1 381 ? -3.297 16.564 28.073 1.00 10.03 381 ILE X CA 1
ATOM 2940 C C . ILE A 1 381 ? -2.306 16.629 26.928 1.00 10.47 381 ILE X C 1
ATOM 2941 O O . ILE A 1 381 ? -2.730 16.647 25.753 1.00 10.61 381 ILE X O 1
ATOM 2946 N N . ARG A 1 382 ? -1.018 16.634 27.280 1.00 10.05 382 ARG X N 1
ATOM 2947 C CA A ARG A 1 382 ? 0.049 16.792 26.288 0.70 10.97 382 ARG X CA 1
ATOM 2948 C CA B ARG A 1 382 ? 0.024 16.786 26.274 0.30 10.59 382 ARG X CA 1
ATOM 2949 C C . ARG A 1 382 ? 0.827 15.492 26.186 1.00 10.79 382 ARG X C 1
ATOM 2950 O O . ARG A 1 382 ? 1.411 15.037 27.196 1.00 11.51 382 ARG X O 1
ATOM 2965 N N . LEU A 1 383 ? 0.828 14.903 24.984 1.00 10.81 383 LEU X N 1
ATOM 2966 C CA A LEU A 1 383 ? 1.498 13.618 24.732 0.50 11.10 383 LEU X CA 1
ATOM 2967 C CA B LEU A 1 383 ? 1.469 13.617 24.725 0.50 9.34 383 LEU X CA 1
ATOM 2968 C C . LEU A 1 383 ? 2.560 13.743 23.656 1.00 9.92 383 LEU X C 1
ATOM 2969 O O . LEU A 1 383 ? 2.591 14.736 22.910 1.00 10.64 383 LEU X O 1
ATOM 2978 N N . GLU A 1 384 ? 3.431 12.746 23.588 1.00 9.83 384 GLU X N 1
ATOM 2979 C CA . GLU A 1 384 ? 4.365 12.685 22.465 1.00 9.62 384 GLU X CA 1
ATOM 2980 C C . GLU A 1 384 ? 3.653 12.044 21.257 1.00 10.03 384 GLU X C 1
ATOM 2981 O O . GLU A 1 384 ? 2.677 11.336 21.419 1.00 8.09 384 GLU X O 1
ATOM 2987 N N . PRO A 1 385 ? 4.138 12.313 20.031 1.00 10.93 385 PRO X N 1
ATOM 2988 C CA . PRO A 1 385 ? 3.413 11.841 18.845 1.00 10.89 385 PRO X CA 1
ATOM 2989 C C . PRO A 1 385 ? 3.113 10.339 18.836 1.00 10.72 385 PRO X C 1
ATOM 2990 O O . PRO A 1 385 ? 2.005 9.929 18.433 1.00 9.31 385 PRO X O 1
ATOM 2994 N N . SER A 1 386 ? 4.098 9.523 19.253 1.00 9.48 386 SER X N 1
ATOM 2995 C CA . SER A 1 386 ? 3.899 8.050 19.309 1.00 10.06 386 SER X CA 1
ATOM 2996 C C . SER A 1 386 ? 2.652 7.694 20.114 1.00 8.26 386 SER X C 1
ATOM 2997 O O . SER A 1 386 ? 1.959 6.681 19.801 1.00 9.64 386 SER X O 1
ATOM 3000 N N . ALA A 1 387 ? 2.407 8.464 21.181 1.00 9.57 387 ALA X N 1
ATOM 3001 C CA . ALA A 1 387 ? 1.338 8.150 22.123 1.00 9.46 387 ALA X CA 1
ATOM 3002 C C . ALA A 1 387 ? -0.060 8.502 21.532 1.00 9.29 387 ALA X C 1
ATOM 3003 O O . ALA A 1 387 ? -1.080 8.262 22.194 1.00 9.43 387 ALA X O 1
ATOM 3005 N N . LEU A 1 388 ? -0.091 9.112 20.332 1.00 8.99 388 LEU X N 1
ATOM 3006 C CA . LEU A 1 388 ? -1.375 9.405 19.666 1.00 9.12 388 LEU X CA 1
ATOM 3007 C C . LEU A 1 388 ? -1.789 8.294 18.677 1.00 8.66 388 LEU X C 1
ATOM 3008 O O . LEU A 1 388 ? -2.881 8.365 18.112 1.00 8.63 388 LEU X O 1
ATOM 3013 N N . ALA A 1 389 ? -0.940 7.268 18.471 1.00 8.92 389 ALA X N 1
ATOM 3014 C CA . ALA A 1 389 ? -1.258 6.278 17.442 1.00 9.26 389 ALA X CA 1
ATOM 3015 C C . ALA A 1 389 ? -2.589 5.605 17.705 1.00 8.18 389 ALA X C 1
ATOM 3016 O O . ALA A 1 389 ? -3.353 5.318 16.759 1.00 8.63 389 ALA X O 1
ATOM 3018 N N . GLY A 1 390 ? -2.910 5.373 18.990 1.00 6.90 390 GLY X N 1
ATOM 3019 C CA . GLY A 1 390 ? -4.148 4.689 19.308 1.00 8.09 390 GLY X CA 1
ATOM 3020 C C . GLY A 1 390 ? -5.359 5.605 19.095 1.00 8.66 390 GLY X C 1
ATOM 3021 O O . GLY A 1 390 ? -6.503 5.132 19.046 1.00 9.66 390 GLY X O 1
ATOM 3022 N N . MET A 1 391 ? -5.134 6.924 19.052 1.00 6.93 391 MET X N 1
ATOM 3023 C CA . MET A 1 391 ? -6.266 7.842 19.062 1.00 7.92 391 MET X CA 1
ATOM 3024 C C . MET A 1 391 ? -7.061 7.763 17.754 1.00 9.06 391 MET X C 1
ATOM 3025 O O . MET A 1 391 ? -8.230 8.123 17.746 1.00 9.21 391 MET X O 1
ATOM 3030 N N . ALA A 1 392 ? -6.439 7.294 16.653 1.00 9.18 392 ALA X N 1
ATOM 3031 C CA . ALA A 1 392 ? -7.174 7.128 15.390 1.00 8.87 392 ALA X CA 1
ATOM 3032 C C . ALA A 1 392 ? -8.048 5.873 15.355 1.00 8.76 392 ALA X C 1
ATOM 3033 O O . ALA A 1 392 ? -8.898 5.707 14.438 1.00 10.00 392 ALA X O 1
ATOM 3035 N N . GLY A 1 393 ? -7.797 4.950 16.299 1.00 8.09 393 GLY X N 1
ATOM 3036 C CA . GLY A 1 393 ? -8.344 3.611 16.223 1.00 8.23 393 GLY X CA 1
ATOM 3037 C C . GLY A 1 393 ? -9.859 3.575 16.312 1.00 8.46 393 GLY X C 1
ATOM 3038 O O . GLY A 1 393 ? -10.512 2.837 15.555 1.00 9.51 393 GLY X O 1
ATOM 3039 N N . PRO A 1 394 ? -10.448 4.271 17.303 1.00 9.17 394 PRO X N 1
ATOM 3040 C CA . PRO A 1 394 ? -11.912 4.176 17.459 1.00 8.18 394 PRO X CA 1
ATOM 3041 C C . PRO A 1 394 ? -12.689 4.423 16.142 1.00 9.21 394 PRO X C 1
ATOM 3042 O O . PRO A 1 394 ? -13.656 3.720 15.855 1.00 9.41 394 PRO X O 1
ATOM 3046 N N . GLN A 1 395 ? -12.268 5.414 15.359 1.00 9.99 395 GLN X N 1
ATOM 3047 C CA . GLN A 1 395 ? -12.971 5.705 14.090 1.00 11.12 395 GLN X CA 1
ATOM 3048 C C . GLN A 1 395 ? -12.635 4.704 12.989 1.00 11.47 395 GLN X C 1
ATOM 3049 O O . GLN A 1 395 ? -13.463 4.449 12.120 1.00 12.88 395 GLN X O 1
ATOM 3055 N N . ARG A 1 396 ? -11.456 4.069 13.023 1.00 11.59 396 ARG X N 1
ATOM 3056 C CA . ARG A 1 396 ? -11.194 2.962 12.089 1.00 12.42 396 ARG X CA 1
ATOM 3057 C C . ARG A 1 396 ? -12.204 1.829 12.363 1.00 12.56 396 ARG X C 1
ATOM 3058 O O . ARG A 1 396 ? -12.761 1.219 11.439 1.00 14.00 396 ARG X O 1
ATOM 3066 N N . VAL A 1 397 ? -12.449 1.538 13.631 1.00 11.37 397 VAL X N 1
ATOM 3067 C CA . VAL A 1 397 ? -13.329 0.422 13.987 1.00 12.54 397 VAL X CA 1
ATOM 3068 C C . VAL A 1 397 ? -14.784 0.799 13.738 1.00 11.93 397 VAL X C 1
ATOM 3069 O O . VAL A 1 397 ? -15.531 0.037 13.122 1.00 13.32 397 VAL X O 1
ATOM 3073 N N . CYS A 1 398 ? -15.206 1.980 14.203 1.00 12.21 398 CYS X N 1
ATOM 3074 C CA . CYS A 1 398 ? -16.606 2.329 14.073 1.00 13.64 398 CYS X CA 1
ATOM 3075 C C . CYS A 1 398 ? -17.010 2.503 12.613 1.00 14.51 398 CYS X C 1
ATOM 3076 O O . CYS A 1 398 ? -18.196 2.318 12.276 1.00 15.61 398 CYS X O 1
ATOM 3079 N N . ALA A 1 399 ? -16.038 2.830 11.755 1.00 13.61 399 ALA X N 1
ATOM 3080 C CA . ALA A 1 399 ? -16.309 2.995 10.308 1.00 14.83 399 ALA X CA 1
ATOM 3081 C C . ALA A 1 399 ? -16.507 1.669 9.568 1.00 15.69 399 ALA X C 1
ATOM 3082 O O . ALA A 1 399 ? -17.084 1.645 8.461 1.00 17.13 399 ALA X O 1
ATOM 3084 N N . SER A 1 400 ? -16.006 0.574 10.131 1.00 15.19 400 SER X N 1
ATOM 3085 C CA . SER A 1 400 ? -15.969 -0.711 9.418 1.00 15.44 400 SER X CA 1
ATOM 3086 C C . SER A 1 400 ? -17.201 -1.619 9.636 1.00 17.52 400 SER X C 1
ATOM 3087 O O . SER A 1 400 ? -17.286 -2.353 10.609 1.00 17.83 400 SER X O 1
ATOM 3090 N N . VAL A 1 401 ? -18.171 -1.579 8.728 1.00 20.97 401 VAL X N 1
ATOM 3091 C CA . VAL A 1 401 ? -19.246 -2.576 8.800 1.00 22.02 401 VAL X CA 1
ATOM 3092 C C . VAL A 1 401 ? -18.719 -4.020 8.737 1.00 21.65 401 VAL X C 1
ATOM 3093 O O . VAL A 1 401 ? -19.227 -4.897 9.462 1.00 22.61 401 VAL X O 1
ATOM 3097 N N . SER A 1 402 ? -17.710 -4.260 7.898 1.00 20.75 402 SER X N 1
ATOM 3098 C CA . SER A 1 402 ? -17.151 -5.616 7.771 1.00 21.67 402 SER X CA 1
ATOM 3099 C C . SER A 1 402 ? -16.533 -6.159 9.059 1.00 20.19 402 SER X C 1
ATOM 3100 O O . SER A 1 402 ? -16.730 -7.327 9.401 1.00 20.75 402 SER X O 1
ATOM 3103 N N . TYR A 1 403 ? -15.835 -5.307 9.804 1.00 18.80 403 TYR X N 1
ATOM 3104 C CA . TYR A 1 403 ? -15.360 -5.747 11.117 1.00 17.23 403 TYR X CA 1
ATOM 3105 C C . TYR A 1 403 ? -16.547 -6.114 12.022 1.00 18.31 403 TYR X C 1
ATOM 3106 O O . TYR A 1 403 ? -16.558 -7.153 12.706 1.00 18.24 403 TYR X O 1
ATOM 3115 N N . GLN A 1 404 ? -17.536 -5.229 12.060 1.00 19.54 404 GLN X N 1
ATOM 3116 C CA A GLN A 1 404 ? -18.681 -5.412 12.951 0.25 20.43 404 GLN X CA 1
ATOM 3117 C CA B GLN A 1 404 ? -18.698 -5.398 12.934 0.25 20.32 404 GLN X CA 1
ATOM 3118 C CA C GLN A 1 404 ? -18.672 -5.432 12.959 0.50 20.39 404 GLN X CA 1
ATOM 3119 C C . GLN A 1 404 ? -19.466 -6.686 12.619 1.00 21.18 404 GLN X C 1
ATOM 3120 O O . GLN A 1 404 ? -19.924 -7.397 13.520 1.00 21.59 404 GLN X O 1
ATOM 3136 N N . GLN A 1 405 ? -19.616 -6.975 11.328 1.00 21.98 405 GLN X N 1
ATOM 3137 C CA . GLN A 1 405 ? -20.309 -8.194 10.916 1.00 24.85 405 GLN X CA 1
ATOM 3138 C C . GLN A 1 405 ? -19.451 -9.438 11.175 1.00 25.17 405 GLN X C 1
ATOM 3139 O O . GLN A 1 405 ? -19.981 -10.502 11.532 1.00 25.24 405 GLN X O 1
ATOM 3145 N N . MET A 1 406 ? -18.131 -9.297 11.016 1.00 24.59 406 MET X N 1
ATOM 3146 C CA . MET A 1 406 ? -17.198 -10.382 11.297 1.00 24.45 406 MET X CA 1
ATOM 3147 C C . MET A 1 406 ? -17.380 -10.892 12.736 1.00 23.90 406 MET X C 1
ATOM 3148 O O . MET A 1 406 ? -17.423 -12.105 12.972 1.00 24.32 406 MET X O 1
ATOM 3153 N N . HIS A 1 407 ? -17.523 -9.973 13.692 1.00 22.52 407 HIS X N 1
ATOM 3154 C CA . HIS A 1 407 ? -17.677 -10.325 15.104 1.00 23.52 407 HIS X CA 1
ATOM 3155 C C . HIS A 1 407 ? -19.106 -10.365 15.627 1.00 24.18 407 HIS X C 1
ATOM 3156 O O . HIS A 1 407 ? -19.345 -10.798 16.768 1.00 25.65 407 HIS X O 1
ATOM 3163 N N . GLY A 1 408 ? -20.045 -9.922 14.795 1.00 23.76 408 GLY X N 1
ATOM 3164 C CA . GLY A 1 408 ? -21.463 -9.994 15.118 1.00 24.23 408 GLY X CA 1
ATOM 3165 C C . GLY A 1 408 ? -21.931 -8.976 16.145 1.00 23.37 408 GLY X C 1
ATOM 3166 O O . GLY A 1 408 ? -22.869 -9.246 16.902 1.00 23.61 408 GLY X O 1
ATOM 3167 N N . PHE A 1 409 ? -21.314 -7.792 16.177 1.00 21.64 409 PHE X N 1
ATOM 3168 C CA . PHE A 1 409 ? -21.760 -6.768 17.132 1.00 20.76 409 PHE X CA 1
ATOM 3169 C C . PHE A 1 409 ? -23.122 -6.215 16.734 1.00 21.59 409 PHE X C 1
ATOM 3170 O O . PHE A 1 409 ? -23.325 -5.841 15.577 1.00 22.45 409 PHE X O 1
ATOM 3178 N N . SER A 1 410 ? -24.047 -6.193 17.684 1.00 21.94 410 SER X N 1
ATOM 3179 C CA . SER A 1 410 ? -25.320 -5.515 17.446 1.00 22.67 410 SER X CA 1
ATOM 3180 C C . SER A 1 410 ? -25.119 -4.018 17.621 1.00 23.37 410 SER X C 1
ATOM 3181 O O . SER A 1 410 ? -24.139 -3.575 18.264 1.00 20.57 410 SER X O 1
ATOM 3184 N N . ALA A 1 411 ? -26.049 -3.225 17.083 1.00 23.23 411 ALA X N 1
ATOM 3185 C CA . ALA A 1 411 ? -26.001 -1.778 17.287 1.00 23.53 411 ALA X CA 1
ATOM 3186 C C . ALA A 1 411 ? -26.032 -1.431 18.771 1.00 23.26 411 ALA X C 1
ATOM 3187 O O . ALA A 1 411 ? -25.364 -0.476 19.187 1.00 24.15 411 ALA X O 1
ATOM 3189 N N . GLU A 1 412 ? -26.811 -2.179 19.559 1.00 22.04 412 GLU X N 1
ATOM 3190 C CA . GLU A 1 412 ? -26.863 -1.983 21.026 1.00 22.14 412 GLU X CA 1
ATOM 3191 C C . GLU A 1 412 ? -25.484 -2.246 21.724 1.00 20.46 412 GLU X C 1
ATOM 3192 O O . GLU A 1 412 ? -25.049 -1.456 22.578 1.00 20.35 412 GLU X O 1
ATOM 3198 N N . GLN A 1 413 ? -24.798 -3.326 21.329 1.00 18.44 413 GLN X N 1
ATOM 3199 C CA . GLN A 1 413 ? -23.428 -3.567 21.798 1.00 16.57 413 GLN X CA 1
ATOM 3200 C C . GLN A 1 413 ? -22.505 -2.423 21.409 1.00 16.75 413 GLN X C 1
ATOM 3201 O O . GLN A 1 413 ? -21.651 -2.026 22.202 1.00 15.45 413 GLN X O 1
ATOM 3207 N N . LEU A 1 414 ? -22.644 -1.925 20.184 1.00 17.49 414 LEU X N 1
ATOM 3208 C CA . LEU A 1 414 ? -21.820 -0.771 19.757 1.00 18.13 414 LEU X CA 1
ATOM 3209 C C . LEU A 1 414 ? -22.085 0.478 20.580 1.00 18.05 414 LEU X C 1
ATOM 3210 O O . LEU A 1 414 ? -21.146 1.213 20.964 1.00 16.67 414 LEU X O 1
ATOM 3215 N N . ARG A 1 415 ? -23.354 0.708 20.907 1.00 17.59 415 ARG X N 1
ATOM 3216 C CA . ARG A 1 415 ? -23.717 1.820 21.789 1.00 18.33 415 ARG X CA 1
ATOM 3217 C C . ARG A 1 415 ? -23.101 1.752 23.170 1.00 16.63 415 ARG X C 1
ATOM 3218 O O . ARG A 1 415 ? -22.863 2.800 23.770 1.00 17.29 415 ARG X O 1
ATOM 3226 N N . ASN A 1 416 ? -22.861 0.520 23.645 1.00 14.80 416 ASN X N 1
ATOM 3227 C CA A ASN A 1 416 ? -22.389 0.299 24.996 0.70 14.95 416 ASN X CA 1
ATOM 3228 C CA B ASN A 1 416 ? -22.393 0.257 25.002 0.30 14.38 416 ASN X CA 1
ATOM 3229 C C . ASN A 1 416 ? -20.909 -0.040 25.026 1.00 13.34 416 ASN X C 1
ATOM 3230 O O . ASN A 1 416 ? -20.362 -0.515 26.041 1.00 12.58 416 ASN X O 1
ATOM 3239 N N . THR A 1 417 ? -20.267 0.212 23.905 1.00 12.22 417 THR X N 1
ATOM 3240 C CA . THR A 1 417 ? -18.837 -0.049 23.841 1.00 11.72 417 THR X CA 1
ATOM 3241 C C . THR A 1 417 ? -18.051 1.017 24.578 1.00 11.44 417 THR X C 1
ATOM 3242 O O . THR A 1 417 ? -18.426 2.194 24.595 1.00 12.23 417 THR X O 1
ATOM 3246 N N . THR A 1 418 ? -16.944 0.592 25.181 1.00 8.53 418 THR X N 1
ATOM 3247 C CA . THR A 1 418 ? -15.939 1.523 25.694 1.00 8.56 418 THR X CA 1
ATOM 3248 C C . THR A 1 418 ? -14.733 1.431 24.775 1.00 7.77 418 THR X C 1
ATOM 3249 O O . THR A 1 418 ? -14.217 0.349 24.519 1.00 9.20 418 THR X O 1
ATOM 3253 N N . HIS A 1 419 ? -14.276 2.596 24.328 1.00 7.52 419 HIS X N 1
ATOM 3254 C CA . HIS A 1 419 ? -13.075 2.712 23.493 1.00 8.24 419 HIS X CA 1
ATOM 3255 C C . HIS A 1 419 ? -11.968 3.281 24.347 1.00 9.46 419 HIS X C 1
ATOM 3256 O O . HIS A 1 419 ? -12.099 4.408 24.816 1.00 11.11 419 HIS X O 1
ATOM 3263 N N . LEU A 1 420 ? -10.886 2.521 24.522 1.00 8.08 420 LEU X N 1
ATOM 3264 C CA . LEU A 1 420 ? -9.817 2.953 25.393 1.00 6.83 420 LEU X CA 1
ATOM 3265 C C . LEU A 1 420 ? -8.548 3.164 24.565 1.00 7.70 420 LEU X C 1
ATOM 3266 O O . LEU A 1 420 ? -7.989 2.182 24.021 1.00 6.40 420 LEU X O 1
ATOM 3271 N N . VAL A 1 421 ? -8.087 4.414 24.533 1.00 6.38 421 VAL X N 1
ATOM 3272 C CA . VAL A 1 421 ? -6.881 4.788 23.798 1.00 6.83 421 VAL X CA 1
ATOM 3273 C C . VAL A 1 421 ? -5.735 4.698 24.815 1.00 6.70 421 VAL X C 1
ATOM 3274 O O . VAL A 1 421 ? -5.835 5.263 25.899 1.00 8.05 421 VAL X O 1
ATOM 3278 N N . TRP A 1 422 ? -4.699 3.940 24.487 1.00 7.82 422 TRP X N 1
ATOM 3279 C CA . TRP A 1 422 ? -3.612 3.729 25.440 1.00 6.36 422 TRP X CA 1
ATOM 3280 C C . TRP A 1 422 ? -2.510 4.725 25.123 1.00 7.05 422 TRP X C 1
ATOM 3281 O O . TRP A 1 422 ? -1.853 4.605 24.081 1.00 7.68 422 TRP X O 1
ATOM 3292 N N . ALA A 1 423 ? -2.373 5.750 25.972 1.00 7.56 423 ALA X N 1
ATOM 3293 C CA . ALA A 1 423 ? -1.314 6.754 25.781 1.00 6.57 423 ALA X CA 1
ATOM 3294 C C . ALA A 1 423 ? -0.051 6.223 26.406 1.00 8.42 423 ALA X C 1
ATOM 3295 O O . ALA A 1 423 ? -0.054 5.821 27.594 1.00 9.29 423 ALA X O 1
ATOM 3297 N N . THR A 1 424 ? 1.032 6.267 25.645 1.00 8.40 424 THR X N 1
ATOM 3298 C CA . THR A 1 424 ? 2.257 5.551 26.013 1.00 7.48 424 THR X CA 1
ATOM 3299 C C . THR A 1 424 ? 3.470 6.420 26.412 1.00 8.00 424 THR X C 1
ATOM 3300 O O . THR A 1 424 ? 4.484 5.900 26.894 1.00 7.81 424 THR X O 1
ATOM 3304 N N . GLY A 1 425 ? 3.373 7.746 26.235 1.00 8.01 425 GLY X N 1
ATOM 3305 C CA . GLY A 1 425 ? 4.503 8.638 26.626 1.00 7.86 425 GLY X CA 1
ATOM 3306 C C . GLY A 1 425 ? 4.101 10.101 26.541 1.00 8.55 425 GLY X C 1
ATOM 3307 O O . GLY A 1 425 ? 3.133 10.428 25.857 1.00 9.31 425 GLY X O 1
ATOM 3308 N N . GLY A 1 426 ? 4.845 10.962 27.250 1.00 9.17 426 GLY X N 1
ATOM 3309 C CA . GLY A 1 426 ? 4.651 12.396 27.137 1.00 9.92 426 GLY X CA 1
ATOM 3310 C C . GLY A 1 426 ? 4.882 13.164 28.434 1.00 11.51 426 GLY X C 1
ATOM 3311 O O . GLY A 1 426 ? 5.290 14.345 28.420 1.00 11.50 426 GLY X O 1
ATOM 3312 N N . GLY A 1 427 ? 4.640 12.492 29.564 1.00 10.82 427 GLY X N 1
ATOM 3313 C CA . GLY A 1 427 ? 4.711 13.135 30.865 1.00 12.30 427 GLY X CA 1
ATOM 3314 C C . GLY A 1 427 ? 6.070 13.719 31.234 1.00 12.59 427 GLY X C 1
ATOM 3315 O O . GLY A 1 427 ? 6.112 14.657 32.051 1.00 15.11 427 GLY X O 1
ATOM 3316 N N . MET A 1 428 ? 7.142 13.221 30.639 1.00 12.87 428 MET X N 1
ATOM 3317 C CA . MET A 1 428 ? 8.478 13.647 31.058 1.00 14.07 428 MET X CA 1
ATOM 3318 C C . MET A 1 428 ? 9.110 14.512 29.956 1.00 13.04 428 MET X C 1
ATOM 3319 O O . MET A 1 428 ? 10.263 14.920 30.058 1.00 13.52 428 MET X O 1
ATOM 3324 N N . VAL A 1 429 ? 8.358 14.756 28.892 1.00 11.13 429 VAL X N 1
ATOM 3325 C CA . VAL A 1 429 ? 8.894 15.525 27.763 1.00 10.47 429 VAL X CA 1
ATOM 3326 C C . VAL A 1 429 ? 8.968 17.016 28.172 1.00 11.61 429 VAL X C 1
ATOM 3327 O O . VAL A 1 429 ? 7.986 17.558 28.688 1.00 11.75 429 VAL X O 1
ATOM 3331 N N . PRO A 1 430 ? 10.154 17.655 27.996 1.00 12.23 430 PRO X N 1
ATOM 3332 C CA . PRO A 1 430 ? 10.276 19.072 28.381 1.00 12.13 430 PRO X CA 1
ATOM 3333 C C . PRO A 1 430 ? 9.409 20.011 27.561 1.00 12.25 430 PRO X C 1
ATOM 3334 O O . PRO A 1 430 ? 8.958 19.657 26.462 1.00 12.02 430 PRO X O 1
ATOM 3338 N N . GLU A 1 431 ? 9.204 21.215 28.105 1.00 13.49 431 GLU X N 1
ATOM 3339 C CA . GLU A 1 431 ? 8.334 22.188 27.466 1.00 13.67 431 GLU X CA 1
ATOM 3340 C C . GLU A 1 431 ? 8.785 22.504 26.054 1.00 13.41 431 GLU X C 1
ATOM 3341 O O . GLU A 1 431 ? 7.951 22.600 25.131 1.00 14.13 431 GLU X O 1
ATOM 3347 N N . GLU A 1 432 ? 10.095 22.665 25.868 1.00 13.10 432 GLU X N 1
ATOM 3348 C CA . GLU A 1 432 ? 10.574 23.025 24.528 1.00 14.29 432 GLU X CA 1
ATOM 3349 C C . GLU A 1 432 ? 10.133 21.999 23.468 1.00 12.86 432 GLU X C 1
ATOM 3350 O O . GLU A 1 432 ? 9.544 22.364 22.450 1.00 13.11 432 GLU X O 1
ATOM 3356 N N . GLU A 1 433 ? 10.416 20.722 23.734 1.00 11.57 433 GLU X N 1
ATOM 3357 C CA . GLU A 1 433 ? 10.124 19.663 22.785 1.00 12.20 433 GLU X CA 1
ATOM 3358 C C . GLU A 1 433 ? 8.607 19.547 22.606 1.00 11.51 433 GLU X C 1
ATOM 3359 O O . GLU A 1 433 ? 8.136 19.342 21.494 1.00 11.59 433 GLU X O 1
ATOM 3365 N N . MET A 1 434 ? 7.849 19.685 23.707 1.00 11.80 434 MET X N 1
ATOM 3366 C CA . MET A 1 434 ? 6.403 19.644 23.605 1.00 11.93 434 MET X CA 1
ATOM 3367 C C . MET A 1 434 ? 5.846 20.779 22.753 1.00 11.19 434 MET X C 1
ATOM 3368 O O . MET A 1 434 ? 4.937 20.573 21.933 1.00 11.69 434 MET X O 1
ATOM 3373 N N . ASN A 1 435 ? 6.380 21.977 22.944 1.00 11.17 435 ASN X N 1
ATOM 3374 C CA . ASN A 1 435 ? 5.947 23.101 22.102 1.00 10.88 435 ASN X CA 1
ATOM 3375 C C . ASN A 1 435 ? 6.219 22.848 20.621 1.00 10.93 435 ASN X C 1
ATOM 3376 O O . ASN A 1 435 ? 5.403 23.200 19.742 1.00 12.01 435 ASN X O 1
ATOM 3381 N N . GLN A 1 436 ? 7.326 22.177 20.346 1.00 10.72 436 GLN X N 1
ATOM 3382 C CA . GLN A 1 436 ? 7.660 21.813 18.978 1.00 12.05 436 GLN X CA 1
ATOM 3383 C C . GLN A 1 436 ? 6.620 20.850 18.411 1.00 10.98 436 GLN X C 1
ATOM 3384 O O . GLN A 1 436 ? 6.218 20.994 17.263 1.00 12.34 436 GLN X O 1
ATOM 3390 N N . TYR A 1 437 ? 6.191 19.866 19.222 1.00 10.14 437 TYR X N 1
ATOM 3391 C CA . TYR A 1 437 ? 5.171 18.954 18.739 1.00 10.58 437 TYR X CA 1
ATOM 3392 C C . TYR A 1 437 ? 3.884 19.708 18.434 1.00 10.10 437 TYR X C 1
ATOM 3393 O O . TYR A 1 437 ? 3.179 19.458 17.456 1.00 11.40 437 TYR X O 1
ATOM 3402 N N . LEU A 1 438 ? 3.534 20.627 19.344 1.00 10.34 438 LEU X N 1
ATOM 3403 C CA . LEU A 1 438 ? 2.274 21.376 19.179 1.00 10.13 438 LEU X CA 1
ATOM 3404 C C . LEU A 1 438 ? 2.305 22.246 17.926 1.00 11.19 438 LEU X C 1
ATOM 3405 O O . LEU A 1 438 ? 1.254 22.467 17.287 1.00 11.10 438 LEU X O 1
ATOM 3410 N N . ALA A 1 439 ? 3.502 22.725 17.566 1.00 11.00 439 ALA X N 1
ATOM 3411 C CA . ALA A 1 439 ? 3.620 23.552 16.370 1.00 12.29 439 ALA X CA 1
ATOM 3412 C C . ALA A 1 439 ? 3.427 22.809 15.059 1.00 12.87 439 ALA X C 1
ATOM 3413 O O . ALA A 1 439 ? 3.258 23.431 14.001 1.00 14.97 439 ALA X O 1
ATOM 3415 N N . LYS A 1 440 ? 3.441 21.488 15.108 1.00 13.56 440 LYS X N 1
ATOM 3416 C CA . LYS A 1 440 ? 3.380 20.737 13.864 1.00 14.78 440 LYS X CA 1
ATOM 3417 C C . LYS A 1 440 ? 1.968 20.371 13.440 1.00 15.57 440 LYS X C 1
ATOM 3418 O O . LYS A 1 440 ? 1.766 20.021 12.292 1.00 15.35 440 LYS X O 1
ATOM 3424 N N . GLY A 1 441 ? 0.986 20.480 14.343 1.00 15.37 441 GLY X N 1
ATOM 3425 C CA . GLY A 1 441 ? -0.378 20.063 14.034 1.00 17.31 441 GLY X CA 1
ATOM 3426 C C . GLY A 1 441 ? -1.139 21.114 13.247 1.00 18.97 441 GLY X C 1
ATOM 3427 O O . GLY A 1 441 ? -0.761 22.302 13.219 1.00 18.70 441 GLY X O 1
ATOM 3428 N N . ARG A 1 442 ? -2.220 20.678 12.622 1.00 20.65 442 ARG X N 1
ATOM 3429 C CA . ARG A 1 442 ? -3.040 21.571 11.811 0.55 22.01 442 ARG X CA 1
ATOM 3430 C C . ARG A 1 442 ? -4.416 21.701 12.450 1.00 24.40 442 ARG X C 1
ATOM 3431 O O . ARG A 1 442 ? -4.611 21.278 13.608 1.00 26.55 442 ARG X O 1
#

Solvent-accessible surface area: 16933 Å² total; per-residue (Å²): 102,110,92,26,37,83,123,51,90,36,0,124,49,4,58,75,70,118,63,6,50,41,28,10,99,41,43,33,53,37,83,103,0,54,95,113,10,66,24,75,91,121,46,6,78,65,0,31,45,55,19,67,57,0,11,49,0,1,21,119,6,5,94,112,1,59,106,83,43,1,56,12,39,9,108,11,35,52,0,76,38,0,19,150,38,0,49,139,61,82,159,43,94,8,34,28,98,2,0,0,0,26,0,0,78,4,29,8,0,4,0,12,41,2,13,0,0,1,6,12,0,0,18,29,0,2,104,20,0,56,136,50,67,82,6,76,99,141,46,85,0,20,84,0,47,32,108,126,17,69,123,21,0,34,108,60,24,1,6,1,26,16,43,15,28,13,0,3,0,0,0,2,0,0,24,70,0,13,7,124,8,34,0,23,1,23,44,139,15,107,78,41,26,15,62,70,2,113,87,52,61,6,77,13,53,69,56,142,105,96,51,55,87,10,26,77,114,17,70,84,70,12,149,100,58,138,68,26,55,16,4,39,51,68,67,20,110,42,4,1,23,1,6,0,2,0,0,70,37,0,82,48,28,3,77,156,83,66,54,106,29,55,56,92,25,2,0,0,0,0,1,5,0,10,15,1,7,9,8,0,0,0,0,0,2,0,9,26,13,21,15,72,67,0,16,0,2,0,0,0,0,6,45,0,0,1,0,0,0,0,11,36,8,40,60,8,47,127,5,7,0,95,72,2,60,4,72,28,126,24,29,0,66,32,10,34,41,10,97,1,2,26,17,0,2,112,8,0,44,67,2,0,3,0,1,4,0,0,33,36,72,21,0,26,21,0,0,7,14,0,13,118,58,47,49,17,105,0,12,0,4,0,0,0,0,0,7,0,0,11,45,2,22,58,17,97,78,0,18,136,92,57,56,29,54,68,95,36,30,143,59,1,7,1,0,0,0,0,15,0,6,39,52,21,44,123,120,20,4,82,70,40,55,85,112,26,212